Protein AF-A0A842TDQ1-F1 (afdb_monomer)

Radius of gyration: 48.92 Å; Cα contacts (8 Å, |Δi|>4): 653; chains: 1; bounding box: 103×86×146 Å

Secondary structure (DSSP, 8-state):
-----PPPHHHHHHHHHHHHHHHHHHHTS---HHHHHHHHHHHHHHHHHHHHHHHHHHHHHHHHHHHHHHSTTTTT---HHHHHHHHHHHHHHT--GGGS-HHHHHHHHHTTHHHHTSTTHHHHHHHHHHHHHHHHHHHHHHHHHHHHHTT--HHHHHHHHHHHHHHHHHHHHH----SHHHHHHHHHHIIIIIHHHH--HHHHHHHHHHHHHHHTT-S-HHHHHHHIIIIIHHHHHHHHHHHHHHTT----HHHHHHHH---HHHHHHHHHHHHHTTSEEEEEETTEEEEEE-PPPPHHHHHHHHHHHHHHHHHHHH--HHHHHHHHHHHHHHHHHHHHT----HHHHHHHHHHHHHHHHHHHHHHHHHHHHHHHHHHHHHHHHHHHHHSTHHHHHHHHHHHHS------SSHHHHHHHHHHHHHHHHHHHHHHHHHHHHH-SB-HHHHHHHH---HHHHHHHHHHHHHTTSEEEEEEETTEEEEEE-----HHHHHHHHHHHHHHHHHHHHHHHHH-----HHHHHHHHHHHHHHHHHHHHHHH-EETTEESSHHHHHHHHHHHHHHHHHHHHHHHHHHHSS----GGGPPPEEPPP--S-----S-SS-TT--EEEE-GGG-----HHHHT-TT--EEEESEE-HHHHHS--HHHHHHS-HHHHHHHHHHHHH-SS---SPEEPPTT--SS-EEEE-GGG----SHHHHT-TT--EEEESEE-HHHHHHHHHHH---

Mean predicted aligned error: 21.08 Å

Solvent-accessible surface area (backbone atoms only — not comparable to full-atom values): 42195 Å² total; per-residue (Å²): 131,88,74,84,81,79,67,47,68,73,56,50,52,51,51,51,48,51,52,49,52,54,49,52,65,52,64,77,63,73,88,59,70,69,57,57,52,52,52,52,51,47,50,54,52,48,59,59,47,48,72,46,45,63,60,52,47,52,53,52,50,53,48,50,47,50,49,58,66,74,34,74,57,71,80,68,57,81,59,67,65,59,46,50,53,49,50,54,49,42,57,75,67,62,59,70,67,86,75,42,48,71,69,60,47,43,62,59,42,61,60,55,46,48,65,79,60,55,70,57,64,62,52,50,49,51,50,50,54,51,50,51,53,52,50,57,50,52,52,55,50,50,54,54,54,55,65,64,64,77,74,68,78,57,67,68,54,51,54,52,51,50,50,53,47,28,52,52,34,53,54,61,68,66,62,67,82,81,50,76,67,43,48,52,52,49,57,49,47,43,57,68,58,46,46,65,69,51,66,40,71,64,49,47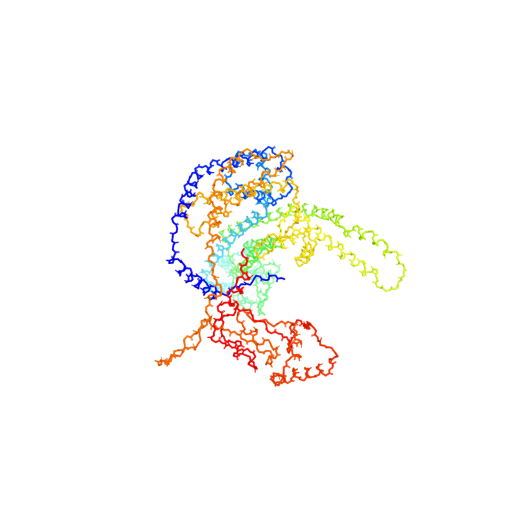,50,55,49,52,50,51,54,52,34,45,78,68,64,73,45,55,72,69,57,47,54,50,44,40,68,68,47,48,50,21,43,50,44,33,36,49,52,52,42,38,45,74,67,72,46,83,60,45,73,70,53,50,37,65,35,48,72,54,58,70,69,47,52,50,51,14,51,50,55,33,44,76,66,57,46,34,45,85,44,79,54,94,93,39,75,32,74,42,67,53,64,78,76,51,68,68,59,53,53,48,52,52,42,49,51,49,50,50,53,44,32,76,73,69,67,50,68,72,50,53,53,50,48,54,53,54,51,54,51,48,50,51,45,64,75,65,63,67,73,94,45,70,74,55,53,52,52,52,52,52,51,42,50,54,50,49,54,50,44,51,51,56,56,50,59,55,61,70,53,58,67,54,52,60,50,45,56,53,49,8,53,56,46,29,66,68,39,77,67,44,60,53,47,63,66,51,49,61,72,66,74,68,70,85,72,95,74,73,81,52,70,66,54,47,52,48,48,51,53,49,52,51,50,50,47,40,52,46,20,33,51,52,44,48,24,74,76,71,36,71,36,32,55,67,55,47,20,66,73,69,67,45,56,48,73,59,43,52,59,48,49,56,50,35,40,75,68,64,52,31,44,79,80,50,75,56,96,94,34,59,24,37,29,64,63,74,81,69,49,76,66,51,49,51,50,49,54,50,52,55,35,52,45,52,39,50,52,41,49,53,53,60,61,66,60,87,76,86,48,87,85,49,45,62,57,50,48,50,38,56,50,50,39,51,54,36,50,52,54,45,57,69,39,63,58,97,89,37,68,47,68,58,71,66,49,49,53,54,51,57,63,46,52,64,53,50,55,50,48,52,52,50,51,53,47,51,60,72,63,51,78,80,73,60,56,89,76,52,70,66,50,69,68,82,77,83,88,73,94,72,96,61,102,60,76,96,64,60,75,62,53,34,39,82,44,77,40,75,46,32,50,56,31,73,52,54,37,31,76,59,34,93,59,64,18,38,43,74,41,47,33,32,60,55,45,64,61,70,72,47,50,73,72,51,49,68,56,28,50,68,73,58,34,55,51,48,52,54,45,64,75,66,51,88,66,84,62,92,61,63,46,78,48,60,86,90,52,64,60,54,38,37,79,46,73,42,68,77,36,49,52,36,72,58,53,32,31,79,54,29,92,58,62,20,35,42,72,40,71,38,33,60,51,46,60,47,50,50,55,48,56,72,71,58,78,123

Nearest PDB structures (foldseek):
  3lmm-assembly2_B  TM=8.439E-01  e=1.935E-01  Corynebacterium diphtheriae
  5gjr-assembly1_P  TM=2.387E-01  e=2.051E+00  Homo sapiens
  4cr2-assembly1_P  TM=2.109E-01  e=1.214E+00  Saccharomyces cerevisiae
  8amz-assembly1_P  TM=1.823E-01  e=2.786E+00  Spinacia oleracea
  4or2-assembly1_A  TM=1.522E-01  e=3.784E+00  Escherichia coli

Structure (mmCIF, N/CA/C/O backbone):
data_AF-A0A842TDQ1-F1
#
_entry.id   AF-A0A842TDQ1-F1
#
loop_
_atom_site.group_PDB
_atom_site.id
_atom_site.type_symbol
_atom_site.label_atom_id
_atom_site.label_alt_id
_atom_site.label_comp_id
_atom_site.label_asym_id
_atom_site.label_entity_id
_atom_site.label_seq_id
_atom_site.pdbx_PDB_ins_code
_atom_site.Cartn_x
_atom_site.Cartn_y
_atom_site.Cartn_z
_atom_site.occupancy
_atom_site.B_iso_or_equiv
_atom_site.auth_seq_id
_atom_site.auth_comp_id
_atom_site.auth_asym_id
_atom_site.auth_atom_id
_atom_site.pdbx_PDB_model_num
ATOM 1 N N . MET A 1 1 ? 5.740 -8.376 -37.024 1.00 28.94 1 MET A N 1
ATOM 2 C CA . MET A 1 1 ? 6.036 -8.463 -35.580 1.00 28.94 1 MET A CA 1
ATOM 3 C C . MET A 1 1 ? 7.345 -9.218 -35.457 1.00 28.94 1 MET A C 1
ATOM 5 O O . MET A 1 1 ? 7.357 -10.397 -35.770 1.00 28.94 1 MET A O 1
ATOM 9 N N . ASN A 1 2 ? 8.442 -8.539 -35.120 1.00 29.31 2 ASN A N 1
ATOM 10 C CA . ASN A 1 2 ? 9.689 -9.220 -34.769 1.00 29.31 2 ASN A CA 1
ATOM 11 C C . ASN A 1 2 ? 9.550 -9.642 -33.306 1.00 29.31 2 ASN A C 1
ATOM 13 O O . ASN A 1 2 ? 9.845 -8.860 -32.407 1.00 29.31 2 ASN A O 1
ATOM 17 N N . GLU A 1 3 ? 8.985 -10.824 -33.068 1.00 38.84 3 GLU A N 1
ATOM 18 C CA . GLU A 1 3 ? 9.062 -11.442 -31.746 1.00 38.84 3 GLU A CA 1
ATOM 19 C C . GLU A 1 3 ? 10.540 -11.720 -31.456 1.00 38.84 3 GLU A C 1
ATOM 21 O O . GLU A 1 3 ? 11.218 -12.372 -32.250 1.00 38.84 3 GLU A O 1
ATOM 26 N N . ASN A 1 4 ? 11.060 -11.184 -30.350 1.00 45.97 4 ASN A N 1
ATOM 27 C CA . ASN A 1 4 ? 12.406 -11.505 -29.884 1.00 45.97 4 ASN A CA 1
ATOM 28 C C . ASN A 1 4 ? 12.451 -13.005 -29.564 1.00 45.97 4 ASN A C 1
ATOM 30 O O . ASN A 1 4 ? 11.956 -13.436 -28.525 1.00 45.97 4 ASN A O 1
ATOM 34 N N . ILE A 1 5 ? 13.014 -13.802 -30.473 1.00 54.47 5 ILE A N 1
ATOM 35 C CA . ILE A 1 5 ? 13.189 -15.242 -30.291 1.00 54.47 5 ILE A CA 1
ATOM 36 C C . ILE A 1 5 ? 14.211 -15.463 -29.168 1.00 54.47 5 ILE A C 1
ATOM 38 O O . ILE A 1 5 ? 15.407 -15.230 -29.334 1.00 54.47 5 ILE A O 1
ATOM 42 N N . THR A 1 6 ? 13.742 -15.910 -28.005 1.00 60.28 6 THR A N 1
ATOM 43 C CA . THR A 1 6 ? 14.590 -16.358 -26.898 1.00 60.28 6 THR A CA 1
ATOM 44 C C . THR A 1 6 ? 15.191 -17.726 -27.222 1.00 60.28 6 THR A C 1
ATOM 46 O O . THR A 1 6 ? 14.482 -18.691 -27.498 1.00 60.28 6 THR A O 1
ATOM 49 N N . LEU A 1 7 ? 16.523 -17.802 -27.213 1.00 66.06 7 LEU A N 1
ATOM 50 C CA . LEU A 1 7 ? 17.283 -19.039 -27.398 1.00 66.06 7 LEU A CA 1
ATOM 51 C C . LEU A 1 7 ? 17.199 -19.929 -26.142 1.00 66.06 7 LEU A C 1
ATOM 53 O O . LEU A 1 7 ? 17.452 -19.418 -25.050 1.00 66.06 7 LEU A O 1
ATOM 57 N N . PRO A 1 8 ? 16.969 -21.248 -26.278 1.00 71.38 8 PRO A N 1
ATOM 58 C CA . PRO A 1 8 ? 17.049 -22.180 -25.154 1.00 71.38 8 PRO A CA 1
ATOM 59 C C . PRO A 1 8 ? 18.458 -22.224 -24.540 1.00 71.38 8 PRO A C 1
ATOM 61 O O . PRO A 1 8 ? 19.456 -22.279 -25.270 1.00 71.38 8 PRO A O 1
ATOM 64 N N . ASP A 1 9 ? 18.563 -22.285 -23.207 1.00 67.69 9 ASP A N 1
ATOM 65 C CA . ASP A 1 9 ? 19.842 -22.229 -22.471 1.00 67.69 9 ASP A CA 1
ATOM 66 C C . ASP A 1 9 ? 20.849 -23.296 -22.921 1.00 67.69 9 ASP A C 1
ATOM 68 O O . ASP A 1 9 ? 22.037 -23.018 -23.108 1.00 67.69 9 ASP A O 1
ATOM 72 N N . LYS A 1 10 ? 20.367 -24.521 -23.171 1.00 65.62 10 LYS A N 1
ATOM 73 C CA . LYS A 1 10 ? 21.199 -25.631 -23.666 1.00 65.62 10 LYS A CA 1
ATOM 74 C C . LYS A 1 10 ? 21.846 -25.299 -25.007 1.00 65.62 10 LYS A C 1
ATOM 76 O O . LYS A 1 10 ? 23.004 -25.640 -25.245 1.00 65.62 10 LYS A O 1
ATOM 81 N N . ARG A 1 11 ? 21.111 -24.609 -25.879 1.00 64.69 11 ARG A N 1
ATOM 82 C CA . ARG A 1 11 ? 21.601 -24.236 -27.202 1.00 64.69 11 ARG A CA 1
ATOM 83 C C . ARG A 1 11 ? 22.527 -23.033 -27.147 1.00 64.69 11 ARG A C 1
ATOM 85 O O . ARG A 1 11 ? 23.527 -23.010 -27.856 1.00 64.69 11 ARG A O 1
ATOM 92 N N . LYS A 1 12 ? 22.231 -22.073 -26.272 1.00 64.00 12 LYS A N 1
ATOM 93 C CA . LYS A 1 12 ? 23.111 -20.939 -25.991 1.00 64.00 12 LYS A CA 1
ATOM 94 C C . LYS A 1 12 ? 24.488 -21.418 -25.527 1.00 64.00 12 LYS A C 1
ATOM 96 O O . LYS A 1 12 ? 25.489 -21.014 -26.106 1.00 64.00 12 LYS A O 1
ATOM 101 N N . LEU A 1 13 ? 24.535 -22.355 -24.577 1.00 57.62 13 LEU A N 1
ATOM 102 C CA . LEU A 1 13 ? 25.781 -22.967 -24.100 1.00 57.62 13 LEU A CA 1
ATOM 103 C C . LEU A 1 13 ? 26.546 -23.698 -25.209 1.00 57.62 13 LEU A C 1
ATOM 105 O O . LEU A 1 13 ? 27.765 -23.568 -25.298 1.00 57.62 13 LEU A O 1
ATOM 109 N N 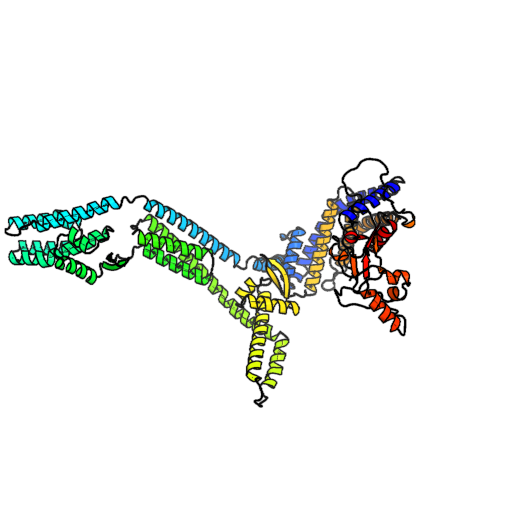. LEU A 1 14 ? 25.847 -24.445 -26.068 1.00 63.56 14 LEU A N 1
ATOM 110 C CA . LEU A 1 14 ? 26.465 -25.186 -27.168 1.00 63.56 14 LEU A CA 1
ATOM 111 C C . LEU A 1 14 ? 27.036 -24.254 -28.249 1.00 63.56 14 LEU A C 1
ATOM 113 O O . LEU A 1 14 ? 28.167 -24.446 -28.690 1.00 63.56 14 LEU A O 1
ATOM 117 N N . ILE A 1 15 ? 26.292 -23.213 -28.634 1.00 62.97 15 ILE A N 1
ATOM 118 C CA . ILE A 1 15 ? 26.758 -22.180 -29.570 1.00 62.97 15 ILE A CA 1
ATOM 119 C C . ILE A 1 15 ? 27.938 -21.417 -28.962 1.00 62.97 15 ILE A C 1
ATOM 121 O O . ILE A 1 15 ? 28.947 -21.223 -29.633 1.00 62.97 15 ILE A O 1
ATOM 125 N N . GLU A 1 16 ? 27.873 -21.046 -27.682 1.00 58.53 16 GLU A N 1
ATOM 126 C CA . GLU A 1 16 ? 29.000 -20.431 -26.974 1.00 58.53 16 GLU A CA 1
ATOM 127 C C . GLU A 1 16 ? 30.234 -21.339 -26.950 1.00 58.53 16 GLU A C 1
ATOM 129 O O . GLU A 1 16 ? 31.349 -20.850 -27.115 1.00 58.53 16 GLU A O 1
ATOM 134 N N . LEU A 1 17 ? 30.061 -22.651 -26.762 1.00 56.06 17 LEU A N 1
ATOM 135 C CA . LEU A 1 17 ? 31.154 -23.621 -26.790 1.00 56.06 17 LEU A CA 1
ATOM 136 C C . LEU A 1 17 ? 31.774 -23.720 -28.190 1.00 56.06 17 LEU A C 1
ATOM 138 O O . LEU A 1 17 ? 32.994 -23.701 -28.313 1.00 56.06 17 LEU A O 1
ATOM 142 N N . ILE A 1 18 ? 30.958 -23.760 -29.245 1.00 63.41 18 ILE A N 1
ATOM 143 C CA . ILE A 1 18 ? 31.422 -23.803 -30.640 1.00 63.41 18 ILE A CA 1
ATOM 144 C C . ILE A 1 18 ? 32.142 -22.514 -31.015 1.00 63.41 18 ILE A C 1
ATOM 146 O O . ILE A 1 18 ? 33.235 -22.570 -31.571 1.00 63.41 18 ILE A O 1
ATOM 150 N N . LEU A 1 19 ? 31.592 -21.356 -30.649 1.00 57.38 19 LEU A N 1
ATOM 151 C CA . LEU A 1 19 ? 32.245 -20.065 -30.844 1.00 57.38 19 LEU A CA 1
ATOM 152 C C . LEU A 1 19 ? 33.558 -19.982 -30.061 1.00 57.38 19 LEU A C 1
ATOM 154 O O . LEU A 1 19 ? 34.546 -19.490 -30.595 1.00 57.38 19 LEU A O 1
ATOM 158 N N . LYS A 1 20 ? 33.614 -20.514 -28.832 1.00 53.25 20 LYS A N 1
ATOM 159 C CA . LYS A 1 20 ? 34.858 -20.617 -28.052 1.00 53.25 20 LYS A CA 1
ATOM 160 C C . LYS A 1 20 ? 35.871 -21.546 -28.722 1.00 53.25 20 LYS A C 1
ATOM 162 O O . LYS A 1 20 ? 37.039 -21.189 -28.779 1.00 53.25 20 LYS A O 1
ATOM 167 N N . LEU A 1 21 ? 35.456 -22.693 -29.258 1.00 51.19 21 LEU A N 1
ATOM 168 C CA . LEU A 1 21 ? 36.341 -23.642 -29.946 1.00 51.19 21 LEU A CA 1
ATOM 169 C C . LEU A 1 21 ? 36.861 -23.091 -31.284 1.00 51.19 21 LEU A C 1
ATOM 171 O O . LEU A 1 21 ? 38.049 -23.223 -31.578 1.00 51.19 21 LEU A O 1
ATOM 175 N N . LEU A 1 22 ? 36.011 -22.412 -32.057 1.00 53.91 22 LEU A N 1
ATOM 176 C CA . LEU A 1 22 ? 36.403 -21.690 -33.272 1.00 53.91 22 LEU A CA 1
ATOM 177 C C . LEU A 1 22 ? 37.356 -20.531 -32.941 1.00 53.91 22 LEU A C 1
ATOM 179 O O . LEU A 1 22 ? 38.398 -20.392 -33.578 1.00 53.91 22 LEU A O 1
ATOM 183 N N . ALA A 1 23 ? 37.070 -19.775 -31.877 1.00 49.75 23 ALA A N 1
ATOM 184 C CA . ALA A 1 23 ? 37.943 -18.714 -31.382 1.00 49.75 23 ALA A CA 1
ATOM 185 C C . ALA A 1 23 ? 39.279 -19.241 -30.833 1.00 49.75 23 ALA A C 1
ATOM 187 O O . ALA A 1 23 ? 40.281 -18.545 -30.933 1.00 49.75 23 ALA A O 1
ATOM 188 N N . ILE A 1 24 ? 39.335 -20.454 -30.269 1.00 45.25 24 ILE A N 1
ATOM 189 C CA . ILE A 1 24 ? 40.589 -21.099 -29.836 1.00 45.25 24 ILE A CA 1
ATOM 190 C C . ILE A 1 24 ? 41.432 -21.517 -31.050 1.00 45.25 24 ILE A C 1
ATOM 192 O O . ILE A 1 24 ? 42.653 -21.368 -31.021 1.00 45.25 24 ILE A O 1
ATOM 196 N N . LYS A 1 25 ? 40.797 -21.976 -32.138 1.00 43.06 25 LYS A N 1
ATOM 197 C CA . LYS A 1 25 ? 41.489 -22.302 -33.394 1.00 43.06 25 LYS A CA 1
ATOM 198 C C . LYS A 1 25 ? 42.118 -21.053 -34.027 1.00 43.06 25 LYS A C 1
ATOM 200 O O . LYS A 1 25 ? 43.273 -21.116 -34.439 1.00 43.06 25 LYS A O 1
ATOM 205 N N . GLU A 1 26 ? 41.423 -19.913 -34.011 1.00 46.06 26 GLU A N 1
ATOM 206 C CA . GLU A 1 26 ? 41.953 -18.626 -34.500 1.00 46.06 26 GLU A CA 1
ATOM 207 C C . GLU A 1 26 ? 42.936 -17.942 -33.530 1.00 46.06 26 GLU A C 1
ATOM 209 O O . GLU A 1 26 ? 43.921 -17.358 -33.979 1.00 46.06 26 GLU A O 1
ATOM 214 N N . LYS A 1 27 ? 42.763 -18.070 -32.205 1.00 44.59 27 LYS A N 1
ATOM 215 C CA . LYS A 1 27 ? 43.714 -17.544 -31.198 1.00 44.59 27 LYS A CA 1
ATOM 216 C C . LYS A 1 27 ? 45.083 -18.225 -31.215 1.00 44.59 27 LYS A C 1
ATOM 218 O O . LYS A 1 27 ? 46.031 -17.674 -30.666 1.00 44.59 27 LYS A O 1
ATOM 223 N N . SER A 1 28 ? 45.219 -19.388 -31.856 1.00 39.75 28 SER A N 1
ATOM 224 C CA . SER A 1 28 ? 46.536 -19.992 -32.114 1.00 39.75 28 SER A CA 1
ATOM 225 C C . SER A 1 28 ? 47.363 -19.220 -33.159 1.00 39.75 28 SER A C 1
ATOM 227 O O . SER A 1 28 ? 48.550 -19.491 -33.339 1.00 39.75 28 SER A O 1
ATOM 229 N N . SER A 1 29 ? 46.767 -18.206 -33.794 1.00 45.19 29 SER A N 1
ATOM 230 C CA . SER A 1 29 ? 47.398 -17.315 -34.763 1.00 45.19 29 SER A CA 1
ATOM 231 C C . SER A 1 29 ? 47.269 -15.840 -34.346 1.00 45.19 29 SER A C 1
ATOM 233 O O . SER A 1 29 ? 46.325 -15.161 -34.723 1.00 45.19 29 SER A O 1
ATOM 235 N N . GLN A 1 30 ? 48.303 -15.348 -33.650 1.00 48.41 30 GLN A N 1
ATOM 236 C CA . GLN A 1 30 ? 48.716 -13.936 -33.495 1.00 48.41 30 GLN A CA 1
ATOM 237 C C . GLN A 1 30 ? 48.027 -13.062 -32.423 1.00 48.41 30 GLN A C 1
ATOM 239 O O . GLN A 1 30 ? 47.083 -12.329 -32.700 1.00 48.41 30 GLN A O 1
ATOM 244 N N . ASP A 1 31 ? 48.655 -12.963 -31.245 1.00 47.12 31 ASP A N 1
ATOM 245 C CA . ASP A 1 31 ? 48.583 -11.751 -30.415 1.00 47.12 31 ASP A CA 1
ATOM 246 C C . ASP A 1 31 ? 49.384 -10.624 -31.099 1.00 47.12 31 ASP A C 1
ATOM 248 O O . ASP A 1 31 ? 50.610 -10.702 -31.219 1.00 47.12 31 ASP A O 1
ATOM 252 N N . LYS A 1 32 ? 48.715 -9.563 -31.575 1.00 59.81 32 LYS A N 1
ATOM 253 C CA . LYS A 1 32 ? 49.391 -8.399 -32.179 1.00 59.81 32 LYS A CA 1
ATOM 254 C C . LYS A 1 32 ? 49.805 -7.381 -31.096 1.00 59.81 32 LYS A C 1
ATOM 256 O O . LYS A 1 32 ? 48.924 -6.806 -30.450 1.00 59.81 32 LYS A O 1
ATOM 261 N N . PRO A 1 33 ? 51.108 -7.062 -30.937 1.00 64.31 33 PRO A N 1
ATOM 262 C CA . PRO A 1 33 ? 51.604 -6.092 -29.947 1.00 64.31 33 PRO A CA 1
ATOM 263 C C . PRO A 1 33 ? 51.008 -4.675 -30.085 1.00 64.31 33 PRO A C 1
ATOM 265 O O . PRO A 1 33 ? 50.931 -3.942 -29.102 1.00 64.31 33 PRO A O 1
ATOM 268 N N . GLU A 1 34 ? 50.497 -4.312 -31.266 1.00 69.12 34 GLU A N 1
ATOM 269 C CA . GLU A 1 34 ? 49.849 -3.018 -31.535 1.00 69.12 34 GLU A CA 1
ATOM 270 C C . GLU A 1 34 ? 48.543 -2.806 -30.733 1.00 69.12 34 GLU A C 1
ATOM 272 O O . GLU A 1 34 ? 48.215 -1.679 -30.354 1.00 69.12 34 GLU A O 1
ATOM 277 N N . MET A 1 35 ? 47.781 -3.872 -30.440 1.00 70.94 35 MET A N 1
ATOM 278 C CA . MET A 1 35 ? 46.532 -3.752 -29.671 1.00 70.94 35 MET A CA 1
ATOM 279 C C . MET A 1 35 ? 46.821 -3.492 -28.187 1.00 70.94 35 MET A C 1
ATOM 281 O O . MET A 1 35 ? 46.202 -2.617 -27.577 1.00 70.94 35 MET A O 1
ATOM 285 N N . LEU A 1 36 ? 47.802 -4.206 -27.626 1.00 73.62 36 LEU A N 1
ATOM 286 C CA . LEU A 1 36 ? 48.256 -4.012 -26.248 1.00 73.62 36 LEU A CA 1
ATOM 287 C C . LEU A 1 36 ? 48.792 -2.590 -26.039 1.00 73.62 36 LEU A C 1
ATOM 289 O O . LEU A 1 36 ? 48.490 -1.962 -25.026 1.00 73.62 36 LEU A O 1
ATOM 293 N N . GLU A 1 37 ? 49.508 -2.037 -27.020 1.00 80.69 37 GLU A N 1
ATOM 294 C CA . GLU A 1 37 ? 49.977 -0.650 -26.979 1.00 80.69 37 GLU A CA 1
ATOM 295 C C . GLU A 1 37 ? 48.815 0.361 -26.954 1.00 80.69 37 GLU A C 1
ATOM 297 O O . GLU A 1 37 ? 48.809 1.280 -26.129 1.00 80.69 37 GLU A O 1
ATOM 302 N N . LYS A 1 38 ? 47.781 0.172 -27.790 1.00 81.94 38 LYS A N 1
ATOM 303 C CA . LYS A 1 38 ? 46.586 1.039 -27.805 1.00 81.94 38 LYS A CA 1
ATOM 304 C C . LYS A 1 38 ? 45.784 0.958 -26.504 1.00 81.94 38 LYS A C 1
ATOM 306 O O . LYS A 1 38 ? 45.340 1.995 -26.010 1.00 81.94 38 LYS A O 1
ATOM 311 N N . ILE A 1 39 ? 45.637 -0.236 -25.928 1.00 82.50 39 ILE A N 1
ATOM 312 C CA . ILE A 1 39 ? 44.970 -0.461 -24.634 1.00 82.50 39 ILE A CA 1
ATOM 313 C C . ILE A 1 39 ? 45.745 0.221 -23.499 1.00 82.50 39 ILE A C 1
ATOM 315 O O . ILE A 1 39 ? 45.152 0.941 -22.695 1.00 82.50 39 ILE A O 1
ATOM 319 N N . ASN A 1 40 ? 47.071 0.073 -23.471 1.00 83.62 40 ASN A N 1
ATOM 320 C CA . ASN A 1 40 ? 47.922 0.721 -22.471 1.00 83.62 40 ASN A CA 1
ATOM 321 C C . ASN A 1 40 ? 47.886 2.252 -22.593 1.00 83.62 40 ASN A C 1
ATOM 323 O O . ASN A 1 40 ? 47.814 2.958 -21.585 1.00 83.62 40 ASN A O 1
ATOM 327 N N . ASN A 1 41 ? 47.872 2.779 -23.820 1.00 88.06 41 ASN A N 1
ATOM 328 C CA . ASN A 1 41 ? 47.715 4.211 -24.075 1.00 88.06 41 ASN A CA 1
ATOM 329 C C . ASN A 1 41 ? 46.339 4.724 -23.608 1.00 88.06 41 ASN A C 1
ATOM 331 O O . ASN A 1 41 ? 46.257 5.766 -22.955 1.00 88.06 41 ASN A O 1
ATOM 335 N N . LEU A 1 42 ? 45.262 3.974 -23.875 1.00 87.19 42 LEU A N 1
ATOM 336 C CA . LEU A 1 42 ? 43.925 4.300 -23.376 1.00 87.19 42 LEU A CA 1
ATOM 337 C C . LEU A 1 42 ? 43.903 4.343 -21.843 1.00 87.19 42 LEU A C 1
ATOM 339 O O . LEU A 1 42 ? 43.433 5.325 -21.273 1.00 87.19 42 LEU A O 1
ATOM 343 N N . MET A 1 43 ? 44.469 3.332 -21.181 1.00 87.88 43 MET A N 1
ATOM 344 C CA . MET A 1 43 ? 44.548 3.276 -19.719 1.00 87.88 43 MET A CA 1
ATOM 345 C C . MET A 1 43 ? 45.327 4.445 -19.125 1.00 87.88 43 MET A C 1
ATOM 347 O O . MET A 1 43 ? 44.858 5.071 -18.177 1.00 87.88 43 MET A O 1
ATO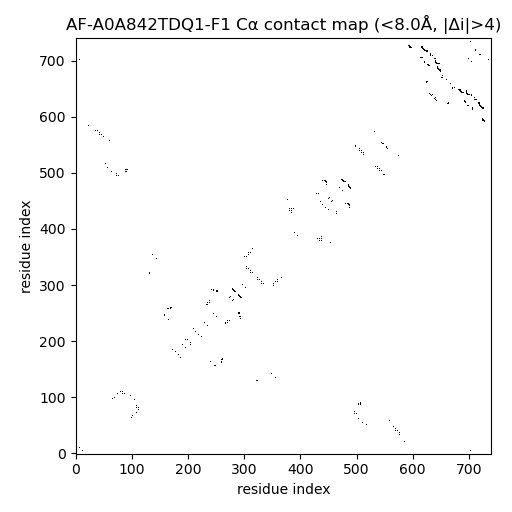M 351 N N . LYS A 1 44 ? 46.466 4.811 -19.720 1.00 89.81 44 LYS A N 1
ATOM 352 C CA . LYS A 1 44 ? 47.237 5.981 -19.286 1.00 89.81 44 LYS A CA 1
ATOM 353 C C . LYS A 1 44 ? 46.400 7.263 -19.335 1.00 89.81 44 LYS A C 1
ATOM 355 O O . LYS A 1 44 ? 46.391 8.028 -18.374 1.00 89.81 44 LYS A O 1
ATOM 360 N N . LYS A 1 45 ? 45.651 7.478 -20.420 1.00 89.19 45 LYS A N 1
ATOM 361 C CA . LYS A 1 45 ? 44.768 8.647 -20.537 1.00 89.19 45 LYS A CA 1
ATOM 362 C C . LYS A 1 45 ? 43.569 8.596 -19.598 1.00 89.19 45 LYS A C 1
ATOM 364 O O . LYS A 1 45 ? 43.115 9.646 -19.154 1.00 89.19 45 LYS A O 1
ATOM 369 N N . ILE A 1 46 ? 43.046 7.409 -19.290 1.00 89.06 46 ILE A N 1
ATOM 370 C CA . ILE A 1 46 ? 41.988 7.252 -18.285 1.00 89.06 46 ILE A CA 1
ATOM 371 C C . ILE A 1 46 ? 42.516 7.660 -16.911 1.00 89.06 46 ILE A C 1
ATOM 373 O O . ILE A 1 46 ? 41.833 8.398 -16.212 1.00 89.06 46 ILE A O 1
ATOM 377 N N . GLU A 1 47 ? 43.734 7.258 -16.540 1.00 88.69 47 GLU A N 1
ATOM 378 C CA . GLU A 1 47 ? 44.356 7.681 -15.277 1.00 88.69 47 GLU A CA 1
ATOM 379 C C . GLU A 1 47 ? 44.594 9.195 -15.211 1.00 88.69 47 GLU A C 1
ATOM 381 O O . GLU A 1 47 ? 44.372 9.823 -14.175 1.00 88.69 47 GLU A O 1
ATOM 386 N N . GLU A 1 48 ? 44.989 9.817 -16.323 1.00 90.50 48 GLU A N 1
ATOM 387 C CA . GLU A 1 48 ? 45.076 11.279 -16.422 1.00 90.50 48 GLU A CA 1
ATOM 388 C C . GLU A 1 48 ? 43.694 11.937 -16.273 1.00 90.50 48 GLU A C 1
ATOM 390 O O . GLU A 1 48 ? 43.544 12.901 -15.520 1.00 90.50 48 GLU A O 1
ATOM 395 N N . PHE A 1 49 ? 42.667 11.383 -16.921 1.00 90.81 49 PHE A N 1
ATOM 396 C CA . PHE A 1 49 ? 41.297 11.886 -16.849 1.00 90.81 49 PHE A CA 1
ATOM 397 C C . PHE A 1 49 ? 40.681 11.720 -15.457 1.00 90.81 49 PHE A C 1
ATOM 399 O O . PHE A 1 49 ? 40.010 12.633 -14.983 1.00 90.81 49 PHE A O 1
ATOM 406 N N . LYS A 1 50 ? 40.969 10.620 -14.749 1.00 91.12 50 LYS A N 1
ATOM 407 C CA . LYS A 1 50 ? 40.506 10.374 -13.373 1.00 91.12 50 LYS A CA 1
ATOM 408 C C . LYS A 1 50 ? 40.875 11.490 -12.406 1.00 91.12 50 LYS A C 1
ATOM 410 O O . LYS A 1 50 ? 40.083 11.798 -11.519 1.00 91.12 50 LYS A O 1
ATOM 415 N N . LYS A 1 51 ? 42.034 12.129 -12.595 1.00 90.44 51 LYS A N 1
ATOM 416 C CA . LYS A 1 51 ? 42.463 13.277 -11.778 1.00 90.44 51 LYS A CA 1
ATOM 417 C C . LYS A 1 51 ? 41.551 14.494 -11.957 1.00 90.44 51 LYS A C 1
ATOM 419 O O . LYS A 1 51 ? 41.401 15.270 -11.024 1.00 90.44 51 LYS A O 1
ATOM 424 N N . GLN A 1 52 ? 40.925 14.631 -13.125 1.00 90.62 52 GLN A N 1
ATOM 425 C CA . GLN A 1 52 ? 40.006 15.722 -13.461 1.00 90.62 52 GLN A CA 1
ATOM 426 C C . GLN A 1 52 ? 38.542 15.396 -13.122 1.00 90.62 52 GLN A C 1
ATOM 428 O O . GLN A 1 52 ? 37.701 16.289 -13.156 1.00 90.62 52 GLN A O 1
ATOM 433 N N . ILE A 1 53 ? 38.203 14.134 -12.816 1.00 90.56 53 ILE A N 1
ATOM 434 C CA . ILE A 1 53 ? 36.807 13.711 -12.608 1.00 90.56 53 ILE A CA 1
ATOM 435 C C . ILE A 1 53 ? 36.151 14.468 -11.450 1.00 90.56 53 ILE A C 1
ATOM 437 O O . ILE A 1 53 ? 35.050 14.977 -11.628 1.00 90.56 53 ILE A O 1
ATOM 441 N N . GLU A 1 54 ? 36.811 14.577 -10.295 1.00 89.44 54 GLU A N 1
ATOM 442 C CA . GLU A 1 54 ? 36.224 15.267 -9.135 1.00 89.44 54 GLU A CA 1
ATOM 443 C C . GLU A 1 54 ? 36.023 16.759 -9.395 1.00 89.44 54 GLU A C 1
ATOM 445 O O . GLU A 1 54 ? 34.958 17.293 -9.101 1.00 89.44 54 GLU A O 1
ATOM 450 N N . GLU A 1 55 ? 36.994 17.413 -10.034 1.00 90.31 55 GLU A N 1
ATOM 451 C CA . GLU A 1 55 ? 36.871 18.818 -10.425 1.00 90.31 55 GLU A CA 1
ATOM 452 C C . GLU A 1 55 ? 35.693 19.026 -11.391 1.00 90.31 55 GLU A C 1
ATOM 454 O O . GLU A 1 55 ? 34.897 19.947 -11.224 1.00 90.31 55 GLU A O 1
ATOM 459 N N . ASN A 1 56 ? 35.533 18.138 -12.376 1.00 88.94 56 ASN A N 1
ATOM 460 C CA . ASN A 1 56 ? 34.423 18.202 -13.323 1.00 88.94 56 ASN A CA 1
ATOM 461 C C . ASN A 1 56 ? 33.070 17.913 -12.658 1.00 88.94 56 ASN A C 1
ATOM 463 O O . ASN A 1 56 ? 32.082 18.563 -12.994 1.00 88.94 56 ASN A O 1
ATOM 467 N N . LYS A 1 57 ? 33.012 16.978 -11.701 1.00 91.12 57 LYS A N 1
ATOM 468 C CA . LYS A 1 57 ? 31.799 16.704 -10.917 1.00 91.12 57 LYS A CA 1
ATOM 469 C C . LYS A 1 57 ? 31.381 17.924 -10.105 1.00 91.12 57 LYS A C 1
ATOM 471 O O . LYS A 1 57 ? 30.215 18.302 -10.164 1.00 91.12 57 LYS A O 1
ATOM 476 N N . GLU A 1 58 ? 32.312 18.556 -9.396 1.00 89.00 58 GLU A N 1
ATOM 477 C CA . GLU A 1 58 ? 32.013 19.755 -8.608 1.00 89.00 58 GLU A CA 1
ATOM 478 C C . GLU A 1 58 ? 31.585 20.925 -9.500 1.00 89.00 58 GLU A C 1
ATOM 480 O O . GLU A 1 58 ? 30.578 21.565 -9.207 1.00 89.00 58 GLU A O 1
ATOM 485 N N . LYS A 1 59 ? 32.222 21.126 -10.663 1.00 89.00 59 LYS A N 1
ATOM 486 C CA . LYS A 1 59 ? 31.748 22.106 -11.655 1.00 89.00 59 LYS A CA 1
ATOM 487 C C . LYS A 1 59 ? 30.323 21.813 -12.123 1.00 89.00 59 LYS A C 1
ATOM 489 O O . LYS A 1 59 ? 29.517 22.734 -12.206 1.00 89.00 59 LYS A O 1
ATOM 494 N N . ILE A 1 60 ? 29.974 20.558 -12.416 1.00 87.94 60 ILE A N 1
ATOM 495 C CA . ILE A 1 60 ? 28.596 20.201 -12.801 1.00 87.94 60 ILE A CA 1
ATOM 496 C C . ILE A 1 60 ? 27.625 20.519 -11.654 1.00 87.94 60 ILE A C 1
ATOM 498 O O . ILE A 1 60 ? 26.606 21.161 -11.895 1.00 87.94 60 ILE A O 1
ATOM 502 N N . LYS A 1 61 ? 27.951 20.155 -10.406 1.00 90.00 61 LYS A N 1
ATOM 503 C CA . LYS A 1 61 ? 27.112 20.456 -9.231 1.00 90.00 61 LYS A CA 1
ATOM 504 C C . LYS A 1 61 ? 26.919 21.953 -9.010 1.00 90.00 61 LYS A C 1
ATOM 506 O O . LYS A 1 61 ? 25.791 22.399 -8.815 1.00 90.00 61 LYS A O 1
ATOM 511 N N . GLU A 1 62 ? 27.991 22.739 -9.073 1.00 87.81 62 GLU A N 1
ATOM 512 C CA . GLU A 1 62 ? 27.921 24.198 -8.955 1.00 87.81 62 GLU A CA 1
ATOM 513 C C . GLU A 1 62 ? 27.036 24.811 -10.036 1.00 87.81 62 GLU A C 1
ATOM 515 O O . GLU A 1 62 ? 26.293 25.754 -9.772 1.00 87.81 62 GLU A O 1
ATOM 520 N N . ASN A 1 63 ? 27.090 24.275 -11.252 1.00 85.50 63 ASN A N 1
ATOM 521 C CA . ASN A 1 63 ? 26.257 24.759 -12.340 1.00 85.50 63 ASN A CA 1
ATOM 522 C C . ASN A 1 63 ? 24.798 24.326 -12.214 1.00 85.50 63 ASN A C 1
ATOM 524 O O . ASN A 1 63 ? 23.927 25.111 -12.577 1.00 85.50 63 ASN A O 1
ATOM 528 N N . ILE A 1 64 ? 24.511 23.158 -11.630 1.00 86.94 64 ILE A N 1
ATOM 529 C CA . ILE A 1 64 ? 23.144 22.801 -11.231 1.00 86.94 64 ILE A CA 1
ATOM 530 C C . ILE A 1 64 ? 22.620 23.820 -10.215 1.00 86.94 64 ILE A C 1
ATOM 532 O O . ILE A 1 64 ? 21.545 24.373 -10.423 1.00 86.94 64 ILE A O 1
ATOM 536 N N . ILE A 1 65 ? 23.395 24.141 -9.173 1.00 86.25 65 ILE A N 1
ATOM 537 C CA . ILE A 1 65 ? 23.009 25.140 -8.161 1.00 86.25 65 ILE A CA 1
ATOM 538 C C . ILE A 1 65 ? 22.787 26.514 -8.808 1.00 86.25 65 ILE A C 1
ATOM 540 O O . ILE A 1 65 ? 21.755 27.142 -8.588 1.00 86.25 65 ILE A O 1
ATOM 544 N N . LYS A 1 66 ? 23.717 26.978 -9.653 1.00 85.75 66 LYS A N 1
ATOM 545 C CA . LYS A 1 66 ? 23.582 28.257 -10.372 1.00 85.75 66 LYS A CA 1
ATOM 546 C C . LYS A 1 66 ? 22.362 28.273 -11.283 1.00 85.75 66 LYS A C 1
ATOM 548 O O . LYS A 1 66 ? 21.708 29.304 -11.371 1.00 85.75 66 LYS A O 1
ATOM 553 N N . PHE A 1 67 ? 22.075 27.179 -11.981 1.00 84.75 67 PHE A N 1
ATOM 554 C CA . PHE A 1 67 ? 20.901 27.085 -12.839 1.00 84.75 67 PHE A CA 1
ATOM 555 C C . PHE A 1 67 ? 19.620 27.174 -12.007 1.00 84.75 67 PHE A C 1
ATOM 557 O O . PHE A 1 67 ? 18.774 28.011 -12.306 1.00 84.75 67 PHE A O 1
ATOM 564 N N . LEU A 1 68 ? 19.521 26.397 -10.927 1.00 84.00 68 LEU A N 1
ATOM 565 C CA . LEU A 1 68 ? 18.354 26.382 -10.044 1.00 84.00 68 LEU A CA 1
ATOM 566 C C . LEU A 1 68 ? 18.112 27.723 -9.336 1.00 84.00 68 LEU A C 1
ATOM 568 O O . LEU A 1 68 ? 16.967 28.146 -9.277 1.00 84.00 68 LEU A O 1
ATOM 572 N N . ASN A 1 69 ? 19.161 28.406 -8.863 1.00 82.25 69 ASN A N 1
ATOM 573 C CA . ASN A 1 69 ? 19.021 29.692 -8.164 1.00 82.25 69 ASN A CA 1
ATOM 574 C C . ASN A 1 69 ? 18.784 30.872 -9.132 1.00 82.25 69 ASN A C 1
ATOM 576 O O . ASN A 1 69 ? 18.072 31.816 -8.810 1.00 82.25 69 ASN A O 1
ATOM 580 N N . ASN A 1 70 ? 19.410 30.870 -10.319 1.00 78.38 70 ASN A N 1
ATOM 581 C CA . ASN A 1 70 ? 19.338 32.020 -11.239 1.00 78.38 70 ASN A CA 1
ATOM 582 C C . ASN A 1 70 ? 18.160 31.952 -12.211 1.00 78.38 70 ASN A C 1
ATOM 584 O O . ASN A 1 70 ? 17.850 32.943 -12.876 1.00 78.38 70 ASN A O 1
ATOM 588 N N . THR A 1 71 ? 17.536 30.785 -12.350 1.00 72.69 71 THR A N 1
ATOM 589 C CA . THR A 1 71 ? 16.324 30.632 -13.141 1.00 72.69 71 THR A CA 1
ATOM 590 C C . THR A 1 71 ? 15.175 30.455 -12.165 1.00 72.69 71 THR A C 1
ATOM 592 O O . THR A 1 71 ? 15.155 29.496 -11.405 1.00 72.69 71 THR A O 1
ATOM 595 N N . ASN A 1 72 ? 14.168 31.333 -12.199 1.00 75.56 72 ASN A N 1
ATOM 596 C CA . ASN A 1 72 ? 12.913 31.142 -11.451 1.00 75.56 72 ASN A CA 1
ATOM 597 C C . ASN A 1 72 ? 12.110 29.919 -11.970 1.00 75.56 72 ASN A C 1
ATOM 599 O O . ASN A 1 72 ? 10.881 29.900 -11.943 1.00 75.56 72 ASN A O 1
ATOM 603 N N . ILE A 1 73 ? 12.783 28.905 -12.519 1.00 79.44 73 ILE A N 1
ATOM 604 C CA . ILE A 1 73 ? 12.220 27.698 -13.108 1.00 79.44 73 ILE A CA 1
ATOM 605 C C . ILE A 1 73 ? 11.487 26.875 -12.051 1.00 79.44 73 ILE A C 1
ATOM 607 O O . ILE A 1 73 ? 10.443 26.304 -12.346 1.00 79.44 73 ILE A O 1
ATOM 611 N N . LEU A 1 74 ? 11.968 26.898 -10.802 1.00 76.50 74 LEU A N 1
ATOM 612 C CA . LEU A 1 74 ? 11.349 26.212 -9.669 1.00 76.50 74 LEU A CA 1
ATOM 613 C C . LEU A 1 74 ? 9.982 26.805 -9.297 1.00 76.50 74 LEU A C 1
ATOM 615 O O . LEU A 1 74 ? 9.072 26.060 -8.927 1.00 76.50 74 LEU A O 1
ATOM 619 N N . GLU A 1 75 ? 9.800 28.118 -9.470 1.00 75.25 75 GLU A N 1
ATOM 620 C CA . GLU A 1 75 ? 8.510 28.792 -9.260 1.00 75.25 75 GLU A CA 1
ATOM 621 C C . GLU A 1 75 ? 7.478 28.406 -10.329 1.00 75.25 75 GLU A C 1
ATOM 623 O O . GLU A 1 75 ? 6.276 28.413 -10.064 1.00 75.25 75 GLU A O 1
ATOM 628 N N . LYS A 1 76 ? 7.946 28.033 -11.528 1.00 75.81 76 LYS A N 1
ATOM 629 C CA . LYS A 1 76 ? 7.113 27.615 -12.666 1.00 75.81 76 LYS A CA 1
ATOM 630 C C . LYS A 1 76 ? 6.744 26.123 -12.637 1.00 75.81 76 LYS A C 1
ATOM 632 O O . LYS A 1 76 ? 6.029 25.666 -13.526 1.00 75.81 76 LYS A O 1
ATOM 637 N N . LEU A 1 77 ? 7.203 25.369 -11.632 1.00 73.75 77 LEU A N 1
ATOM 638 C CA . LEU A 1 77 ? 6.885 23.947 -11.487 1.00 73.75 77 LEU A CA 1
ATOM 639 C C . LEU A 1 77 ? 5.478 23.733 -10.922 1.00 73.75 77 LEU A C 1
ATOM 641 O O . LEU A 1 77 ? 5.220 23.935 -9.723 1.00 73.75 77 LEU A O 1
ATOM 645 N N . SER A 1 78 ? 4.604 23.248 -11.793 1.00 68.44 78 SER A N 1
ATOM 646 C CA . SER A 1 78 ? 3.255 22.775 -11.502 1.00 68.44 78 SER A CA 1
ATOM 647 C C . SER A 1 78 ? 3.220 21.298 -11.105 1.00 68.44 78 SER A C 1
ATOM 649 O O . SER A 1 78 ? 2.459 20.943 -10.204 1.00 68.44 78 SER A O 1
ATOM 651 N N . ASP A 1 79 ? 4.059 20.461 -11.718 1.00 73.00 79 ASP A N 1
ATOM 652 C CA . ASP A 1 79 ? 4.077 19.013 -11.518 1.00 73.00 79 ASP A CA 1
ATOM 653 C C . ASP A 1 79 ? 4.802 18.619 -10.213 1.00 73.00 79 ASP A C 1
ATOM 655 O O . ASP A 1 79 ? 5.941 19.016 -9.941 1.00 73.00 79 ASP A O 1
ATOM 659 N N . LEU A 1 80 ? 4.119 17.836 -9.372 1.00 65.62 80 LEU A N 1
ATOM 660 C CA . LEU A 1 80 ? 4.637 17.345 -8.092 1.00 65.62 80 LEU A CA 1
ATOM 661 C C . LEU A 1 80 ? 5.561 16.125 -8.237 1.00 65.62 80 LEU A C 1
ATOM 663 O O . LEU A 1 80 ? 6.515 16.002 -7.466 1.00 65.62 80 LEU A O 1
ATOM 667 N N . LYS A 1 81 ? 5.329 15.252 -9.225 1.00 69.44 81 LYS A N 1
ATOM 668 C CA . LYS A 1 81 ? 6.196 14.101 -9.531 1.00 69.44 81 LYS A CA 1
ATOM 669 C C . LYS A 1 81 ? 7.561 14.576 -9.981 1.00 69.44 81 LYS A C 1
ATOM 671 O O . LYS A 1 81 ? 8.573 14.058 -9.519 1.00 69.44 81 LYS A O 1
ATOM 676 N N . LEU A 1 82 ? 7.596 15.588 -10.846 1.00 76.50 82 LEU A N 1
ATOM 677 C CA . LEU A 1 82 ? 8.850 16.147 -11.318 1.00 76.50 82 LEU A CA 1
ATOM 678 C C . LEU A 1 82 ? 9.659 16.717 -10.149 1.00 76.50 82 LEU A C 1
ATOM 680 O O . LEU A 1 82 ? 10.863 16.503 -10.093 1.00 76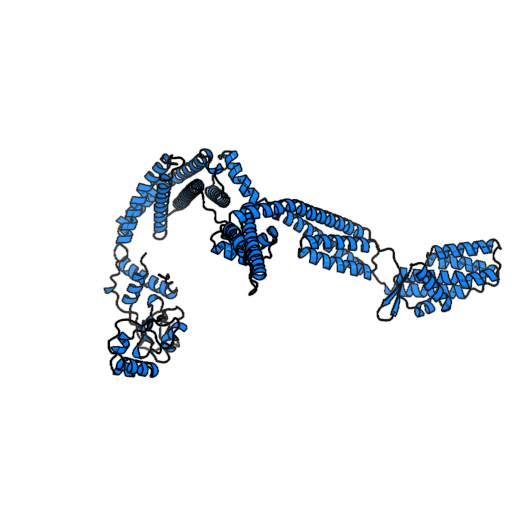.50 82 LEU A O 1
ATOM 684 N N . LYS A 1 83 ? 9.018 17.355 -9.162 1.00 76.75 83 LYS A N 1
ATOM 685 C CA . LYS A 1 83 ? 9.709 17.814 -7.943 1.00 76.75 83 LYS A CA 1
ATOM 686 C C . LYS A 1 83 ? 10.316 16.665 -7.140 1.00 76.75 83 LYS A C 1
ATOM 688 O O . LYS A 1 83 ? 11.446 16.793 -6.676 1.00 76.75 83 LYS A O 1
ATOM 693 N N . HIS A 1 84 ? 9.594 15.554 -6.986 1.00 73.50 84 HIS A N 1
ATOM 694 C CA . HIS A 1 84 ? 10.114 14.366 -6.304 1.00 73.50 84 HIS A CA 1
ATOM 695 C C . HIS A 1 84 ? 11.294 13.750 -7.058 1.00 73.50 84 HIS A C 1
ATOM 697 O O . HIS A 1 84 ? 12.353 13.532 -6.479 1.00 73.50 84 HIS A O 1
ATOM 703 N N . HIS A 1 85 ? 11.139 13.551 -8.367 1.00 79.38 85 HIS A N 1
ATOM 704 C CA . HIS A 1 85 ? 12.195 13.041 -9.239 1.00 79.38 85 HIS A CA 1
ATOM 705 C C . HIS A 1 85 ? 13.448 13.920 -9.169 1.00 79.38 85 HIS A C 1
ATOM 707 O O . HIS A 1 85 ? 14.556 13.424 -8.998 1.00 79.38 85 HIS A O 1
ATOM 713 N N . ILE A 1 86 ? 13.275 15.243 -9.216 1.00 81.25 86 ILE A N 1
ATOM 714 C CA . ILE A 1 86 ? 14.368 16.202 -9.048 1.00 81.25 86 ILE A CA 1
ATOM 715 C C . ILE A 1 86 ? 15.051 16.012 -7.692 1.00 81.25 86 ILE A C 1
ATOM 717 O O . ILE A 1 86 ? 16.274 15.945 -7.650 1.00 81.25 86 ILE A O 1
ATOM 721 N N . ASN A 1 87 ? 14.293 15.868 -6.604 1.00 79.25 87 ASN A N 1
ATOM 722 C CA . ASN A 1 87 ? 14.857 15.615 -5.277 1.00 79.25 87 ASN A CA 1
ATOM 723 C C . ASN A 1 87 ? 15.698 14.339 -5.217 1.00 79.25 87 ASN A C 1
ATOM 725 O O . ASN A 1 87 ? 16.837 14.384 -4.753 1.00 79.25 87 ASN A O 1
ATOM 729 N N . GLU A 1 88 ? 15.175 13.226 -5.726 1.00 79.25 88 GLU A N 1
ATOM 730 C CA . GLU A 1 88 ? 15.895 11.950 -5.747 1.00 79.25 88 GLU A CA 1
ATOM 731 C C . GLU A 1 88 ? 17.181 12.036 -6.574 1.00 79.25 88 GLU A C 1
ATOM 733 O O . GLU A 1 88 ? 18.231 11.532 -6.162 1.00 79.25 88 GLU A O 1
ATOM 738 N N . GLN A 1 89 ? 17.135 12.711 -7.727 1.00 83.62 89 GLN A N 1
ATOM 739 C CA . GLN A 1 89 ? 18.322 12.916 -8.555 1.00 83.62 89 GLN A CA 1
ATOM 740 C C . GLN A 1 89 ? 19.343 13.833 -7.867 1.00 83.62 89 GLN A C 1
ATOM 742 O O . GLN A 1 89 ? 20.537 13.534 -7.887 1.00 83.62 89 GLN A O 1
ATOM 747 N N . LEU A 1 90 ? 18.906 14.911 -7.209 1.00 83.50 90 LEU A N 1
ATOM 748 C CA . LEU A 1 90 ? 19.793 15.811 -6.461 1.00 83.50 90 LEU A CA 1
ATOM 749 C C . LEU A 1 90 ? 20.482 15.099 -5.285 1.00 83.50 90 LEU A C 1
ATOM 751 O O . LEU A 1 90 ? 21.673 15.327 -5.049 1.00 83.50 90 LEU A O 1
ATOM 755 N N . ASP A 1 91 ? 19.775 14.197 -4.600 1.00 80.31 91 ASP A N 1
ATOM 756 C CA . ASP A 1 91 ? 20.341 13.368 -3.529 1.00 80.31 91 ASP A CA 1
ATOM 757 C C . ASP A 1 91 ? 21.339 12.350 -4.056 1.00 80.31 91 ASP A C 1
ATOM 759 O O . ASP A 1 91 ? 22.440 12.214 -3.516 1.00 80.31 91 ASP A O 1
ATOM 763 N N . THR A 1 92 ? 20.998 11.695 -5.165 1.00 81.00 92 THR A N 1
ATOM 764 C CA . THR A 1 92 ? 21.891 10.752 -5.847 1.00 81.00 92 THR A CA 1
ATOM 765 C C . THR A 1 92 ? 23.200 11.431 -6.258 1.00 81.00 92 THR A C 1
ATOM 767 O O . THR A 1 92 ? 24.277 10.844 -6.148 1.00 81.00 92 THR A O 1
ATOM 770 N N . ILE A 1 93 ? 23.132 12.697 -6.674 1.00 81.50 93 ILE A N 1
ATOM 771 C CA . ILE A 1 93 ? 24.295 13.503 -7.061 1.00 81.50 93 ILE A CA 1
ATOM 772 C C . ILE A 1 93 ? 25.056 14.061 -5.838 1.00 81.50 93 ILE A C 1
ATOM 774 O O . ILE A 1 93 ? 26.196 14.513 -5.975 1.00 81.50 93 ILE A O 1
ATOM 778 N N . SER A 1 94 ? 24.485 13.989 -4.630 1.00 84.00 94 SER A N 1
ATOM 779 C CA . SER A 1 94 ? 25.050 14.562 -3.399 1.00 84.00 94 SER A CA 1
ATOM 780 C C . SER A 1 94 ? 25.310 16.068 -3.526 1.00 84.00 94 SER A C 1
ATOM 782 O O . SER A 1 94 ? 26.428 16.544 -3.292 1.00 84.00 94 SER A O 1
ATOM 784 N N . ILE A 1 95 ? 24.296 16.822 -3.962 1.00 80.94 95 ILE A N 1
ATOM 785 C CA . ILE A 1 95 ? 24.357 18.289 -3.966 1.00 80.94 95 ILE A CA 1
ATOM 786 C C . ILE A 1 95 ? 24.204 18.806 -2.536 1.00 80.94 95 ILE A C 1
ATOM 788 O O . ILE A 1 95 ? 23.285 18.419 -1.817 1.00 80.94 95 ILE A O 1
ATOM 792 N N . ASP A 1 96 ? 25.103 19.704 -2.136 1.00 77.31 96 ASP A N 1
ATOM 793 C CA . ASP A 1 96 ? 25.003 20.413 -0.866 1.00 77.31 96 ASP A CA 1
ATOM 794 C C . ASP A 1 96 ? 23.801 21.366 -0.895 1.00 77.31 96 ASP A C 1
ATOM 796 O O . ASP A 1 96 ? 23.829 22.435 -1.513 1.00 77.31 96 ASP A O 1
ATOM 800 N N . ARG A 1 97 ? 22.721 20.932 -0.244 1.00 68.12 97 ARG A N 1
ATOM 801 C CA . ARG A 1 97 ? 21.432 21.626 -0.218 1.00 68.12 97 ARG A CA 1
ATOM 802 C C . ARG A 1 97 ? 21.502 22.979 0.496 1.00 68.12 97 ARG A C 1
ATOM 804 O O . ARG A 1 97 ? 20.635 23.811 0.255 1.00 68.12 97 ARG A O 1
ATOM 811 N N . GLU A 1 98 ? 22.520 23.231 1.323 1.00 72.81 98 GLU A N 1
ATOM 812 C CA . GLU A 1 98 ? 22.698 24.519 2.016 1.00 72.81 98 GLU A CA 1
ATOM 813 C C . GLU A 1 98 ? 23.116 25.653 1.067 1.00 72.81 98 GLU A C 1
ATOM 815 O O . GLU A 1 98 ? 22.983 26.828 1.408 1.00 72.81 98 GLU A O 1
ATOM 820 N N . LYS A 1 99 ? 23.586 25.311 -0.140 1.00 76.31 99 LYS A N 1
ATOM 821 C CA . LYS A 1 99 ? 23.985 26.269 -1.183 1.00 76.31 99 LYS A CA 1
ATOM 822 C C . LYS A 1 99 ? 22.835 26.700 -2.103 1.00 76.31 99 LYS A C 1
ATOM 824 O O . LYS A 1 99 ? 23.031 27.582 -2.942 1.00 76.31 99 LYS A O 1
ATOM 829 N N . LEU A 1 100 ? 21.660 26.081 -1.982 1.00 74.44 100 LEU A N 1
ATOM 830 C CA . LEU A 1 100 ? 20.447 26.519 -2.677 1.00 74.44 100 LEU A CA 1
ATOM 831 C C . LEU A 1 100 ? 19.828 27.700 -1.925 1.00 74.44 100 LEU A C 1
ATOM 833 O O . LEU A 1 100 ? 19.818 27.719 -0.691 1.00 74.44 100 LEU A O 1
ATOM 837 N N . ASP A 1 101 ? 19.297 28.682 -2.654 1.00 71.94 101 ASP A N 1
ATOM 838 C CA . ASP A 1 101 ? 18.632 29.818 -2.018 1.00 71.94 101 ASP A CA 1
ATOM 839 C C . ASP A 1 101 ? 17.455 29.335 -1.153 1.00 71.94 101 ASP A C 1
ATOM 841 O O . ASP A 1 101 ? 16.701 28.437 -1.533 1.00 71.94 101 ASP A O 1
ATOM 845 N N . LYS A 1 102 ? 17.267 29.935 0.036 1.00 59.84 102 LYS A N 1
ATOM 846 C CA . LYS A 1 102 ? 16.260 29.475 1.022 1.00 59.84 102 LYS A CA 1
ATOM 847 C C . LYS A 1 102 ? 14.853 29.352 0.432 1.00 59.84 102 LYS A C 1
ATOM 849 O O . LYS A 1 102 ? 14.096 28.485 0.856 1.00 59.84 102 LYS A O 1
ATOM 854 N N . LYS A 1 103 ? 14.502 30.225 -0.515 1.00 60.53 103 LYS A N 1
ATOM 855 C CA . LYS A 1 103 ? 13.198 30.247 -1.189 1.00 60.53 103 LYS A CA 1
ATOM 856 C C . LYS A 1 103 ? 13.017 29.041 -2.117 1.00 60.53 103 LYS A C 1
ATOM 858 O O . LYS A 1 103 ? 11.964 28.414 -2.084 1.00 60.53 103 LYS A O 1
ATOM 863 N N . ASP A 1 104 ? 14.055 28.681 -2.860 1.00 59.12 104 ASP A N 1
ATOM 864 C CA . ASP A 1 104 ? 14.072 27.548 -3.788 1.00 59.12 104 ASP A CA 1
ATOM 865 C C . ASP A 1 104 ? 14.161 26.209 -3.052 1.00 59.12 104 ASP A C 1
ATOM 867 O O . ASP A 1 104 ? 13.429 25.266 -3.360 1.00 59.12 104 ASP A O 1
ATOM 871 N N . TYR A 1 105 ? 14.968 26.163 -1.989 1.00 57.41 105 TYR A N 1
ATOM 872 C CA . TYR A 1 105 ? 15.022 25.042 -1.053 1.00 57.41 105 TYR A CA 1
ATOM 873 C C . TYR A 1 105 ? 13.653 24.768 -0.407 1.00 57.41 105 TYR A C 1
ATOM 875 O O . TYR A 1 105 ? 13.196 23.625 -0.384 1.00 57.41 105 TYR A O 1
ATOM 883 N N . LEU A 1 106 ? 12.962 25.811 0.072 1.00 53.66 106 LEU A N 1
ATOM 884 C CA . LEU A 1 106 ? 11.604 25.688 0.611 1.00 53.66 106 LEU A CA 1
ATOM 885 C C . LEU A 1 106 ? 10.595 25.276 -0.467 1.00 53.66 106 LEU A C 1
ATOM 887 O O . LEU A 1 106 ? 9.728 24.468 -0.182 1.00 53.66 106 LEU A O 1
ATOM 891 N N . PHE A 1 107 ? 10.711 25.727 -1.718 1.00 59.16 107 PHE A N 1
ATOM 892 C CA . PHE A 1 107 ? 9.762 25.351 -2.780 1.00 59.16 107 PHE A CA 1
ATOM 893 C C . PHE A 1 107 ? 9.840 23.868 -3.175 1.00 59.16 107 PHE A C 1
ATOM 895 O O . PHE A 1 107 ? 8.826 23.235 -3.490 1.00 59.16 107 PHE A O 1
ATOM 902 N N . ILE A 1 108 ? 11.054 23.318 -3.144 1.00 57.66 108 ILE A N 1
ATOM 903 C CA . ILE A 1 108 ? 11.345 21.904 -3.383 1.00 57.66 108 ILE A CA 1
ATOM 904 C C . ILE A 1 108 ? 10.889 21.033 -2.192 1.00 57.66 108 ILE A C 1
ATOM 906 O O . ILE A 1 108 ? 10.435 19.899 -2.385 1.00 57.66 108 ILE A O 1
ATOM 910 N N . ARG A 1 109 ? 10.966 21.572 -0.967 1.00 48.12 109 ARG A N 1
ATOM 911 C CA . ARG A 1 109 ? 10.680 20.878 0.299 1.00 48.12 109 ARG A CA 1
ATOM 912 C C . ARG A 1 109 ? 9.220 20.989 0.770 1.00 48.12 109 ARG A C 1
ATOM 914 O O . ARG A 1 109 ? 8.637 19.985 1.157 1.00 48.12 109 ARG A O 1
ATOM 921 N N . ASP A 1 110 ? 8.587 22.158 0.684 1.00 50.12 110 ASP A N 1
ATOM 922 C CA . ASP A 1 110 ? 7.278 22.455 1.293 1.00 50.12 110 ASP A CA 1
ATOM 923 C C . ASP A 1 110 ? 6.116 21.673 0.668 1.00 50.12 110 ASP A C 1
ATOM 925 O O . ASP A 1 110 ? 5.134 21.406 1.353 1.00 50.12 110 ASP A O 1
ATOM 929 N N . LYS A 1 111 ? 6.199 21.269 -0.609 1.00 45.88 111 LYS A N 1
ATOM 930 C CA . LYS A 1 111 ? 5.140 20.468 -1.258 1.00 45.88 111 LYS A CA 1
ATOM 931 C C . LYS A 1 111 ? 5.421 18.963 -1.311 1.00 45.88 111 LYS A C 1
ATOM 933 O O . LYS A 1 111 ? 4.469 18.188 -1.306 1.00 45.88 111 LYS A O 1
ATOM 938 N N . SER A 1 112 ? 6.690 18.549 -1.322 1.00 41.72 112 SER A N 1
ATOM 939 C CA . SER A 1 112 ? 7.082 17.133 -1.222 1.00 41.72 112 SER A CA 1
ATOM 940 C C . SER A 1 112 ? 6.926 16.618 0.215 1.00 41.72 112 SER A C 1
ATOM 942 O O . SER A 1 112 ? 6.346 15.557 0.428 1.00 41.72 112 SER A O 1
ATOM 944 N N . GLU A 1 113 ? 7.283 17.426 1.221 1.00 42.75 113 GLU A N 1
ATOM 945 C CA . GLU A 1 113 ? 6.975 17.126 2.624 1.00 42.75 113 GLU A CA 1
ATOM 946 C C . GLU A 1 113 ? 5.482 17.273 2.943 1.00 42.75 113 GLU A C 1
ATOM 948 O O . GLU A 1 113 ? 5.010 16.580 3.832 1.00 42.75 113 GLU A O 1
ATOM 953 N N . GLN A 1 114 ? 4.693 18.091 2.229 1.00 45.75 114 GLN A N 1
ATOM 954 C CA . GLN A 1 114 ? 3.220 18.052 2.361 1.00 45.75 114 GLN A CA 1
ATOM 955 C C . GLN A 1 114 ? 2.621 16.710 1.910 1.00 45.75 114 GLN A C 1
ATOM 957 O O . GLN A 1 114 ? 1.501 16.392 2.302 1.00 45.75 114 GLN A O 1
ATOM 962 N N . TYR A 1 115 ? 3.354 15.915 1.129 1.00 40.38 115 TYR A N 1
ATOM 963 C CA . TYR A 1 115 ? 2.980 14.549 0.765 1.00 40.38 115 TYR A CA 1
ATOM 964 C C . TYR A 1 115 ? 3.399 13.519 1.809 1.00 40.38 115 TYR A C 1
ATOM 966 O O . TYR A 1 115 ? 2.625 12.622 2.136 1.00 40.38 115 TYR A O 1
ATOM 974 N N . GLU A 1 116 ? 4.592 13.669 2.384 1.00 41.62 116 GLU A N 1
ATOM 975 C CA . GLU A 1 116 ? 5.045 12.802 3.480 1.00 41.62 116 GLU A CA 1
ATOM 976 C C . GLU A 1 116 ? 4.381 13.147 4.829 1.00 41.62 116 GLU A C 1
ATOM 978 O O . GLU A 1 116 ? 4.274 12.290 5.708 1.00 41.62 116 GLU A O 1
ATOM 983 N N . LYS A 1 117 ? 3.891 14.385 4.986 1.00 40.25 117 LYS A N 1
ATOM 984 C CA . LYS A 1 117 ? 3.230 14.938 6.181 1.00 40.25 117 LYS A CA 1
ATOM 985 C C . LYS A 1 117 ? 1.826 15.488 5.895 1.00 40.25 117 LYS A C 1
ATOM 987 O O . LYS A 1 117 ? 1.433 16.509 6.458 1.00 40.25 117 LYS A O 1
ATOM 992 N N . ARG A 1 118 ? 1.027 14.809 5.068 1.00 44.56 118 ARG A N 1
ATOM 993 C CA . ARG A 1 118 ? -0.437 14.894 5.208 1.00 44.56 118 ARG A CA 1
ATOM 994 C C . ARG A 1 118 ? -0.895 13.763 6.129 1.00 44.56 118 ARG A C 1
ATOM 996 O O . ARG A 1 118 ? -0.833 12.581 5.805 1.00 44.56 118 ARG A O 1
ATOM 1003 N N . ASP A 1 119 ? -1.251 14.191 7.337 1.00 44.62 119 ASP A N 1
ATOM 1004 C CA . ASP A 1 119 ? -1.458 13.469 8.594 1.00 44.62 119 ASP A CA 1
ATOM 1005 C C . ASP A 1 119 ? -2.605 12.435 8.615 1.00 44.62 119 ASP A C 1
ATOM 1007 O O . ASP A 1 119 ? -3.441 12.438 9.515 1.00 44.62 119 ASP A O 1
ATOM 1011 N N . GLU A 1 120 ? -2.625 11.471 7.695 1.00 48.31 120 GLU A N 1
ATOM 1012 C CA . GLU A 1 120 ? -3.435 10.256 7.890 1.00 48.31 120 GLU A CA 1
ATOM 1013 C C . GLU A 1 120 ? -2.611 9.140 8.551 1.00 48.31 120 GLU A C 1
ATOM 1015 O O . GLU A 1 120 ? -3.087 8.459 9.457 1.00 48.31 120 GLU A O 1
ATOM 1020 N N . ILE A 1 121 ? -1.323 9.001 8.214 1.00 44.22 121 ILE A N 1
ATOM 1021 C CA . ILE A 1 121 ? -0.474 7.929 8.765 1.00 44.22 121 ILE A CA 1
ATOM 1022 C C . ILE A 1 121 ? 0.017 8.250 10.187 1.00 44.22 121 ILE A C 1
ATOM 1024 O O . ILE A 1 121 ? 0.155 7.332 10.992 1.00 44.22 121 ILE A O 1
ATOM 1028 N N . SER A 1 122 ? 0.250 9.518 10.548 1.00 48.59 122 SER A N 1
ATOM 1029 C CA . SER A 1 122 ? 0.683 9.892 11.909 1.00 48.59 122 SER A CA 1
ATOM 1030 C C . SER A 1 122 ? -0.452 9.716 12.927 1.00 48.59 122 SER A C 1
ATOM 1032 O O . SER A 1 122 ? -0.245 9.135 13.997 1.00 48.59 122 SER A O 1
ATOM 1034 N N . GLN A 1 123 ? -1.674 10.124 12.572 1.00 57.56 123 GLN A N 1
ATOM 1035 C CA . GLN A 1 123 ? -2.847 9.993 13.431 1.00 57.56 123 GLN A CA 1
ATOM 1036 C C . GLN A 1 123 ? -3.298 8.532 13.535 1.00 57.56 123 GLN A C 1
ATOM 1038 O O . GLN A 1 123 ? -3.559 8.071 14.644 1.00 57.56 123 GLN A O 1
ATOM 1043 N N . ILE A 1 124 ? -3.274 7.758 12.439 1.00 58.62 124 ILE A N 1
ATOM 1044 C CA . ILE A 1 124 ? -3.557 6.312 12.479 1.00 58.62 124 ILE A CA 1
ATOM 1045 C C . ILE A 1 124 ? -2.478 5.555 13.265 1.00 58.62 124 ILE A C 1
ATOM 1047 O O . ILE A 1 124 ? -2.819 4.718 14.096 1.00 58.62 124 ILE A O 1
ATOM 1051 N N . LYS A 1 125 ? -1.185 5.877 13.104 1.00 63.91 125 LYS A N 1
ATOM 1052 C CA . LYS A 1 125 ? -0.117 5.297 13.946 1.00 63.91 125 LYS A CA 1
ATOM 1053 C C . LYS A 1 125 ? -0.318 5.633 15.421 1.00 63.91 125 LYS A C 1
ATOM 1055 O O . LYS A 1 125 ? -0.130 4.767 16.269 1.00 63.91 125 LYS A O 1
ATOM 1060 N N . THR A 1 126 ? -0.747 6.855 15.729 1.00 74.00 126 THR A N 1
ATOM 1061 C CA . THR A 1 126 ? -1.053 7.273 17.104 1.00 74.00 126 THR A CA 1
ATOM 1062 C C . THR A 1 126 ? -2.274 6.532 17.657 1.00 74.00 126 THR A C 1
ATOM 1064 O O . THR A 1 126 ? -2.268 6.123 18.816 1.00 74.00 126 THR A O 1
ATOM 1067 N N . ILE A 1 127 ? -3.312 6.313 16.844 1.00 76.50 127 ILE A N 1
ATOM 1068 C CA . ILE A 1 127 ? -4.493 5.513 17.205 1.00 76.50 127 ILE A CA 1
ATOM 1069 C C . ILE A 1 127 ? -4.091 4.056 17.456 1.00 76.50 127 ILE A C 1
ATOM 1071 O O . ILE A 1 127 ? -4.460 3.510 18.493 1.00 76.50 127 ILE A O 1
ATOM 1075 N N . ASN A 1 128 ? -3.281 3.460 16.580 1.00 75.75 128 ASN A N 1
ATOM 1076 C CA . ASN A 1 128 ? -2.804 2.083 16.719 1.00 75.75 128 ASN A CA 1
ATOM 1077 C C . ASN A 1 128 ? -1.921 1.906 17.957 1.00 75.75 128 ASN A C 1
ATOM 1079 O O . ASN A 1 128 ? -2.152 0.992 18.739 1.00 75.75 128 ASN A O 1
ATOM 1083 N N . TYR A 1 129 ? -1.008 2.843 18.216 1.00 82.06 129 TYR A N 1
ATOM 1084 C CA . TYR A 1 129 ? -0.204 2.844 19.438 1.00 82.06 129 TYR A CA 1
ATOM 1085 C C . TYR A 1 129 ? -1.070 2.911 20.708 1.00 82.06 129 TYR A C 1
ATOM 1087 O O . TYR A 1 129 ? -0.840 2.180 21.672 1.00 82.06 129 TYR A O 1
ATOM 1095 N N . ASN A 1 130 ? -2.110 3.754 20.710 1.00 84.62 130 ASN A N 1
ATOM 1096 C CA . ASN A 1 130 ? -3.040 3.832 21.838 1.00 84.62 130 ASN A CA 1
ATOM 1097 C C . ASN A 1 130 ? -3.855 2.537 21.992 1.00 84.62 130 ASN A C 1
ATOM 1099 O O . ASN A 1 130 ? -4.083 2.101 23.119 1.00 84.62 130 ASN A O 1
ATOM 1103 N N . LEU A 1 131 ? -4.265 1.904 20.887 1.00 84.00 131 LEU A N 1
ATOM 1104 C CA . LEU A 1 131 ? -4.965 0.616 20.905 1.00 84.00 131 LEU A CA 1
ATOM 1105 C C . LEU A 1 131 ? -4.082 -0.511 21.455 1.00 84.00 131 LEU A C 1
ATOM 1107 O O . LEU A 1 131 ? -4.564 -1.315 22.254 1.00 84.00 131 LEU A O 1
ATOM 1111 N N . ASP A 1 132 ? -2.797 -0.541 21.105 1.00 83.50 132 ASP A N 1
ATOM 1112 C CA . ASP A 1 132 ? -1.841 -1.520 21.631 1.00 83.50 132 ASP A CA 1
ATOM 1113 C C . ASP A 1 132 ? -1.608 -1.333 23.136 1.00 83.50 132 ASP A C 1
ATOM 1115 O O . ASP A 1 132 ? -1.596 -2.303 23.902 1.00 83.50 132 ASP A O 1
ATOM 1119 N N . ASN A 1 133 ? -1.513 -0.082 23.596 1.00 86.56 133 ASN A N 1
ATOM 1120 C CA . ASN A 1 133 ? -1.427 0.221 25.023 1.00 86.56 133 ASN A CA 1
ATOM 1121 C C . ASN A 1 133 ? -2.694 -0.240 25.774 1.00 86.56 133 ASN A C 1
ATOM 1123 O O . ASN A 1 133 ? -2.586 -0.917 26.802 1.00 86.56 133 ASN A O 1
ATOM 1127 N N . ILE A 1 134 ? -3.885 0.028 25.222 1.00 88.88 134 ILE A N 1
ATOM 1128 C CA . ILE A 1 134 ? -5.170 -0.446 25.766 1.00 88.88 134 ILE A CA 1
ATOM 1129 C C . ILE A 1 134 ? -5.201 -1.982 25.831 1.00 88.88 134 ILE A C 1
ATOM 1131 O O . ILE A 1 134 ? -5.553 -2.536 26.875 1.00 88.88 134 ILE A O 1
ATOM 1135 N N . ASN A 1 135 ? -4.779 -2.679 24.770 1.00 85.88 135 ASN A N 1
ATOM 1136 C CA . ASN A 1 135 ? -4.680 -4.144 24.740 1.00 85.88 135 ASN A CA 1
ATOM 1137 C C . ASN A 1 135 ? -3.800 -4.678 25.879 1.00 85.88 135 ASN A C 1
ATOM 1139 O O . ASN A 1 135 ? -4.231 -5.543 26.643 1.00 85.88 135 ASN A O 1
ATOM 1143 N N . SER A 1 136 ? -2.612 -4.097 26.069 1.00 86.50 136 SER A N 1
ATOM 1144 C CA . SER A 1 136 ? -1.687 -4.525 27.127 1.00 86.50 136 SER A CA 1
ATOM 1145 C C . SER A 1 136 ? -2.288 -4.397 28.537 1.00 86.50 136 SER A C 1
ATOM 1147 O O . SER A 1 136 ? -2.022 -5.212 29.427 1.00 86.50 136 SER A O 1
ATOM 1149 N N . LYS A 1 137 ? -3.141 -3.389 28.760 1.00 88.25 137 LYS A N 1
ATOM 1150 C CA . LYS A 1 137 ? -3.850 -3.194 30.031 1.00 88.25 137 LYS A CA 1
ATOM 1151 C C . LYS A 1 137 ? -5.018 -4.157 30.197 1.00 88.25 137 LYS A C 1
ATOM 1153 O O . LYS A 1 137 ? -5.237 -4.637 31.310 1.00 88.25 137 LYS A O 1
ATOM 1158 N N . PHE A 1 138 ? -5.718 -4.500 29.116 1.00 86.12 138 PHE A N 1
ATOM 1159 C CA . PHE A 1 138 ? -6.705 -5.582 29.124 1.00 86.12 138 PHE A CA 1
ATOM 1160 C C . PHE A 1 138 ? -6.076 -6.931 29.490 1.00 86.12 138 PHE A C 1
ATOM 1162 O O . PHE A 1 138 ? -6.663 -7.677 30.275 1.00 86.12 138 PHE A O 1
ATOM 1169 N N . ASP A 1 139 ? -4.863 -7.218 29.018 1.00 85.50 139 ASP A N 1
ATOM 1170 C CA . ASP A 1 139 ? -4.142 -8.441 29.388 1.00 85.50 139 ASP A CA 1
ATOM 1171 C C . ASP A 1 139 ? -3.745 -8.456 30.872 1.00 85.50 139 ASP A C 1
ATOM 1173 O O . ASP A 1 139 ? -3.937 -9.463 31.561 1.00 85.50 139 ASP A O 1
ATOM 1177 N N . LYS A 1 140 ? -3.282 -7.319 31.413 1.00 86.62 140 LYS A N 1
ATOM 1178 C CA . LYS A 1 140 ? -3.026 -7.155 32.860 1.00 86.62 140 LYS A CA 1
ATOM 1179 C C . LYS A 1 140 ? -4.295 -7.311 33.702 1.00 86.62 140 LYS A C 1
ATOM 1181 O O . LYS A 1 140 ? -4.250 -7.860 34.803 1.00 86.62 140 LYS A O 1
ATOM 1186 N N . LEU A 1 141 ? -5.426 -6.814 33.208 1.00 86.69 141 LEU A N 1
ATOM 1187 C CA . LEU A 1 141 ? -6.723 -6.964 33.862 1.00 86.69 141 LEU A CA 1
ATOM 1188 C C . LEU A 1 141 ? -7.162 -8.433 33.864 1.00 86.69 141 LEU A C 1
ATOM 1190 O O . LEU A 1 141 ? -7.605 -8.945 34.890 1.00 86.69 141 LEU A O 1
ATOM 1194 N N . LYS A 1 142 ? -6.991 -9.125 32.733 1.00 86.75 142 LYS A N 1
ATOM 1195 C CA . LYS A 1 142 ? -7.324 -10.543 32.574 1.00 86.75 142 LYS A CA 1
ATOM 1196 C C . LYS A 1 142 ? -6.511 -11.423 33.521 1.00 86.75 142 LYS A C 1
ATOM 1198 O O . LYS A 1 142 ? -7.097 -12.271 34.186 1.00 86.75 142 LYS A O 1
ATOM 1203 N N . SER A 1 143 ? -5.199 -11.211 33.634 1.00 84.75 143 SER A N 1
ATOM 1204 C CA . SER A 1 143 ? -4.352 -11.998 34.544 1.00 84.75 143 SER A CA 1
ATOM 1205 C C . SER A 1 143 ? -4.718 -11.786 36.017 1.00 84.75 143 SER A C 1
ATOM 1207 O O . SER A 1 143 ? -4.819 -12.756 36.767 1.00 84.75 143 SER A O 1
ATOM 1209 N N . LYS A 1 144 ? -5.022 -10.544 36.423 1.00 84.56 144 LYS A N 1
ATOM 1210 C CA . LYS A 1 144 ? -5.534 -10.250 37.773 1.00 84.56 144 LYS A CA 1
ATOM 1211 C C . LYS A 1 144 ? -6.879 -10.918 38.043 1.00 84.56 144 LYS A C 1
ATOM 1213 O O . LYS A 1 144 ? -7.051 -11.514 39.103 1.00 84.56 144 LYS A O 1
ATOM 1218 N N . LEU A 1 145 ? -7.808 -10.869 37.088 1.00 81.44 145 LEU A N 1
ATOM 1219 C CA . LEU A 1 145 ? -9.104 -11.531 37.227 1.00 81.44 145 LEU A CA 1
ATOM 1220 C C . LEU A 1 145 ? -8.945 -13.045 37.400 1.00 81.44 145 LEU A C 1
ATOM 1222 O O . LEU A 1 145 ? -9.565 -13.596 38.300 1.00 81.44 145 LEU A O 1
ATOM 1226 N N . VAL A 1 146 ? -8.064 -13.694 36.630 1.00 80.81 146 VAL A N 1
ATOM 1227 C CA . VAL A 1 146 ? -7.772 -15.133 36.774 1.00 80.81 146 VAL A CA 1
ATOM 1228 C C . VAL A 1 146 ? -7.186 -15.454 38.154 1.00 80.81 146 VAL A C 1
ATOM 1230 O O . VAL A 1 146 ? -7.630 -16.402 38.791 1.00 80.81 146 VAL A O 1
ATOM 1233 N N . SER A 1 147 ? -6.274 -14.632 38.683 1.00 77.75 147 SER A N 1
ATOM 1234 C CA . SER A 1 147 ? -5.684 -14.872 40.014 1.00 77.75 147 SER A CA 1
ATOM 1235 C C . SER A 1 147 ? -6.694 -14.814 41.172 1.00 77.75 147 SER A C 1
ATOM 1237 O O . SER A 1 147 ? -6.502 -15.444 42.210 1.00 77.75 147 SER A O 1
ATOM 1239 N N . LEU A 1 148 ? -7.809 -14.099 40.998 1.00 71.00 148 LEU A N 1
ATOM 1240 C CA . LEU A 1 148 ? -8.889 -14.041 41.989 1.00 71.00 148 LEU A CA 1
ATOM 1241 C C . LEU A 1 148 ? -9.799 -15.270 41.940 1.00 71.00 148 LEU A C 1
ATOM 1243 O O . LEU A 1 148 ? -10.520 -15.543 42.902 1.00 71.00 148 LEU A O 1
ATOM 1247 N N . GLU A 1 149 ? -9.771 -16.016 40.838 1.00 64.38 149 GLU A N 1
ATOM 1248 C CA . GLU A 1 149 ? -10.592 -17.211 40.651 1.00 64.38 149 GLU A CA 1
ATOM 1249 C C . GLU A 1 149 ? -10.066 -18.405 41.459 1.00 64.38 149 GLU A C 1
ATOM 1251 O O . GLU A 1 149 ? -10.853 -19.271 41.835 1.00 64.38 149 GLU A O 1
ATOM 1256 N N . GLU A 1 150 ? -8.780 -18.416 41.820 1.00 56.25 150 GLU A N 1
ATOM 1257 C CA . GLU A 1 150 ? -8.114 -19.555 42.470 1.00 56.25 150 GLU A CA 1
ATOM 1258 C C . GLU A 1 150 ? -8.310 -19.640 43.998 1.00 56.25 150 GLU A C 1
ATOM 1260 O O . GLU A 1 150 ? -7.827 -20.572 44.632 1.00 56.25 150 GLU A O 1
ATOM 1265 N N . THR A 1 151 ? -9.053 -18.723 44.631 1.00 52.50 151 THR A N 1
ATOM 1266 C CA . THR A 1 151 ? -9.132 -18.653 46.112 1.00 52.50 151 THR A CA 1
ATOM 1267 C C . THR A 1 151 ? -10.468 -19.063 46.731 1.00 52.50 151 THR A C 1
ATOM 1269 O O . THR A 1 151 ? -10.726 -18.783 47.904 1.00 52.50 151 THR A O 1
ATOM 1272 N N . SER A 1 152 ? -11.355 -19.734 45.996 1.00 50.50 152 SER A N 1
ATOM 1273 C CA . SER A 1 152 ? -12.730 -19.905 46.469 1.00 50.50 152 SER A CA 1
ATOM 1274 C C . SER A 1 152 ? -13.113 -21.355 46.776 1.00 50.50 152 SER A C 1
ATOM 1276 O O . SER A 1 152 ? -13.789 -22.019 45.994 1.00 50.50 152 SER A O 1
ATOM 1278 N N . ASP A 1 153 ? -12.763 -21.788 47.987 1.00 52.19 153 ASP A N 1
ATOM 1279 C CA . ASP A 1 153 ? -13.331 -22.945 48.695 1.00 52.19 153 ASP A CA 1
ATOM 1280 C C . ASP A 1 153 ? -14.807 -22.643 49.072 1.00 52.19 153 ASP A C 1
ATOM 1282 O O . ASP A 1 153 ? -15.173 -22.375 50.221 1.00 52.19 153 ASP A O 1
ATOM 1286 N N . LYS A 1 154 ? -15.662 -22.486 48.048 1.00 60.97 154 LYS A N 1
ATOM 1287 C CA . LYS A 1 154 ? -17.022 -21.924 48.171 1.00 60.97 154 LYS A CA 1
ATOM 1288 C C . LYS A 1 154 ? -18.041 -22.929 48.702 1.00 60.97 154 LYS A C 1
ATOM 1290 O O . LYS A 1 154 ? -19.035 -22.497 49.277 1.00 60.97 154 LYS A O 1
ATOM 1295 N N . GLU A 1 155 ? -17.847 -24.233 48.529 1.00 63.88 155 GLU A N 1
ATOM 1296 C CA . GLU A 1 155 ? -18.874 -25.220 48.894 1.00 63.88 155 GLU A CA 1
ATOM 1297 C C . GLU A 1 155 ? -18.939 -25.497 50.402 1.00 63.88 155 GLU A C 1
ATOM 1299 O O . GLU A 1 155 ? -20.040 -25.544 50.957 1.00 63.88 155 GLU A O 1
ATOM 1304 N N . SER A 1 156 ? -17.795 -25.549 51.093 1.00 70.62 156 SER A N 1
ATOM 1305 C CA . SER A 1 156 ? -17.734 -25.769 52.548 1.00 70.62 156 SER A CA 1
ATOM 1306 C C . SER A 1 156 ? -18.383 -24.629 53.349 1.00 70.62 156 SER A C 1
ATOM 1308 O O . SER A 1 156 ? -19.125 -24.868 54.299 1.00 70.62 156 SER A O 1
ATOM 1310 N N . LYS A 1 157 ? -18.205 -23.374 52.917 1.00 78.75 157 LYS A N 1
ATOM 1311 C CA . LYS A 1 157 ? -18.836 -22.203 53.558 1.00 78.75 157 LYS A CA 1
ATOM 1312 C C . LYS A 1 157 ? -20.350 -22.136 53.336 1.00 78.75 157 LYS A C 1
ATOM 1314 O O . LYS A 1 157 ? -21.075 -21.641 54.200 1.00 78.75 157 LYS A O 1
ATOM 1319 N N . LYS A 1 158 ? -20.855 -22.615 52.192 1.00 82.81 158 LYS A N 1
ATOM 1320 C CA . LYS A 1 158 ? -22.296 -22.573 51.879 1.00 82.81 158 LYS A CA 1
ATOM 1321 C C . LYS A 1 158 ? -23.099 -23.529 52.760 1.00 82.81 158 LYS A C 1
ATOM 1323 O O . LYS A 1 158 ? -24.178 -23.151 53.221 1.00 82.81 158 LYS A O 1
ATOM 1328 N N . SER A 1 159 ? -22.583 -24.733 53.016 1.00 83.31 159 SER A N 1
ATOM 1329 C CA . SER A 1 159 ? -23.230 -25.698 53.914 1.00 83.31 159 SER A CA 1
ATOM 1330 C C . SER A 1 159 ? -23.217 -25.214 55.368 1.00 83.31 159 SER A C 1
ATOM 1332 O O . SER A 1 159 ? -24.249 -25.272 56.036 1.00 83.31 159 SER A O 1
ATOM 1334 N N . GLU A 1 160 ? -22.108 -24.626 55.829 1.00 87.81 160 GLU A N 1
ATOM 1335 C CA . GLU A 1 160 ? -22.000 -24.043 57.173 1.00 87.81 160 GLU A CA 1
ATOM 1336 C C . GLU A 1 160 ? -23.041 -22.932 57.408 1.00 87.81 160 GLU A C 1
ATOM 1338 O O . GLU A 1 160 ? -23.686 -22.886 58.458 1.00 87.81 160 GLU A O 1
ATOM 1343 N N . ILE A 1 161 ? -23.262 -22.062 56.415 1.00 89.44 161 ILE A N 1
ATOM 1344 C CA . ILE A 1 161 ? -24.266 -20.990 56.492 1.00 89.44 161 ILE A CA 1
ATOM 1345 C C . ILE A 1 161 ? -25.693 -21.551 56.564 1.00 89.44 161 ILE A C 1
ATOM 1347 O O . ILE A 1 161 ? -26.480 -21.088 57.394 1.00 89.44 161 ILE A O 1
ATOM 1351 N N . LYS A 1 162 ? -26.036 -22.541 55.722 1.00 90.12 162 LYS A N 1
ATOM 1352 C CA . LYS A 1 162 ? -27.363 -23.185 55.754 1.00 90.12 162 LYS A CA 1
ATOM 1353 C C . LYS A 1 162 ? -27.623 -23.826 57.123 1.00 90.12 162 LYS A C 1
ATOM 1355 O O . LYS A 1 162 ? -28.692 -23.616 57.693 1.00 90.12 162 LYS A O 1
ATOM 1360 N N . ASN A 1 163 ? -26.625 -24.518 57.678 1.00 89.62 163 ASN A N 1
ATOM 1361 C CA . ASN A 1 163 ? -26.725 -25.161 58.988 1.00 89.62 163 ASN A CA 1
ATOM 1362 C C . ASN A 1 163 ? -26.909 -24.138 60.117 1.00 89.62 163 ASN A C 1
ATOM 1364 O O . ASN A 1 163 ? -27.833 -24.282 60.911 1.00 89.62 163 ASN A O 1
ATOM 1368 N N . LYS A 1 164 ? -26.112 -23.058 60.146 1.00 92.25 164 LYS A N 1
ATOM 1369 C CA . LYS A 1 164 ? -26.251 -21.991 61.158 1.00 92.25 164 LYS A CA 1
ATOM 1370 C C . LYS A 1 164 ? -27.630 -21.334 61.140 1.00 92.25 164 LYS A C 1
ATOM 1372 O O . LYS A 1 164 ? -28.193 -21.076 62.202 1.00 92.25 164 LYS A O 1
ATOM 1377 N N . LEU A 1 165 ? -28.183 -21.063 59.954 1.00 91.75 165 LEU A N 1
ATOM 1378 C CA . LEU A 1 165 ? -29.544 -20.531 59.840 1.00 91.75 165 LEU A CA 1
ATOM 1379 C C . LEU A 1 165 ? -30.576 -21.528 60.368 1.00 91.75 165 LEU A C 1
ATOM 1381 O O . LEU A 1 165 ? -31.442 -21.129 61.141 1.00 91.75 165 LEU A O 1
ATOM 1385 N N . SER A 1 166 ? -30.454 -22.807 60.002 1.00 91.38 166 SER A N 1
ATOM 1386 C CA . SER A 1 166 ? -31.351 -23.856 60.492 1.00 91.38 166 SER A CA 1
ATOM 1387 C C . SER A 1 166 ? -31.350 -23.942 62.016 1.00 91.38 166 SER A C 1
ATOM 1389 O O . SER A 1 166 ? -32.422 -23.986 62.616 1.00 91.38 166 SER A O 1
ATOM 1391 N N . THR A 1 167 ? -30.176 -23.904 62.653 1.00 92.38 167 THR A N 1
ATOM 1392 C CA . THR A 1 167 ? -30.059 -23.910 64.119 1.00 92.38 167 THR A CA 1
ATOM 1393 C C . THR A 1 167 ? -30.741 -22.693 64.740 1.00 92.38 167 THR A C 1
ATOM 1395 O O . THR A 1 167 ? -31.513 -22.837 65.681 1.00 92.38 167 THR A O 1
ATOM 1398 N N . ILE A 1 168 ? -30.539 -21.501 64.168 1.00 92.69 168 ILE A N 1
ATOM 1399 C CA . ILE A 1 168 ? -31.178 -20.274 64.660 1.00 92.69 168 ILE A CA 1
ATOM 1400 C C . ILE A 1 168 ? -32.700 -20.365 64.589 1.00 92.69 168 ILE A C 1
ATOM 1402 O O . ILE A 1 168 ? -33.383 -20.021 65.550 1.00 92.69 168 ILE A O 1
ATOM 1406 N N . PHE A 1 169 ? -33.254 -20.808 63.461 1.00 92.06 169 PHE A N 1
ATOM 1407 C CA . PHE A 1 169 ? -34.704 -20.900 63.320 1.00 92.06 169 PHE A CA 1
ATOM 1408 C C . PHE A 1 169 ? -35.307 -21.975 64.233 1.00 92.06 169 PHE A C 1
ATOM 1410 O O . PHE A 1 169 ? -36.363 -21.732 64.817 1.00 92.06 169 PHE A O 1
ATOM 1417 N N . GLN A 1 170 ? -34.626 -23.108 64.428 1.00 91.75 170 GLN A N 1
ATOM 1418 C CA . GLN A 1 170 ? -35.032 -24.131 65.399 1.00 91.75 170 GLN A CA 1
ATOM 1419 C C . GLN A 1 170 ? -35.046 -23.581 66.831 1.00 91.75 170 GLN A C 1
ATOM 1421 O O . GLN A 1 170 ? -36.020 -23.773 67.559 1.00 91.75 170 GLN A O 1
ATOM 1426 N N . GLU A 1 171 ? -34.010 -22.838 67.225 1.00 92.50 171 GLU A N 1
ATOM 1427 C CA . GLU A 1 171 ? -33.940 -22.213 68.547 1.00 92.50 171 GLU A CA 1
ATOM 1428 C C . GLU A 1 171 ? -35.040 -21.156 68.722 1.00 92.50 171 GLU A C 1
ATOM 1430 O O . GLU A 1 171 ? -35.734 -21.173 69.737 1.00 92.50 171 GLU A O 1
ATOM 1435 N N . ILE A 1 172 ? -35.298 -20.310 67.716 1.00 91.44 172 ILE A N 1
ATOM 1436 C CA . ILE A 1 172 ? -36.403 -19.332 67.734 1.00 91.44 172 ILE A CA 1
ATOM 1437 C C . ILE A 1 172 ? -37.759 -20.022 67.949 1.00 91.44 172 ILE A C 1
ATOM 1439 O O . ILE A 1 172 ? -38.576 -19.523 68.721 1.00 91.44 172 ILE A O 1
ATOM 1443 N N . GLN A 1 173 ? -38.001 -21.158 67.290 1.00 88.56 173 GLN A N 1
ATOM 1444 C CA . GLN A 1 173 ? -39.250 -21.917 67.422 1.00 88.56 173 GLN A CA 1
ATOM 1445 C C . GLN A 1 173 ? -39.397 -22.629 68.771 1.00 88.56 173 GLN A C 1
ATOM 1447 O O . GLN A 1 173 ? -40.518 -22.913 69.190 1.00 88.56 173 GLN A O 1
ATOM 1452 N N . SER A 1 174 ? -38.287 -22.908 69.460 1.00 90.44 174 SER A N 1
ATOM 1453 C CA . SER A 1 174 ? -38.300 -23.571 70.768 1.00 90.44 174 SER A CA 1
ATOM 1454 C C . SER A 1 174 ? -38.737 -22.656 71.922 1.00 90.44 174 SER A C 1
ATOM 1456 O O . SER A 1 174 ? -39.153 -23.151 72.972 1.00 90.44 174 SER A O 1
ATOM 1458 N N . PHE A 1 175 ? -38.685 -21.329 71.742 1.00 89.56 175 PHE A N 1
ATOM 1459 C CA . PHE A 1 175 ? -39.104 -20.379 72.771 1.00 89.56 175 PHE A CA 1
ATOM 1460 C C . PHE A 1 175 ? -40.622 -20.428 72.993 1.00 89.56 175 PHE A C 1
ATOM 1462 O O . PHE A 1 175 ? -41.411 -20.034 72.133 1.00 89.56 175 PHE A O 1
ATOM 1469 N N . LYS A 1 176 ? -41.035 -20.837 74.197 1.00 88.50 176 LYS A N 1
ATOM 1470 C CA . LYS A 1 176 ? -42.398 -20.633 74.700 1.00 88.50 176 LYS A CA 1
ATOM 1471 C C . LYS A 1 176 ? -42.457 -19.267 75.374 1.00 88.50 176 LYS A C 1
ATOM 1473 O O . LYS A 1 176 ? -41.780 -19.048 76.368 1.00 88.50 176 LYS A O 1
ATOM 1478 N N . LEU A 1 177 ? -43.207 -18.338 74.788 1.00 87.75 177 LEU A N 1
ATOM 1479 C CA . LEU A 1 177 ? -43.353 -16.965 75.277 1.00 87.75 177 LEU A CA 1
ATOM 1480 C C . LEU A 1 177 ? -44.542 -16.876 76.245 1.00 87.75 177 LEU A C 1
ATOM 1482 O O . LEU A 1 177 ? -45.590 -16.350 75.879 1.00 87.75 177 LEU A O 1
ATOM 1486 N N . ASP A 1 178 ? -44.400 -17.461 77.434 1.00 87.50 178 ASP A N 1
ATOM 1487 C CA . ASP A 1 178 ? -45.474 -17.629 78.427 1.00 87.50 178 ASP A CA 1
ATOM 1488 C C . ASP A 1 178 ? -45.264 -16.827 79.722 1.00 87.50 178 ASP A C 1
ATOM 1490 O O . ASP A 1 178 ? -46.211 -16.603 80.472 1.00 87.50 178 ASP A O 1
ATOM 1494 N N . ASN A 1 179 ? -44.040 -16.372 79.992 1.00 88.38 179 ASN A N 1
ATOM 1495 C CA . ASN A 1 179 ? -43.714 -15.594 81.186 1.00 88.38 179 ASN A CA 1
ATOM 1496 C C . ASN A 1 179 ? -42.636 -14.527 80.930 1.00 88.38 179 ASN A C 1
ATOM 1498 O O . ASN A 1 179 ? -41.907 -14.556 79.937 1.00 88.38 179 ASN A O 1
ATOM 1502 N N . LYS A 1 180 ? -42.487 -13.576 81.858 1.00 84.88 180 LYS A N 1
ATOM 1503 C CA . LYS A 1 180 ? -41.555 -12.440 81.732 1.00 84.88 180 LYS A CA 1
ATOM 1504 C C . LYS A 1 180 ? -40.091 -12.848 81.502 1.00 84.88 180 LYS A C 1
ATOM 1506 O O . LYS A 1 180 ? -39.388 -12.179 80.742 1.00 84.88 180 LYS A O 1
ATOM 1511 N N . GLU A 1 181 ? -39.629 -13.929 82.127 1.00 87.31 181 GLU A N 1
ATOM 1512 C CA . GLU A 1 181 ? -38.255 -14.432 81.969 1.00 87.31 181 GLU A CA 1
ATOM 1513 C C . GLU A 1 181 ? -38.017 -15.016 80.569 1.00 87.31 181 GLU A C 1
ATOM 1515 O O . GLU A 1 181 ? -36.973 -14.766 79.955 1.00 87.31 181 GLU A O 1
ATOM 1520 N N . SER A 1 182 ? -39.013 -15.713 80.015 1.00 88.56 182 SER A N 1
ATOM 1521 C CA . SER A 1 182 ? -38.981 -16.253 78.654 1.00 88.56 182 SER A CA 1
ATOM 1522 C C . SER A 1 182 ? -38.857 -15.138 77.607 1.00 88.56 182 SER A C 1
ATOM 1524 O O . SER A 1 182 ? -38.014 -15.226 76.712 1.00 88.56 182 SER A O 1
ATOM 1526 N N . TYR A 1 183 ? -39.585 -14.024 77.773 1.00 88.31 183 TYR A N 1
ATOM 1527 C CA . TYR A 1 183 ? -39.478 -12.859 76.890 1.00 88.31 183 TYR A CA 1
ATOM 1528 C C . TYR A 1 183 ? -38.091 -12.217 76.951 1.00 88.31 183 TYR A C 1
ATOM 1530 O O . TYR A 1 183 ? -37.519 -11.876 75.915 1.00 88.31 183 TYR A O 1
ATOM 1538 N N . GLN A 1 184 ? -37.523 -12.050 78.148 1.00 89.50 184 GLN A N 1
ATOM 1539 C CA . GLN A 1 184 ? -36.178 -11.486 78.297 1.00 89.50 184 GLN A CA 1
ATOM 1540 C C . GLN A 1 184 ? -35.115 -12.373 77.646 1.00 89.50 184 GLN A C 1
ATOM 1542 O O . GLN A 1 184 ? -34.239 -11.859 76.943 1.00 89.50 184 GLN A O 1
ATOM 1547 N N . SER A 1 185 ? -35.230 -13.689 77.824 1.00 91.75 185 SER A N 1
ATOM 1548 C CA . SER A 1 185 ? -34.336 -14.681 77.221 1.00 91.75 185 SER A CA 1
ATOM 1549 C C . SER A 1 185 ? -34.434 -14.665 75.696 1.00 91.75 185 SER A C 1
ATOM 1551 O O . SER A 1 185 ? -33.413 -14.593 75.013 1.00 91.75 185 SER A O 1
ATOM 1553 N N . PHE A 1 186 ? -35.655 -14.598 75.159 1.00 92.88 186 PHE A N 1
ATOM 1554 C CA . PHE A 1 186 ? -35.912 -14.434 73.731 1.00 92.88 186 PHE A CA 1
ATOM 1555 C C . PHE A 1 186 ? -35.297 -13.136 73.180 1.00 92.88 186 PHE A C 1
ATOM 1557 O O . PHE A 1 186 ? -34.559 -13.156 72.192 1.00 92.88 186 PHE A O 1
ATOM 1564 N N . PHE A 1 187 ? -35.527 -11.991 73.835 1.00 92.62 187 PHE A N 1
ATOM 1565 C CA . PHE A 1 187 ? -34.956 -10.718 73.387 1.00 92.62 187 PHE A CA 1
ATOM 1566 C C . PHE A 1 187 ? -33.422 -10.713 73.452 1.00 92.62 187 PHE A C 1
ATOM 1568 O O . PHE A 1 187 ? -32.764 -10.095 72.611 1.00 92.62 187 PHE A O 1
ATOM 1575 N N . LYS A 1 188 ? -32.830 -11.370 74.451 1.00 93.62 188 LYS A N 1
ATOM 1576 C CA . LYS A 1 188 ? -31.376 -11.516 74.537 1.00 93.62 188 LYS A CA 1
ATOM 1577 C C . LYS A 1 188 ? -30.856 -12.361 73.374 1.00 93.62 188 LYS A C 1
ATOM 1579 O O . LYS A 1 188 ? -29.975 -11.904 72.648 1.00 93.62 188 LYS A O 1
ATOM 1584 N N . TYR A 1 189 ? -31.477 -13.514 73.138 1.00 94.44 189 TYR A N 1
ATOM 1585 C CA . TYR A 1 189 ? -31.109 -14.441 72.076 1.00 94.44 189 TYR A CA 1
ATOM 1586 C C . TYR A 1 189 ? -31.168 -13.803 70.679 1.00 94.44 189 TYR A C 1
ATOM 1588 O O . TYR A 1 189 ? -30.187 -13.846 69.935 1.00 94.44 189 TYR A O 1
ATOM 1596 N N . ILE A 1 190 ? -32.278 -13.140 70.329 1.00 92.31 190 ILE A N 1
ATOM 1597 C CA . ILE A 1 190 ? -32.415 -12.477 69.022 1.00 92.31 190 ILE A CA 1
ATOM 1598 C C . ILE A 1 190 ? -31.330 -11.407 68.839 1.00 92.31 190 ILE A C 1
ATOM 1600 O O . ILE A 1 190 ? -30.734 -11.297 67.767 1.00 92.31 190 ILE A O 1
ATOM 1604 N N . ASN A 1 191 ? -31.035 -10.632 69.883 1.00 91.56 191 ASN A N 1
ATOM 1605 C CA . ASN A 1 191 ? -30.035 -9.575 69.801 1.00 91.56 191 ASN A CA 1
ATOM 1606 C C . ASN A 1 191 ? -28.604 -10.121 69.671 1.00 91.56 191 ASN A C 1
ATOM 1608 O O . ASN A 1 191 ? -27.800 -9.569 68.921 1.00 91.56 191 ASN A O 1
ATOM 1612 N N . GLU A 1 192 ? -28.278 -11.192 70.395 1.00 91.69 192 GLU A N 1
ATOM 1613 C CA . GLU A 1 192 ? -26.931 -11.763 70.434 1.00 91.69 192 GLU A CA 1
ATOM 1614 C C . GLU A 1 192 ? -26.622 -12.652 69.230 1.00 91.69 192 GLU A C 1
ATOM 1616 O O . GLU A 1 192 ? -25.522 -12.544 68.689 1.00 91.69 192 GLU A O 1
ATOM 1621 N N . ASN A 1 193 ? -27.581 -13.459 68.774 1.00 91.81 193 ASN A N 1
ATOM 1622 C CA . ASN A 1 193 ? -27.341 -14.490 67.762 1.00 91.81 193 ASN A CA 1
ATOM 1623 C C . ASN A 1 193 ? -27.918 -14.120 66.393 1.00 91.81 193 ASN A C 1
ATOM 1625 O O . ASN A 1 193 ? -27.273 -14.321 65.366 1.00 91.81 193 ASN A O 1
ATOM 1629 N N . VAL A 1 194 ? -29.104 -13.511 66.354 1.00 90.81 194 VAL A N 1
ATOM 1630 C CA . VAL A 1 194 ? -29.845 -13.329 65.096 1.00 90.81 194 VAL A CA 1
ATOM 1631 C C . VAL A 1 194 ? -29.509 -12.004 64.425 1.00 90.81 194 VAL A C 1
ATOM 1633 O O . VAL A 1 194 ? -29.123 -11.971 63.256 1.00 90.81 194 VAL A O 1
ATOM 1636 N N . LEU A 1 195 ? -29.590 -10.897 65.165 1.00 90.00 195 LEU A N 1
ATOM 1637 C CA . LEU A 1 195 ? -29.300 -9.570 64.622 1.00 90.00 195 LEU A CA 1
ATOM 1638 C C . LEU A 1 195 ? -27.823 -9.411 64.245 1.00 90.00 195 LEU A C 1
ATOM 1640 O O . LEU A 1 195 ? -27.524 -8.814 63.205 1.00 90.00 195 LEU A O 1
ATOM 1644 N N . LYS A 1 196 ? -26.908 -9.987 65.040 1.00 88.56 196 LYS A N 1
ATOM 1645 C CA . LYS A 1 196 ? -25.469 -9.989 64.729 1.00 88.56 196 LYS A CA 1
ATOM 1646 C C . LYS A 1 196 ? -25.150 -10.782 63.463 1.00 88.56 196 LYS A C 1
ATOM 1648 O O . LYS A 1 196 ? -24.296 -10.342 62.691 1.00 88.56 196 LYS A O 1
ATOM 1653 N N . LEU A 1 197 ? -25.836 -11.907 63.236 1.00 89.19 197 LEU A N 1
ATOM 1654 C CA . LEU A 1 197 ? -25.621 -12.740 62.055 1.00 89.19 197 LEU A CA 1
ATOM 1655 C C . LEU A 1 197 ? -26.222 -12.103 60.797 1.00 89.19 197 LEU A C 1
ATOM 1657 O O . LEU A 1 197 ? -25.512 -11.886 59.816 1.00 89.19 197 LEU A O 1
ATOM 1661 N N . LEU A 1 198 ? -27.518 -11.777 60.827 1.00 87.75 198 LEU A N 1
ATOM 1662 C CA . LEU A 1 198 ? -28.259 -11.350 59.635 1.00 87.75 198 LEU A CA 1
ATOM 1663 C C . LEU A 1 198 ? -27.918 -9.918 59.195 1.00 87.75 198 LEU A C 1
ATOM 1665 O O . LEU A 1 198 ? -28.093 -9.581 58.022 1.00 87.75 198 LEU A O 1
ATOM 1669 N N . LYS A 1 199 ? -27.450 -9.058 60.117 1.00 86.94 199 LYS A N 1
ATOM 1670 C CA . LYS A 1 199 ? -27.074 -7.648 59.868 1.00 86.94 199 LYS A CA 1
ATOM 1671 C C . LYS A 1 199 ? -28.112 -6.870 59.038 1.00 86.94 199 LYS A C 1
ATOM 1673 O O . LYS A 1 199 ? -27.771 -6.022 58.209 1.00 86.94 199 LYS A O 1
ATOM 1678 N N . ASN A 1 200 ? -29.400 -7.159 59.233 1.00 89.06 200 ASN A N 1
ATOM 1679 C CA . ASN A 1 200 ? -30.489 -6.509 58.508 1.00 89.06 200 ASN A CA 1
ATOM 1680 C C . ASN A 1 200 ? -31.005 -5.293 59.297 1.00 89.06 200 ASN A C 1
ATOM 1682 O O . ASN A 1 200 ? -31.541 -5.438 60.395 1.00 89.06 200 ASN A O 1
ATOM 1686 N N . LYS A 1 201 ? -30.853 -4.087 58.727 1.00 86.06 201 LYS A N 1
ATOM 1687 C CA . LYS A 1 201 ? -31.240 -2.818 59.374 1.00 86.06 201 LYS A CA 1
ATOM 1688 C C . LYS A 1 201 ? -32.726 -2.771 59.747 1.00 86.06 201 LYS A C 1
ATOM 1690 O O . LYS A 1 201 ? -33.063 -2.268 60.814 1.00 86.06 201 LYS A O 1
ATOM 1695 N N . LYS A 1 202 ? -33.605 -3.297 58.889 1.00 86.75 202 LYS A N 1
ATOM 1696 C CA . LYS A 1 202 ? -35.057 -3.230 59.085 1.00 86.75 202 LYS A CA 1
ATOM 1697 C C . LYS A 1 202 ? -35.531 -4.221 60.142 1.00 86.75 202 LYS A C 1
ATOM 1699 O O . LYS A 1 202 ? -36.273 -3.825 61.031 1.00 86.75 202 LYS A O 1
ATOM 1704 N N . LEU A 1 203 ? -35.010 -5.448 60.118 1.00 89.94 203 LEU A N 1
ATOM 1705 C CA . LEU A 1 203 ? -35.237 -6.422 61.188 1.00 89.94 203 LEU A CA 1
ATOM 1706 C C . LEU A 1 203 ? -34.776 -5.872 62.546 1.00 89.94 203 LEU A C 1
ATOM 1708 O O . LEU A 1 203 ? -35.517 -5.950 63.521 1.00 89.94 203 LEU A O 1
ATOM 1712 N N . ASN A 1 204 ? -33.578 -5.279 62.597 1.00 89.12 204 ASN A N 1
ATOM 1713 C CA . ASN A 1 204 ? -33.047 -4.665 63.814 1.00 89.12 204 ASN A CA 1
ATOM 1714 C C . ASN A 1 204 ? -33.982 -3.557 64.331 1.00 89.12 204 ASN A C 1
ATOM 1716 O O . ASN A 1 204 ? -34.336 -3.532 65.505 1.00 89.12 204 ASN A O 1
ATOM 1720 N N . PHE A 1 205 ? -34.461 -2.689 63.438 1.00 88.69 205 PHE A N 1
ATOM 1721 C CA . PHE A 1 205 ? -35.412 -1.639 63.788 1.00 88.69 205 PHE A CA 1
ATOM 1722 C C . PHE A 1 205 ? -36.741 -2.191 64.335 1.00 88.69 205 PHE A C 1
ATOM 1724 O O . PHE A 1 205 ? -37.149 -1.792 65.427 1.00 88.69 205 PHE A O 1
ATOM 1731 N N . SER A 1 206 ? -37.381 -3.137 63.636 1.00 89.00 206 SER A N 1
ATOM 1732 C CA . SER A 1 206 ? -38.637 -3.768 64.079 1.00 89.00 206 SER A CA 1
ATOM 1733 C C . SER A 1 206 ? -38.479 -4.454 65.438 1.00 89.00 206 SER A C 1
ATOM 1735 O O . SER A 1 206 ? -39.334 -4.335 66.315 1.00 89.00 206 SER A O 1
ATOM 1737 N N . PHE A 1 207 ? -37.344 -5.120 65.650 1.00 92.12 207 PHE A N 1
ATOM 1738 C CA . PHE A 1 207 ? -37.025 -5.776 66.909 1.00 92.12 207 PHE A CA 1
ATOM 1739 C C . PHE A 1 207 ? -36.817 -4.786 68.066 1.00 92.12 207 PHE A C 1
ATOM 1741 O O . PHE A 1 207 ? -37.369 -4.976 69.151 1.00 92.12 207 PHE A O 1
ATOM 1748 N N . ILE A 1 208 ? -36.062 -3.702 67.843 1.00 90.31 208 ILE A N 1
ATOM 1749 C CA . ILE A 1 208 ? -35.857 -2.643 68.843 1.00 90.31 208 ILE A CA 1
ATOM 1750 C C . ILE A 1 208 ? -37.196 -2.009 69.231 1.00 90.31 208 ILE A C 1
ATOM 1752 O O . ILE A 1 208 ? -37.437 -1.766 70.416 1.00 90.31 208 ILE A O 1
ATOM 1756 N N . GLN A 1 209 ? -38.080 -1.761 68.258 1.00 91.44 209 GLN A N 1
ATOM 1757 C CA . GLN A 1 209 ? -39.416 -1.229 68.528 1.00 91.44 209 GLN A CA 1
ATOM 1758 C C . GLN A 1 209 ? -40.251 -2.181 69.385 1.00 91.44 209 GLN A C 1
ATOM 1760 O O . GLN A 1 209 ? -40.814 -1.741 70.388 1.00 91.44 209 GLN A O 1
ATOM 1765 N N . LEU A 1 210 ? -40.271 -3.475 69.049 1.00 91.75 210 LEU A N 1
ATOM 1766 C CA . LEU A 1 210 ? -40.985 -4.497 69.817 1.00 91.75 210 LEU A CA 1
ATOM 1767 C C . LEU A 1 210 ? -40.479 -4.574 71.264 1.00 91.75 210 LEU A C 1
ATOM 1769 O O . LEU A 1 210 ? -41.266 -4.484 72.206 1.00 91.75 210 LEU A O 1
ATOM 1773 N N . LYS A 1 211 ? -39.155 -4.652 71.449 1.00 92.69 211 LYS A N 1
ATOM 1774 C CA . LYS A 1 211 ? -38.519 -4.690 72.774 1.00 92.69 211 LYS A CA 1
ATOM 1775 C C . LYS A 1 211 ? -38.840 -3.438 73.594 1.00 92.69 211 LYS A C 1
ATOM 1777 O O . LYS A 1 211 ? -39.129 -3.527 74.785 1.00 92.69 211 LYS A O 1
ATOM 1782 N N . ARG A 1 212 ? -38.818 -2.258 72.964 1.00 91.62 212 ARG A N 1
ATOM 1783 C CA . ARG A 1 212 ? -39.149 -0.987 73.626 1.00 91.62 212 ARG A CA 1
ATOM 1784 C C . ARG A 1 212 ? -40.624 -0.918 74.021 1.00 91.62 212 ARG A C 1
ATOM 1786 O O . ARG A 1 212 ? -40.918 -0.426 75.106 1.00 91.62 212 ARG A O 1
ATOM 1793 N N . ALA A 1 213 ? -41.530 -1.384 73.165 1.00 90.94 213 ALA A N 1
ATOM 1794 C CA . ALA A 1 213 ? -42.962 -1.404 73.442 1.00 90.94 213 ALA A CA 1
ATOM 1795 C C . ALA A 1 213 ? -43.309 -2.368 74.589 1.00 90.94 213 ALA A C 1
ATOM 1797 O O . ALA A 1 213 ? -44.098 -2.002 75.460 1.00 90.94 213 ALA A O 1
ATOM 1798 N N . TYR A 1 214 ? -42.654 -3.534 74.645 1.00 91.25 214 TYR A N 1
ATOM 1799 C CA . TYR A 1 214 ? -42.782 -4.471 75.764 1.00 91.25 214 TYR A CA 1
ATOM 1800 C C . TYR A 1 214 ? -42.271 -3.880 77.080 1.00 91.25 214 TYR A C 1
ATOM 1802 O O . TYR A 1 214 ? -42.998 -3.848 78.067 1.00 91.25 214 TYR A O 1
ATOM 1810 N N . ASN A 1 215 ? -41.053 -3.327 77.089 1.00 89.81 215 ASN A N 1
ATOM 1811 C CA . ASN A 1 215 ? -40.461 -2.754 78.303 1.00 89.81 215 ASN A CA 1
ATOM 1812 C C . ASN A 1 215 ? -41.264 -1.569 78.866 1.00 89.81 215 ASN A C 1
ATOM 1814 O O . ASN A 1 215 ? -41.177 -1.281 80.055 1.00 89.81 215 ASN A O 1
ATOM 1818 N N . LYS A 1 216 ? -42.029 -0.875 78.015 1.00 91.88 216 LYS A N 1
ATOM 1819 C CA . LYS A 1 216 ? -42.926 0.218 78.410 1.00 91.88 216 LYS A CA 1
ATOM 1820 C C . LYS A 1 216 ? -44.330 -0.248 78.822 1.00 91.88 216 LYS A C 1
ATOM 1822 O O . LYS A 1 216 ? -45.146 0.599 79.161 1.00 91.88 216 LYS A O 1
ATOM 1827 N N . GLY A 1 217 ? -44.633 -1.547 78.741 1.00 89.88 217 GLY A N 1
ATOM 1828 C CA . GLY A 1 217 ? -45.964 -2.093 79.026 1.00 89.88 217 GLY A CA 1
ATOM 1829 C C . GLY A 1 217 ? -47.044 -1.694 78.013 1.00 89.88 217 GLY A C 1
ATOM 1830 O O . GLY A 1 217 ? -48.226 -1.805 78.312 1.00 89.88 217 GLY A O 1
ATOM 1831 N N . ILE A 1 218 ? -46.662 -1.212 76.823 1.00 90.81 218 ILE A N 1
ATOM 1832 C CA . ILE A 1 218 ? -47.610 -0.756 75.788 1.00 90.81 218 ILE A CA 1
ATOM 1833 C C . ILE A 1 218 ? -48.273 -1.953 75.093 1.00 90.81 218 ILE A C 1
ATOM 1835 O O . ILE A 1 218 ? -49.435 -1.887 74.701 1.00 90.81 218 ILE A O 1
ATOM 1839 N N . LEU A 1 219 ? -47.532 -3.050 74.925 1.00 89.12 219 LEU A N 1
ATOM 1840 C CA . LEU A 1 219 ? -48.045 -4.294 74.358 1.00 89.12 219 LEU A CA 1
ATOM 1841 C C . LEU A 1 219 ? -48.251 -5.314 75.476 1.00 89.12 219 LEU A C 1
ATOM 1843 O O . LEU A 1 219 ? -47.315 -5.606 76.221 1.00 89.12 219 LEU A O 1
ATOM 1847 N N . ASN A 1 220 ? -49.459 -5.873 75.560 1.00 87.75 220 ASN A N 1
ATOM 1848 C CA . ASN A 1 220 ? -49.724 -7.040 76.396 1.00 87.75 220 ASN A CA 1
ATOM 1849 C C . ASN A 1 220 ? -49.110 -8.310 75.768 1.00 87.75 220 ASN A C 1
ATOM 1851 O O . ASN A 1 220 ? -48.752 -8.335 74.588 1.00 87.75 220 ASN A O 1
ATOM 1855 N N . GLU A 1 221 ? -48.990 -9.369 76.564 1.00 85.50 221 GLU A N 1
ATOM 1856 C CA . GLU A 1 221 ? -48.334 -10.629 76.182 1.00 85.50 221 GLU A CA 1
ATOM 1857 C C . GLU A 1 221 ? -48.963 -11.261 74.928 1.00 85.50 221 GLU A C 1
ATOM 1859 O O . GLU A 1 221 ? -48.254 -11.612 73.981 1.00 85.50 221 GLU A O 1
ATOM 1864 N N . ASN A 1 222 ? -50.298 -11.273 74.844 1.00 87.19 222 ASN A N 1
ATOM 1865 C CA . ASN A 1 222 ? -51.035 -11.773 73.678 1.00 87.19 222 ASN A CA 1
ATOM 1866 C C . ASN A 1 222 ? -50.718 -10.987 72.395 1.00 87.19 222 ASN A C 1
ATOM 1868 O O . ASN A 1 222 ? -50.512 -11.577 71.332 1.00 87.19 222 ASN A O 1
ATOM 1872 N N . ASN A 1 223 ? -50.623 -9.657 72.483 1.00 89.56 223 ASN A N 1
ATOM 1873 C CA . ASN A 1 223 ? -50.283 -8.809 71.343 1.00 89.56 223 ASN A CA 1
ATOM 1874 C C . ASN A 1 223 ? -48.832 -9.017 70.897 1.00 89.56 223 ASN A C 1
ATOM 1876 O O . ASN A 1 223 ? -48.543 -8.893 69.707 1.00 89.56 223 ASN A O 1
ATOM 1880 N N . ILE A 1 224 ? -47.925 -9.364 71.813 1.00 88.81 224 ILE A N 1
ATOM 1881 C CA . ILE A 1 224 ? -46.528 -9.665 71.477 1.00 88.81 224 ILE A CA 1
ATOM 1882 C C . ILE A 1 224 ? -46.427 -10.984 70.740 1.00 88.81 224 ILE A C 1
ATOM 1884 O O . ILE A 1 224 ? -45.764 -11.033 69.709 1.00 88.81 224 ILE A O 1
ATOM 1888 N N . VAL A 1 225 ? -47.101 -12.027 71.224 1.00 88.44 225 VAL A N 1
ATOM 1889 C CA . VAL A 1 225 ? -47.143 -13.323 70.533 1.00 88.44 225 VAL A CA 1
ATOM 1890 C C . VAL A 1 225 ? -47.739 -13.152 69.136 1.00 88.44 225 VAL A C 1
ATOM 1892 O O . VAL A 1 225 ? -47.185 -13.651 68.158 1.00 88.44 225 VAL A O 1
ATOM 1895 N N . ASN A 1 226 ? -48.817 -12.372 69.017 1.00 90.62 226 ASN A N 1
ATOM 1896 C CA . ASN A 1 226 ? -49.434 -12.066 67.731 1.00 90.62 226 ASN A CA 1
ATOM 1897 C C . ASN A 1 226 ? -48.474 -11.311 66.790 1.00 90.62 226 ASN A C 1
ATOM 1899 O O . ASN A 1 226 ? -48.284 -11.707 65.640 1.00 90.62 226 ASN A O 1
ATOM 1903 N N . TYR A 1 227 ? -47.816 -10.255 67.281 1.00 90.69 227 TYR A N 1
ATOM 1904 C CA . TYR A 1 227 ? -46.844 -9.483 66.501 1.00 90.69 227 TYR A CA 1
ATOM 1905 C C . TYR A 1 227 ? -45.626 -10.324 66.101 1.00 90.69 227 TYR A C 1
ATOM 1907 O O . TYR A 1 227 ? -45.126 -10.217 64.980 1.00 90.69 227 TYR A O 1
ATOM 1915 N N . PHE A 1 228 ? -45.149 -11.176 67.005 1.00 89.56 228 PHE A N 1
ATOM 1916 C CA . PHE A 1 228 ? -44.049 -12.091 66.752 1.00 89.56 228 PHE A CA 1
ATOM 1917 C C . PHE A 1 228 ? -44.397 -13.050 65.609 1.00 89.56 228 PHE A C 1
ATOM 1919 O O . PHE A 1 228 ? -43.688 -13.078 64.601 1.00 89.56 228 PHE A O 1
ATOM 1926 N N . ASN A 1 229 ? -45.529 -13.747 65.728 1.00 88.38 229 ASN A N 1
ATOM 1927 C CA . ASN A 1 229 ? -45.953 -14.763 64.770 1.00 88.38 229 ASN A CA 1
ATOM 1928 C C . ASN A 1 229 ? -46.283 -14.186 63.388 1.00 88.38 229 ASN A C 1
ATOM 1930 O O . ASN A 1 229 ? -45.960 -14.809 62.379 1.00 88.38 229 ASN A O 1
ATOM 1934 N N . ASN A 1 230 ? -46.899 -13.002 63.329 1.00 87.25 230 ASN A N 1
ATOM 1935 C CA . ASN A 1 230 ? -47.386 -12.438 62.068 1.00 87.25 230 ASN A CA 1
ATOM 1936 C C . ASN A 1 230 ? -46.432 -11.439 61.406 1.00 87.25 230 ASN A C 1
ATOM 1938 O O . ASN A 1 230 ? -46.424 -11.339 60.181 1.00 87.25 230 ASN A O 1
ATOM 1942 N N . THR A 1 231 ? -45.622 -10.713 62.180 1.00 91.44 231 THR A N 1
ATOM 1943 C CA . THR A 1 231 ? -44.774 -9.630 61.654 1.00 91.44 231 THR A CA 1
ATOM 1944 C C . THR A 1 231 ? -43.295 -9.959 61.790 1.00 91.44 231 THR A C 1
ATOM 1946 O O . THR A 1 231 ? -42.553 -9.890 60.808 1.00 91.44 231 THR A O 1
ATOM 1949 N N . LEU A 1 232 ? -42.841 -10.334 62.992 1.00 91.62 232 LEU A N 1
ATOM 1950 C CA . LEU A 1 232 ? -41.410 -10.534 63.227 1.00 91.62 232 LEU A CA 1
ATOM 1951 C C . LEU A 1 232 ? -40.880 -11.766 62.485 1.00 91.62 232 LEU A C 1
ATOM 1953 O O . LEU A 1 232 ? -39.815 -11.674 61.885 1.00 91.62 232 LEU A O 1
ATOM 1957 N N . LEU A 1 233 ? -41.620 -12.881 62.463 1.00 92.75 233 LEU A N 1
ATOM 1958 C CA . LEU A 1 233 ? -41.230 -14.081 61.710 1.00 92.75 233 LEU A CA 1
ATOM 1959 C C . LEU A 1 233 ? -41.153 -13.835 60.196 1.00 92.75 233 LEU A C 1
ATOM 1961 O O . LEU A 1 233 ? -40.268 -14.381 59.533 1.00 92.75 233 LEU A O 1
ATOM 1965 N N . VAL A 1 234 ? -42.021 -12.978 59.649 1.00 94.06 234 VAL A N 1
ATOM 1966 C CA . VAL A 1 234 ? -41.978 -12.585 58.231 1.00 94.06 234 VAL A CA 1
ATOM 1967 C C . VAL A 1 234 ? -40.728 -11.751 57.942 1.00 94.06 234 VAL A C 1
ATOM 1969 O O . VAL A 1 234 ? -39.997 -12.054 57.002 1.00 94.06 234 VAL A O 1
ATOM 1972 N N . GLU A 1 235 ? -40.418 -10.743 58.766 1.00 93.12 235 GLU A N 1
ATOM 1973 C CA . GLU A 1 235 ? -39.195 -9.936 58.599 1.00 93.12 235 GLU A CA 1
ATOM 1974 C C . GLU A 1 235 ? -37.914 -10.749 58.873 1.00 93.12 235 GLU A C 1
ATOM 1976 O O . GLU A 1 235 ? -36.897 -10.527 58.215 1.00 93.12 235 GLU A O 1
ATOM 1981 N N . LEU A 1 236 ? -37.950 -11.719 59.795 1.00 93.31 236 LEU A N 1
ATOM 1982 C CA . LEU A 1 236 ? -36.860 -12.673 60.038 1.00 93.31 236 LEU A CA 1
ATOM 1983 C C . LEU A 1 236 ? -36.612 -13.553 58.813 1.00 93.31 236 LEU A C 1
ATOM 1985 O O . LEU A 1 236 ? -35.473 -13.676 58.366 1.00 93.31 236 LEU A O 1
ATOM 1989 N N . SER A 1 237 ? -37.676 -14.111 58.237 1.00 93.38 237 SER A N 1
ATOM 1990 C CA . SER A 1 237 ? -37.610 -14.904 57.005 1.00 93.38 237 SER A CA 1
ATOM 1991 C C . SER A 1 237 ? -37.089 -14.070 55.838 1.00 93.38 237 SER A C 1
ATOM 1993 O O . SER A 1 237 ? -36.204 -14.508 55.107 1.00 93.38 237 SER A O 1
ATOM 1995 N N . ALA A 1 238 ? -37.562 -12.828 55.701 1.00 93.31 238 ALA A N 1
ATOM 1996 C CA . ALA A 1 238 ? -37.088 -11.902 54.678 1.00 93.31 238 ALA A CA 1
ATOM 1997 C C . ALA A 1 238 ? -35.596 -11.570 54.870 1.00 93.31 238 ALA A C 1
ATOM 1999 O O . ALA A 1 238 ? -34.823 -11.531 53.912 1.00 93.31 238 ALA A O 1
ATOM 2000 N N . ALA A 1 239 ? -35.152 -11.377 56.113 1.00 93.38 239 ALA A N 1
ATOM 2001 C CA . ALA A 1 239 ? -33.744 -11.167 56.426 1.00 93.38 239 ALA A CA 1
ATOM 2002 C C . ALA A 1 239 ? -32.887 -12.411 56.135 1.00 93.38 239 ALA A C 1
ATOM 2004 O O . ALA A 1 239 ? -31.777 -12.256 55.627 1.00 93.38 239 ALA A O 1
ATOM 2005 N N . ALA A 1 240 ? -33.397 -13.618 56.393 1.00 92.69 240 ALA A N 1
ATOM 2006 C CA . ALA A 1 240 ? -32.726 -14.875 56.068 1.00 92.69 240 ALA A CA 1
ATOM 2007 C C . ALA A 1 240 ? -32.589 -15.080 54.552 1.00 92.69 240 ALA A C 1
ATOM 2009 O O . ALA A 1 240 ? -31.500 -15.406 54.085 1.00 92.69 240 ALA A O 1
ATOM 2010 N N . VAL A 1 241 ? -33.641 -14.792 53.776 1.00 92.69 241 VAL A N 1
ATOM 2011 C CA . VAL A 1 241 ? -33.591 -14.784 52.304 1.00 92.69 241 VAL A CA 1
ATOM 2012 C C . VAL A 1 241 ? -32.503 -13.839 51.805 1.00 92.69 241 VAL A C 1
ATOM 2014 O O . VAL A 1 241 ? -31.632 -14.245 51.038 1.00 92.69 241 VAL A O 1
ATOM 2017 N N . LEU A 1 242 ? -32.500 -12.590 52.277 1.00 91.56 242 LEU A N 1
ATOM 2018 C CA . LEU A 1 242 ? -31.474 -11.619 51.892 1.00 91.56 242 LEU A CA 1
ATOM 2019 C C . LEU A 1 242 ? -30.072 -12.072 52.309 1.00 91.56 242 LEU A C 1
ATOM 2021 O O . LEU A 1 242 ? -29.117 -11.835 51.578 1.00 91.56 242 LEU A O 1
ATOM 2025 N N . TYR A 1 243 ? -29.931 -12.717 53.467 1.00 92.25 243 TYR A N 1
ATOM 2026 C CA . TYR A 1 243 ? -28.652 -13.231 53.946 1.00 92.25 243 TYR A CA 1
ATOM 2027 C C . TYR A 1 243 ? -28.140 -14.399 53.090 1.00 92.25 243 TYR A C 1
ATOM 2029 O O . TYR A 1 243 ? -26.967 -14.397 52.719 1.00 92.25 243 TYR A O 1
ATOM 2037 N N . LEU A 1 244 ? -29.004 -15.344 52.707 1.00 90.75 244 LEU A N 1
ATOM 2038 C CA . LEU A 1 244 ? -28.665 -16.429 51.779 1.00 90.75 244 LEU A CA 1
ATOM 2039 C C . LEU A 1 244 ? -28.237 -15.876 50.413 1.00 90.75 244 LEU A C 1
ATOM 2041 O O . LEU A 1 244 ? -27.163 -16.218 49.919 1.00 90.75 244 LEU A O 1
ATOM 2045 N N . LEU A 1 245 ? -29.025 -14.957 49.846 1.00 88.94 245 LEU A N 1
ATOM 2046 C CA . LEU A 1 245 ? -28.734 -14.351 48.544 1.00 88.94 245 LEU A CA 1
ATOM 2047 C C . LEU A 1 245 ? -27.456 -13.497 48.564 1.00 88.94 245 LEU A C 1
ATOM 2049 O O . LEU A 1 245 ? -26.669 -13.558 47.624 1.00 88.94 245 LEU A O 1
ATOM 2053 N N . ARG A 1 246 ? -27.186 -12.750 49.645 1.00 85.06 246 ARG A N 1
ATOM 2054 C CA . ARG A 1 246 ? -25.933 -11.981 49.814 1.00 85.06 246 ARG A CA 1
ATOM 2055 C C . ARG A 1 246 ? -24.686 -12.857 49.911 1.00 85.06 246 ARG A C 1
ATOM 2057 O O . ARG A 1 246 ? -23.597 -12.382 49.604 1.00 85.06 246 ARG A O 1
ATOM 2064 N N . ASN A 1 247 ? -24.836 -14.105 50.349 1.00 84.44 247 ASN A N 1
ATOM 2065 C CA . ASN A 1 247 ? -23.756 -15.090 50.397 1.00 84.44 247 ASN A CA 1
ATOM 2066 C C . ASN A 1 247 ? -23.748 -16.016 49.168 1.00 84.44 247 ASN A C 1
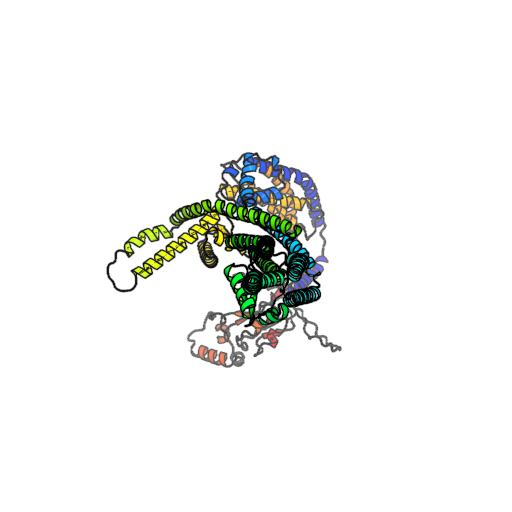ATOM 2068 O O . ASN A 1 247 ? -23.082 -17.051 49.182 1.00 84.44 247 ASN A O 1
ATOM 2072 N N . ASP A 1 248 ? -24.468 -15.645 48.103 1.00 83.19 248 ASP A N 1
ATOM 2073 C CA . ASP A 1 248 ? -24.488 -16.357 46.821 1.00 83.19 248 ASP A CA 1
ATOM 2074 C C . ASP A 1 248 ? -24.952 -17.826 46.951 1.00 83.19 248 ASP A C 1
ATOM 2076 O O . ASP A 1 248 ? -24.509 -18.747 46.247 1.00 83.19 248 ASP A O 1
ATOM 2080 N N . ILE A 1 249 ? -25.848 -18.063 47.916 1.00 86.31 249 ILE A N 1
ATOM 2081 C CA . ILE A 1 249 ? -26.500 -19.349 48.146 1.00 86.31 249 ILE A CA 1
ATOM 2082 C C . ILE A 1 249 ? -27.819 -19.334 47.389 1.00 86.31 249 ILE A C 1
ATOM 2084 O O . ILE A 1 249 ? -28.793 -18.711 47.807 1.00 86.31 249 ILE A O 1
ATOM 2088 N N . LYS A 1 250 ? -27.841 -20.049 46.264 1.00 86.69 250 LYS A N 1
ATOM 2089 C CA . LYS A 1 250 ? -29.069 -20.331 45.521 1.00 86.69 250 LYS A CA 1
ATOM 2090 C C . LYS A 1 250 ? -29.898 -21.340 46.321 1.00 86.69 250 LYS A C 1
ATOM 2092 O O . LYS A 1 250 ? -29.341 -22.292 46.870 1.00 86.69 250 LYS A O 1
ATOM 2097 N N . PHE A 1 251 ? -31.204 -21.122 46.388 1.00 88.25 251 PHE A N 1
ATOM 2098 C CA . PHE A 1 251 ? -32.155 -22.014 47.047 1.00 88.25 251 PHE A CA 1
ATOM 2099 C C . PHE A 1 251 ? -33.475 -22.027 46.272 1.00 88.25 251 PHE A C 1
ATOM 2101 O O . PHE A 1 251 ? -33.818 -21.058 45.590 1.00 88.25 251 PHE A O 1
ATOM 2108 N N . GLN A 1 252 ? -34.206 -23.131 46.384 1.00 89.81 252 GLN A N 1
ATOM 2109 C CA . GLN A 1 252 ? -35.605 -23.233 45.968 1.00 89.81 252 GLN A CA 1
ATOM 2110 C C . GLN A 1 252 ? -36.529 -22.928 47.151 1.00 89.81 252 GLN A C 1
ATOM 2112 O O . GLN A 1 252 ? -36.092 -22.947 48.304 1.00 89.81 252 GLN A O 1
ATOM 2117 N N . PHE A 1 253 ? -37.809 -22.667 46.877 1.00 90.06 253 PHE A N 1
ATOM 2118 C CA . PHE A 1 253 ? -38.804 -22.406 47.922 1.00 90.06 253 PHE A CA 1
ATOM 2119 C C . PHE A 1 253 ? -38.826 -23.520 48.986 1.00 90.06 253 PHE A C 1
ATOM 2121 O O . PHE A 1 253 ? -38.747 -23.231 50.178 1.00 90.06 253 PHE A O 1
ATOM 2128 N N . ASP A 1 254 ? -38.779 -24.787 48.564 1.00 90.00 254 ASP A N 1
ATOM 2129 C CA . ASP A 1 254 ? -38.774 -25.946 49.468 1.00 90.00 254 ASP A CA 1
ATOM 2130 C C . ASP A 1 254 ? -37.503 -26.055 50.319 1.00 90.00 254 ASP A C 1
ATOM 2132 O O . ASP A 1 254 ? -37.547 -26.487 51.472 1.00 90.00 254 ASP A O 1
ATOM 2136 N N . GLU A 1 255 ? -36.351 -25.636 49.788 1.00 89.69 255 GLU A N 1
ATOM 2137 C CA . GLU A 1 255 ? -35.120 -25.569 50.580 1.00 89.69 255 GLU A CA 1
ATOM 2138 C C . GLU A 1 255 ? -35.209 -24.486 51.653 1.00 89.69 255 GLU A C 1
ATOM 2140 O O . GLU A 1 255 ? -34.758 -24.696 52.776 1.00 89.69 255 GLU A O 1
ATOM 2145 N N . LEU A 1 256 ? -35.806 -23.337 51.332 1.00 90.81 256 LEU A N 1
ATOM 2146 C CA . LEU A 1 256 ? -36.000 -22.259 52.296 1.00 90.81 256 LEU A CA 1
ATOM 2147 C C . LEU A 1 256 ? -36.963 -22.677 53.413 1.00 90.81 256 LEU A C 1
ATOM 2149 O O . LEU A 1 256 ? -36.724 -22.345 54.575 1.00 90.81 256 LEU A O 1
ATOM 2153 N N . LEU A 1 257 ? -38.004 -23.447 53.087 1.00 91.94 257 LEU A N 1
ATOM 2154 C CA . LEU A 1 257 ? -38.888 -24.057 54.082 1.00 91.94 257 LEU A CA 1
ATOM 2155 C C . LEU A 1 257 ? -38.120 -24.993 55.015 1.00 91.94 257 LEU A C 1
ATOM 2157 O O . LEU A 1 257 ? -38.276 -24.898 56.228 1.00 91.94 257 LEU A O 1
ATOM 2161 N N . LYS A 1 258 ? -37.230 -25.835 54.477 1.00 92.44 258 LYS A N 1
ATOM 2162 C CA . LYS A 1 258 ? -36.374 -26.713 55.291 1.00 92.44 258 LYS A CA 1
ATOM 2163 C C . LYS A 1 258 ? -35.408 -25.929 56.182 1.00 92.44 258 LYS A C 1
ATOM 2165 O O . LYS A 1 258 ? -35.250 -26.279 57.344 1.00 92.44 258 LYS A O 1
ATOM 2170 N N . ILE A 1 259 ? -34.783 -24.872 55.656 1.00 90.81 259 ILE A N 1
ATOM 2171 C CA . ILE A 1 259 ? -33.821 -24.043 56.403 1.00 90.81 259 ILE A CA 1
ATOM 2172 C C . ILE A 1 259 ? -34.518 -23.248 57.512 1.00 90.81 259 ILE A C 1
ATOM 2174 O O . ILE A 1 259 ? -33.968 -23.097 58.595 1.00 90.81 259 ILE A O 1
ATOM 2178 N N . THR A 1 260 ? -35.703 -22.698 57.250 1.00 90.44 260 THR A N 1
ATOM 2179 C CA . THR A 1 260 ? -36.407 -21.848 58.224 1.00 90.44 260 THR A CA 1
ATOM 2180 C C . THR A 1 260 ? -37.330 -22.632 59.154 1.00 90.44 260 THR A C 1
ATOM 2182 O O . THR A 1 260 ? -37.699 -22.124 60.207 1.00 90.44 260 THR A O 1
ATOM 2185 N N . GLY A 1 261 ? -37.755 -23.839 58.771 1.00 90.50 261 GLY A N 1
ATOM 2186 C CA . GLY A 1 261 ? -38.742 -24.634 59.504 1.00 90.50 261 GLY A CA 1
ATOM 2187 C C . GLY A 1 261 ? -40.117 -23.966 59.641 1.00 90.50 261 GLY A C 1
ATOM 2188 O O . GLY A 1 261 ? -40.924 -24.405 60.457 1.00 90.50 261 GLY A O 1
ATOM 2189 N N . LEU A 1 262 ? -40.384 -22.865 58.931 1.00 91.75 262 LEU A N 1
ATOM 2190 C CA . LEU A 1 262 ? -41.605 -22.070 59.076 1.00 91.75 262 LEU A CA 1
ATOM 2191 C C . LEU A 1 262 ? -42.729 -22.566 58.161 1.00 91.75 262 LEU A C 1
ATOM 2193 O O . LEU A 1 262 ? -42.508 -23.294 57.197 1.00 91.75 262 LEU A O 1
ATOM 2197 N N . LYS A 1 263 ? -43.959 -22.131 58.457 1.00 92.94 263 LYS A N 1
ATOM 2198 C CA . LYS A 1 263 ? -45.133 -22.410 57.621 1.00 92.94 263 LYS A CA 1
ATOM 2199 C C . LYS A 1 263 ? -45.007 -21.748 56.244 1.00 92.94 263 LYS A C 1
ATOM 2201 O O . LYS A 1 263 ? -44.477 -20.639 56.125 1.00 92.94 263 LYS A O 1
ATOM 2206 N N . ASN A 1 264 ? -45.578 -22.399 55.227 1.00 93.88 264 ASN A N 1
ATOM 2207 C CA . ASN A 1 264 ? -45.558 -21.932 53.836 1.00 93.88 264 ASN A CA 1
ATOM 2208 C C . ASN A 1 264 ? -46.052 -20.488 53.676 1.00 93.88 264 ASN A C 1
ATOM 2210 O O . ASN A 1 264 ? -45.469 -19.727 52.908 1.00 93.88 264 ASN A O 1
ATOM 2214 N N . ASP A 1 265 ? -47.095 -20.092 54.409 1.00 95.00 265 ASP A N 1
ATOM 2215 C CA . ASP A 1 265 ? -47.692 -18.761 54.299 1.00 95.00 265 ASP A CA 1
ATOM 2216 C C . ASP A 1 265 ? -46.741 -17.646 54.765 1.00 95.00 265 ASP A C 1
ATOM 2218 O O . ASP A 1 265 ? -46.677 -16.588 54.139 1.00 95.00 265 ASP A O 1
ATOM 2222 N N . LEU A 1 266 ? -45.962 -17.882 55.826 1.00 92.56 266 LEU A N 1
ATOM 2223 C CA . LEU A 1 266 ? -44.995 -16.917 56.355 1.00 92.56 266 LEU A CA 1
ATOM 2224 C C . LEU A 1 266 ? -43.808 -16.729 55.411 1.00 92.56 266 LEU A C 1
ATOM 2226 O O . LEU A 1 266 ? -43.394 -15.596 55.155 1.00 92.56 266 LEU A O 1
ATOM 2230 N N . VAL A 1 267 ? -43.285 -17.829 54.865 1.00 93.44 267 VAL A N 1
ATOM 2231 C CA . VAL A 1 267 ? -42.176 -17.783 53.905 1.00 93.44 267 VAL A CA 1
ATOM 2232 C C . VAL A 1 267 ? -42.619 -17.114 52.604 1.00 93.44 267 VAL A C 1
ATOM 2234 O O . VAL A 1 267 ? -41.906 -16.256 52.083 1.00 93.44 267 VAL A O 1
ATOM 2237 N N . LEU A 1 268 ? -43.829 -17.414 52.120 1.00 93.88 268 LEU A N 1
ATOM 2238 C CA . LEU A 1 268 ? -44.401 -16.757 50.945 1.00 93.88 268 LEU A CA 1
ATOM 2239 C C . LEU A 1 268 ? -44.578 -15.248 51.173 1.00 93.88 268 LEU A C 1
ATOM 2241 O O . LEU A 1 268 ? -44.133 -14.454 50.346 1.00 93.88 268 LEU A O 1
ATOM 2245 N N . LYS A 1 269 ? -45.150 -14.837 52.317 1.00 95.38 269 LYS A N 1
ATOM 2246 C CA . LYS A 1 269 ? -45.274 -13.417 52.698 1.00 95.38 269 LYS A CA 1
ATOM 2247 C C . LYS A 1 269 ? -43.917 -12.720 52.726 1.00 95.38 269 LYS A C 1
ATOM 2249 O O . LYS A 1 269 ? -43.813 -11.587 52.270 1.00 95.38 269 LYS A O 1
ATOM 2254 N N . ALA A 1 270 ? -42.878 -13.387 53.225 1.00 94.25 270 ALA A N 1
ATOM 2255 C CA . ALA A 1 270 ? -41.531 -12.831 53.263 1.00 94.25 270 ALA A CA 1
ATOM 2256 C C . ALA A 1 270 ? -40.943 -12.619 51.861 1.00 94.25 270 ALA A C 1
ATOM 2258 O O . ALA A 1 270 ? -40.326 -11.587 51.607 1.00 94.25 270 ALA A O 1
ATOM 2259 N N . ILE A 1 271 ? -41.161 -13.558 50.938 1.00 93.88 271 ILE A N 1
ATOM 2260 C CA . ILE A 1 271 ? -40.715 -13.438 49.544 1.00 93.88 271 ILE A CA 1
ATOM 2261 C C . ILE A 1 271 ? -41.481 -12.326 48.821 1.00 93.88 271 ILE A C 1
ATOM 2263 O O . ILE A 1 271 ? -40.848 -11.472 48.205 1.00 93.88 271 ILE A O 1
ATOM 2267 N N . ILE A 1 272 ? -42.813 -12.290 48.945 1.00 94.12 272 ILE A N 1
ATOM 2268 C CA . ILE A 1 272 ? -43.656 -11.224 48.375 1.00 94.12 272 ILE A CA 1
ATOM 2269 C C . ILE A 1 272 ? -43.202 -9.862 48.902 1.00 94.12 272 ILE A C 1
ATOM 2271 O O . ILE A 1 272 ? -42.953 -8.952 48.122 1.00 94.12 272 ILE A O 1
ATOM 2275 N N . LEU A 1 273 ? -42.965 -9.748 50.211 1.00 93.62 273 LEU A N 1
ATOM 2276 C CA . LEU A 1 273 ? -42.475 -8.519 50.830 1.00 93.62 273 LEU A CA 1
ATOM 2277 C C . LEU A 1 273 ? -41.140 -8.041 50.236 1.00 93.62 273 LEU A C 1
ATOM 2279 O O . LEU A 1 273 ? -40.901 -6.837 50.141 1.00 93.62 273 LEU A O 1
ATOM 2283 N N . LEU A 1 274 ? -40.242 -8.959 49.870 1.00 93.62 274 LEU A N 1
ATOM 2284 C CA . LEU A 1 274 ? -38.965 -8.619 49.241 1.00 93.62 274 LEU A CA 1
ATOM 2285 C C . LEU A 1 274 ? -39.111 -8.250 47.760 1.00 93.62 274 LEU A C 1
ATOM 2287 O O . LEU A 1 274 ? -38.393 -7.357 47.302 1.00 93.62 274 LEU A O 1
ATOM 2291 N N . LEU A 1 275 ? -40.031 -8.899 47.040 1.00 90.88 275 LEU A N 1
ATOM 2292 C CA . LEU A 1 275 ? -40.393 -8.558 45.660 1.00 90.88 275 LEU A CA 1
ATOM 2293 C C . LEU A 1 275 ? -41.031 -7.162 45.596 1.00 90.88 275 LEU A C 1
ATOM 2295 O O . LEU A 1 275 ? -40.575 -6.321 44.825 1.00 90.88 275 LEU A O 1
ATOM 2299 N N . ASP A 1 276 ? -41.991 -6.869 46.478 1.00 90.00 276 ASP A N 1
ATOM 2300 C CA . ASP A 1 276 ? -42.658 -5.563 46.581 1.00 90.00 276 ASP A CA 1
ATOM 2301 C C . ASP A 1 276 ? -41.664 -4.438 46.886 1.00 90.00 276 ASP A C 1
ATOM 2303 O O . ASP A 1 276 ? -41.753 -3.331 46.355 1.00 90.00 276 ASP A O 1
ATOM 2307 N N . ARG A 1 277 ? -40.659 -4.729 47.723 1.00 89.50 277 ARG A N 1
ATOM 2308 C CA . ARG A 1 277 ? -39.567 -3.795 48.039 1.00 89.50 277 ARG A CA 1
ATOM 2309 C C . ARG A 1 277 ? -38.522 -3.680 46.926 1.00 89.50 277 ARG A C 1
ATOM 2311 O O . ARG A 1 277 ? -37.579 -2.910 47.097 1.00 89.50 277 ARG A O 1
ATOM 2318 N N . LYS A 1 278 ? -38.653 -4.434 45.829 1.00 87.56 278 LYS A N 1
ATOM 2319 C CA . LYS A 1 278 ? -37.672 -4.522 44.734 1.00 87.56 278 LYS A CA 1
ATOM 2320 C C . LYS A 1 278 ? -36.262 -4.862 45.228 1.00 87.56 278 LYS A C 1
ATOM 2322 O O . LYS A 1 278 ? -35.275 -4.350 44.713 1.00 87.56 278 LYS A O 1
ATOM 2327 N N . LEU A 1 279 ? -36.166 -5.711 46.252 1.00 84.81 279 LEU A N 1
ATOM 2328 C CA . LEU A 1 279 ? -34.882 -6.186 46.782 1.00 84.81 279 LEU A CA 1
ATOM 2329 C C . LEU A 1 279 ? -34.450 -7.507 46.141 1.00 84.81 279 LEU A C 1
ATOM 2331 O O . LEU A 1 279 ? -33.266 -7.846 46.163 1.00 84.81 279 LEU A O 1
ATOM 2335 N N . ILE A 1 280 ? -35.401 -8.258 45.586 1.00 91.00 280 ILE A N 1
ATOM 2336 C CA . ILE A 1 280 ? -35.160 -9.503 44.857 1.00 91.00 280 ILE A CA 1
ATOM 2337 C C . ILE A 1 280 ? -35.991 -9.525 43.570 1.00 91.00 280 ILE A C 1
ATOM 2339 O O . ILE A 1 280 ? -37.024 -8.865 43.493 1.00 91.00 280 ILE A O 1
ATOM 2343 N N . GLU A 1 281 ? -35.546 -10.296 42.584 1.00 90.88 281 GLU A N 1
ATOM 2344 C CA . GLU A 1 281 ? -36.254 -10.597 41.337 1.00 90.88 281 GLU A CA 1
ATOM 2345 C C . GLU A 1 281 ? -36.423 -12.116 41.170 1.00 90.88 281 GLU A C 1
ATOM 2347 O O . GLU A 1 281 ? -35.631 -12.908 41.695 1.00 90.88 281 GLU A O 1
ATOM 2352 N N . LEU A 1 282 ? -37.469 -12.520 40.445 1.00 89.62 282 LEU A N 1
ATOM 2353 C CA . LEU A 1 282 ? -37.695 -13.901 40.018 1.00 89.62 282 LEU A CA 1
ATOM 2354 C C . LEU A 1 282 ? -36.986 -14.129 38.681 1.00 89.62 282 LEU A C 1
ATOM 2356 O O . LEU A 1 282 ? -37.237 -13.414 37.715 1.00 89.62 282 LEU A O 1
ATOM 2360 N N . VAL A 1 283 ? -36.114 -15.133 38.628 1.00 84.44 283 VAL A N 1
ATOM 2361 C CA . VAL A 1 283 ? -35.395 -15.537 37.417 1.00 84.44 283 VAL A CA 1
ATOM 2362 C C . VAL A 1 283 ? -35.688 -17.003 37.148 1.00 84.44 283 VAL A C 1
ATOM 2364 O O . VAL A 1 283 ? -35.455 -17.860 38.002 1.00 84.44 283 VAL A O 1
ATOM 2367 N N . GLU A 1 284 ? -36.176 -17.304 35.952 1.00 82.62 284 GLU A N 1
ATOM 2368 C CA . GLU A 1 284 ? -36.336 -18.680 35.501 1.00 82.62 284 GLU A CA 1
ATOM 2369 C C . GLU A 1 284 ? -34.991 -19.207 34.987 1.00 82.62 284 GLU A C 1
ATOM 2371 O O . GLU A 1 284 ? -34.343 -18.598 34.138 1.00 82.62 284 GLU A O 1
ATOM 2376 N N . THR A 1 285 ? -34.515 -20.323 35.539 1.00 74.00 285 THR A N 1
ATOM 2377 C CA . THR A 1 285 ? -33.309 -21.005 35.046 1.00 74.00 285 THR A CA 1
ATOM 2378 C C . THR A 1 285 ? -33.612 -22.490 34.908 1.00 74.00 285 THR A C 1
ATOM 2380 O O . THR A 1 285 ? -33.905 -23.155 35.904 1.00 74.00 285 THR A O 1
ATOM 2383 N N . ASN A 1 286 ? -33.540 -23.016 33.683 1.00 76.69 286 ASN A N 1
ATOM 2384 C CA . ASN A 1 286 ? -33.800 -24.425 33.357 1.00 76.69 286 ASN A CA 1
ATOM 2385 C C . ASN A 1 286 ? -35.175 -24.927 33.854 1.00 76.69 286 ASN A C 1
ATOM 2387 O O . ASN A 1 286 ? -35.258 -25.992 34.459 1.00 76.69 286 ASN A O 1
ATOM 2391 N N . GLY A 1 287 ? -36.238 -24.130 33.679 1.00 79.44 287 GLY A N 1
ATOM 2392 C CA . GLY A 1 287 ? -37.602 -24.476 34.110 1.00 79.44 287 GLY A CA 1
ATOM 2393 C C . GLY A 1 287 ? -37.838 -24.431 35.626 1.00 79.44 287 GLY A C 1
ATOM 2394 O O . GLY A 1 287 ? -38.902 -24.819 36.099 1.00 79.44 287 GLY A O 1
ATOM 2395 N N . THR A 1 288 ? -36.860 -23.961 36.411 1.00 77.06 288 THR A N 1
ATOM 2396 C CA . THR A 1 288 ? -37.015 -23.748 37.857 1.00 77.06 288 THR A CA 1
ATOM 2397 C C . THR A 1 288 ? -36.991 -22.259 38.184 1.00 77.06 288 THR A C 1
ATOM 2399 O O . THR A 1 288 ? -36.079 -21.538 37.768 1.00 77.06 288 THR A O 1
ATOM 2402 N N . LEU A 1 289 ? -37.982 -21.796 38.951 1.00 80.62 289 LEU A N 1
ATOM 2403 C CA . LEU A 1 289 ? -38.016 -20.431 39.474 1.00 80.62 289 LEU A CA 1
ATOM 2404 C C . LEU A 1 289 ? -36.965 -20.278 40.576 1.00 80.62 289 LEU A C 1
ATOM 2406 O O . LEU A 1 289 ? -36.942 -21.039 41.547 1.00 80.62 289 LEU A O 1
ATOM 2410 N N . ARG A 1 290 ? -36.089 -19.286 40.426 1.00 83.62 290 ARG A N 1
ATOM 2411 C CA . ARG A 1 290 ? -35.055 -18.934 41.402 1.00 83.62 290 ARG A CA 1
ATOM 2412 C C . ARG A 1 290 ? -35.166 -17.464 41.778 1.00 83.62 290 ARG A C 1
ATOM 2414 O O . ARG A 1 290 ? -35.626 -16.639 40.995 1.00 83.62 290 ARG A O 1
ATOM 2421 N N . TYR A 1 291 ? -34.709 -17.141 42.981 1.00 87.56 291 TYR A N 1
ATOM 2422 C CA . TYR A 1 291 ? -34.651 -15.767 43.471 1.00 87.56 291 TYR A CA 1
ATOM 2423 C C . TYR A 1 291 ? -33.244 -15.213 43.286 1.00 87.56 291 TYR A C 1
ATOM 2425 O O . TYR A 1 291 ? -32.256 -15.896 43.571 1.00 87.56 291 TYR A O 1
ATOM 2433 N N . LYS A 1 292 ? -33.147 -13.967 42.834 1.00 84.81 292 LYS A N 1
ATOM 2434 C CA . LYS A 1 292 ? -31.881 -13.251 42.675 1.00 84.81 292 LYS A CA 1
ATOM 2435 C C . LYS A 1 292 ? -31.972 -11.906 43.378 1.00 84.81 292 LYS A C 1
ATOM 2437 O O . LYS A 1 292 ? -33.012 -11.260 43.338 1.00 84.81 292 LYS A O 1
ATOM 2442 N N . LEU A 1 293 ? -30.901 -11.492 44.054 1.00 83.88 293 LEU A N 1
ATOM 2443 C CA . LEU A 1 293 ? -30.855 -10.166 44.666 1.00 83.88 293 LEU A CA 1
ATOM 2444 C C . LEU A 1 293 ? -30.849 -9.109 43.553 1.00 83.88 293 LEU A C 1
ATOM 2446 O O . LEU A 1 293 ? -30.029 -9.196 42.637 1.00 83.88 293 LEU A O 1
ATOM 2450 N N . ILE A 1 294 ? -31.707 -8.097 43.660 1.00 79.88 294 ILE A N 1
ATOM 2451 C CA . ILE A 1 294 ? -31.564 -6.873 42.869 1.00 79.88 294 ILE A CA 1
ATOM 2452 C C . ILE A 1 294 ? -30.449 -6.085 43.561 1.00 79.88 294 ILE A C 1
ATOM 2454 O O . ILE A 1 294 ? -30.684 -5.328 44.501 1.00 79.88 294 ILE A O 1
ATOM 2458 N N . ILE A 1 295 ? -29.201 -6.385 43.199 1.00 63.56 295 ILE A N 1
ATOM 2459 C CA . ILE A 1 295 ? -28.037 -5.653 43.704 1.00 63.56 295 ILE A CA 1
ATOM 2460 C C . ILE A 1 295 ? -27.992 -4.313 42.965 1.00 63.56 295 ILE A C 1
ATOM 2462 O O . ILE A 1 295 ? -28.218 -4.273 41.753 1.00 63.56 295 ILE A O 1
ATOM 2466 N N . GLU A 1 296 ? -27.665 -3.234 43.681 1.00 61.09 296 GLU A N 1
ATOM 2467 C CA . GLU A 1 296 ? -27.085 -2.048 43.050 1.00 61.09 296 GLU A CA 1
ATOM 2468 C C . GLU A 1 296 ? -25.980 -2.512 42.099 1.00 61.09 296 GLU A C 1
ATOM 2470 O O . GLU A 1 296 ? -25.158 -3.364 42.444 1.00 61.09 296 GLU A O 1
ATOM 2475 N N . GLU A 1 297 ? -26.043 -2.045 40.858 1.00 64.94 297 GLU A N 1
ATOM 2476 C CA . GLU A 1 297 ? -25.181 -2.533 39.794 1.00 64.94 297 GLU A CA 1
ATOM 2477 C C . GLU A 1 297 ? -23.718 -2.433 40.241 1.00 64.94 297 GLU A C 1
ATOM 2479 O O . GLU A 1 297 ? -23.241 -1.340 40.545 1.00 64.94 297 GLU A O 1
ATOM 2484 N N . ASN A 1 298 ? -23.038 -3.585 40.340 1.00 76.00 298 ASN A N 1
ATOM 2485 C CA . ASN A 1 298 ? -21.652 -3.660 40.800 1.00 76.00 298 ASN A CA 1
ATOM 2486 C C . ASN A 1 298 ? -20.831 -2.608 40.048 1.00 76.00 298 ASN A C 1
ATOM 2488 O O . ASN A 1 298 ? -20.899 -2.537 38.817 1.00 76.00 298 ASN A O 1
ATOM 2492 N N . ILE A 1 299 ? -20.070 -1.795 40.780 1.00 79.88 299 ILE A N 1
ATOM 2493 C CA . ILE A 1 299 ? -19.296 -0.692 40.210 1.00 79.88 299 ILE A CA 1
ATOM 2494 C C . ILE A 1 299 ? -18.439 -1.181 39.027 1.00 79.88 299 ILE A C 1
ATOM 2496 O O . ILE A 1 299 ? -18.397 -0.526 37.986 1.00 79.88 299 ILE A O 1
ATOM 2500 N N . LEU A 1 300 ? -17.865 -2.386 39.111 1.00 83.25 300 LEU A N 1
ATOM 2501 C CA . LEU A 1 300 ? -17.105 -3.019 38.025 1.00 83.25 300 LEU A CA 1
ATOM 2502 C C . LEU A 1 300 ? -17.954 -3.252 36.763 1.00 83.25 300 LEU A C 1
ATOM 2504 O O . LEU A 1 300 ? -17.505 -2.977 35.651 1.00 83.25 300 LEU A O 1
ATOM 2508 N N . VAL A 1 301 ? -19.196 -3.723 36.923 1.00 84.25 301 VAL A N 1
ATOM 2509 C CA . VAL A 1 301 ? -20.149 -3.935 35.816 1.00 84.25 301 VAL A CA 1
ATOM 2510 C C . VAL A 1 301 ? -20.473 -2.608 35.133 1.00 84.25 301 VAL A C 1
ATOM 2512 O O . VAL A 1 301 ? -20.535 -2.561 33.902 1.00 84.25 301 VAL A O 1
ATOM 2515 N N . LYS A 1 302 ? -20.629 -1.530 35.912 1.00 85.50 302 LYS A N 1
ATOM 2516 C CA . LYS A 1 302 ? -20.864 -0.181 35.387 1.00 85.50 302 LYS A CA 1
ATOM 2517 C C . LYS A 1 302 ? -19.680 0.307 34.541 1.00 85.50 302 LYS A C 1
ATOM 2519 O O . LYS A 1 302 ? -19.890 0.665 33.383 1.00 85.50 302 LYS A O 1
ATOM 2524 N N . TYR A 1 303 ? -18.451 0.227 35.060 1.00 87.94 303 TYR A N 1
ATOM 2525 C CA . TYR A 1 303 ? -17.237 0.607 34.319 1.00 87.94 303 TYR A CA 1
ATOM 2526 C C . TYR A 1 303 ? -17.086 -0.171 33.005 1.00 87.94 303 TYR A C 1
ATOM 2528 O O . TYR A 1 303 ? -16.835 0.417 31.955 1.00 87.94 303 TYR A O 1
ATOM 2536 N N . PHE A 1 304 ? -17.298 -1.490 33.023 1.00 87.44 304 PHE A N 1
ATOM 2537 C CA . PHE A 1 304 ? -17.191 -2.309 31.813 1.00 87.44 304 PHE A CA 1
ATOM 2538 C C . PHE A 1 304 ? -18.255 -1.983 30.765 1.00 87.44 304 PHE A C 1
ATOM 2540 O O . PHE A 1 304 ? -17.950 -1.966 29.573 1.00 87.44 304 PHE A O 1
ATOM 2547 N N . LYS A 1 305 ? -19.502 -1.718 31.178 1.00 88.75 305 LYS A N 1
ATOM 2548 C CA . LYS A 1 305 ? -20.550 -1.273 30.248 1.00 88.75 305 LYS A CA 1
ATOM 2549 C C . LYS A 1 305 ? -20.158 0.031 29.557 1.00 88.75 305 LYS A C 1
ATOM 2551 O O . LYS A 1 305 ? -20.370 0.162 28.353 1.00 88.75 305 LYS A O 1
ATOM 2556 N N . GLU A 1 306 ? -19.569 0.963 30.297 1.00 91.12 306 GLU A N 1
ATOM 2557 C CA . GLU A 1 306 ? -19.128 2.251 29.767 1.00 91.12 306 GLU A CA 1
ATOM 2558 C C . GLU A 1 306 ? -17.934 2.105 28.811 1.00 91.12 306 GLU A C 1
ATOM 2560 O O . GLU A 1 306 ? -17.965 2.648 27.706 1.00 91.12 306 GLU A O 1
ATOM 2565 N N . ILE A 1 307 ? -16.950 1.268 29.162 1.00 91.62 307 ILE A N 1
ATOM 2566 C CA . ILE A 1 307 ? -15.839 0.886 28.276 1.00 91.62 307 ILE A CA 1
ATOM 2567 C C . ILE A 1 307 ? -16.361 0.262 26.974 1.00 91.62 307 ILE A C 1
ATOM 2569 O O . ILE A 1 307 ? -15.986 0.699 25.886 1.00 91.62 307 ILE A O 1
ATOM 2573 N N . ILE A 1 308 ? -17.267 -0.719 27.062 1.00 91.12 308 ILE A N 1
ATOM 2574 C CA . ILE A 1 308 ? -17.863 -1.374 25.889 1.00 91.12 308 ILE A CA 1
ATOM 2575 C C . ILE A 1 308 ? -18.612 -0.357 25.025 1.00 91.12 308 ILE A C 1
ATOM 2577 O O . ILE A 1 308 ? -18.500 -0.407 23.802 1.00 91.12 308 ILE A O 1
ATOM 2581 N N . ASN A 1 309 ? -19.358 0.568 25.629 1.00 90.69 309 ASN A N 1
ATOM 2582 C CA . ASN A 1 309 ? -20.080 1.602 24.894 1.00 90.69 309 ASN A CA 1
ATOM 2583 C C . ASN A 1 309 ? -19.118 2.550 24.157 1.00 90.69 309 ASN A C 1
ATOM 2585 O O . ASN A 1 309 ? -19.316 2.839 22.977 1.00 90.69 309 ASN A O 1
ATOM 2589 N N . ASN A 1 310 ? -18.039 2.990 24.813 1.00 90.19 310 ASN A N 1
ATOM 2590 C CA . ASN A 1 310 ? -17.034 3.834 24.170 1.00 90.19 310 ASN A CA 1
ATOM 2591 C C . ASN A 1 310 ? -16.317 3.094 23.031 1.00 90.19 310 ASN A C 1
ATOM 2593 O O . ASN A 1 310 ? -16.241 3.635 21.931 1.00 90.19 310 ASN A O 1
ATOM 2597 N N . LEU A 1 311 ? -15.899 1.840 23.232 1.00 88.69 311 LEU A N 1
ATOM 2598 C CA . LEU A 1 311 ? -15.298 1.017 22.174 1.00 88.69 311 LEU A CA 1
ATOM 2599 C C . LEU A 1 311 ? -16.259 0.774 21.000 1.00 88.69 311 LEU A C 1
ATOM 2601 O O . LEU A 1 311 ? -15.837 0.827 19.849 1.00 88.69 311 LEU A O 1
ATOM 2605 N N . GLN A 1 312 ? -17.556 0.558 21.253 1.00 89.38 312 GLN A N 1
ATOM 2606 C CA . GLN A 1 312 ? -18.562 0.418 20.190 1.00 89.38 312 GLN A CA 1
ATOM 2607 C C . GLN A 1 312 ? -18.713 1.700 19.375 1.00 89.38 312 GLN A C 1
ATOM 2609 O O . GLN A 1 312 ? -18.868 1.632 18.156 1.00 89.38 312 GLN A O 1
ATOM 2614 N N . ASN A 1 313 ? -18.663 2.860 20.029 1.00 86.69 313 ASN A N 1
ATOM 2615 C CA . ASN A 1 313 ? -18.707 4.141 19.337 1.00 86.69 313 ASN A CA 1
ATOM 2616 C C . ASN A 1 313 ? -17.459 4.336 18.472 1.00 86.69 313 ASN A C 1
ATOM 2618 O O . ASN A 1 313 ? -17.603 4.678 17.306 1.00 86.69 313 ASN A O 1
ATOM 2622 N N . ILE A 1 314 ? -16.261 4.025 18.978 1.00 87.12 314 ILE A N 1
ATOM 2623 C CA . ILE A 1 314 ? -15.033 4.090 18.168 1.00 87.12 314 ILE A CA 1
ATOM 2624 C C . ILE A 1 314 ? -15.109 3.098 16.992 1.00 87.12 314 ILE A C 1
ATOM 2626 O O . ILE A 1 314 ? -14.793 3.454 15.859 1.00 87.12 314 ILE A O 1
ATOM 2630 N N . TYR A 1 315 ? -15.603 1.875 17.217 1.00 85.12 315 TYR A N 1
ATOM 2631 C CA . TYR A 1 315 ? -15.759 0.872 16.158 1.00 85.12 315 TYR A CA 1
ATOM 2632 C C . TYR A 1 315 ? -16.703 1.330 15.041 1.00 85.12 315 TYR A C 1
ATOM 2634 O O . TYR A 1 315 ? -16.398 1.133 13.866 1.00 85.12 315 TYR A O 1
ATOM 2642 N N . LYS A 1 316 ? -17.832 1.967 15.385 1.00 81.19 316 LYS A N 1
ATOM 2643 C CA . LYS A 1 316 ? -18.766 2.528 14.394 1.00 81.19 316 LYS A CA 1
ATOM 2644 C C . LYS A 1 316 ? -18.102 3.573 13.498 1.00 81.19 316 LYS A C 1
ATOM 2646 O O . LYS A 1 316 ? -18.483 3.687 12.335 1.00 81.19 316 LYS A O 1
ATOM 2651 N N . GLU A 1 317 ? -17.132 4.306 14.036 1.00 79.25 317 GLU A N 1
ATOM 2652 C CA . GLU A 1 317 ? -16.436 5.373 13.323 1.00 79.25 317 GLU A CA 1
ATOM 2653 C C . GLU A 1 317 ? -15.297 4.852 12.431 1.00 79.25 317 GLU A C 1
ATOM 2655 O O . GLU A 1 317 ? -15.216 5.270 11.279 1.00 79.25 317 GLU A O 1
ATOM 2660 N N . ILE A 1 318 ? -14.457 3.924 12.914 1.00 78.81 318 ILE A N 1
ATOM 2661 C CA . ILE A 1 318 ? -13.220 3.513 12.207 1.00 78.81 318 ILE A CA 1
ATOM 2662 C C . ILE A 1 318 ? -13.323 2.125 11.541 1.00 78.81 318 ILE A C 1
ATOM 2664 O O . ILE A 1 318 ? -12.656 1.868 10.545 1.00 78.81 318 ILE A O 1
ATOM 2668 N N . LYS A 1 319 ? -14.179 1.222 12.045 1.00 77.12 319 LYS A N 1
ATOM 2669 C CA . LYS A 1 319 ? -14.334 -0.177 11.573 1.00 77.12 319 LYS A CA 1
ATOM 2670 C C . LYS A 1 319 ? -13.045 -1.029 11.587 1.00 77.12 319 LYS A C 1
ATOM 2672 O O . LYS A 1 319 ? -12.899 -1.954 10.794 1.00 77.12 319 LYS A O 1
ATOM 2677 N N . GLU A 1 320 ? -12.140 -0.757 12.521 1.00 78.75 320 GLU A N 1
ATOM 2678 C CA . GLU A 1 320 ? -10.876 -1.484 12.730 1.00 78.75 320 GLU A CA 1
ATOM 2679 C C . GLU A 1 320 ? -11.068 -2.879 13.365 1.00 78.75 320 GLU A C 1
ATOM 2681 O O . GLU A 1 320 ? -11.855 -3.047 14.306 1.00 78.75 320 GLU A O 1
ATOM 2686 N N . GLN A 1 321 ? -10.308 -3.885 12.903 1.00 77.19 321 GLN A N 1
ATOM 2687 C CA . GLN A 1 321 ? -10.366 -5.262 13.433 1.00 77.19 321 GLN A CA 1
ATOM 2688 C C . GLN A 1 321 ? -9.904 -5.351 14.897 1.00 77.19 321 GLN A C 1
ATOM 2690 O O . GLN A 1 321 ? -10.519 -6.071 15.688 1.00 77.19 321 GLN A O 1
ATOM 2695 N N . ASN A 1 322 ? -8.895 -4.567 15.288 1.00 79.25 322 ASN A N 1
ATOM 2696 C CA . ASN A 1 322 ? -8.364 -4.544 16.657 1.00 79.25 322 ASN A CA 1
ATOM 2697 C C . ASN A 1 322 ? -9.398 -4.067 17.691 1.00 79.25 322 ASN A C 1
ATOM 2699 O O . ASN A 1 322 ? -9.404 -4.499 18.841 1.00 79.25 322 ASN A O 1
ATOM 2703 N N . ILE A 1 323 ? -10.336 -3.210 17.286 1.00 83.69 323 ILE A N 1
ATOM 2704 C CA . ILE A 1 323 ? -11.420 -2.765 18.170 1.00 83.69 323 ILE A CA 1
ATOM 2705 C C . ILE A 1 323 ? -12.477 -3.867 18.313 1.00 83.69 323 ILE A C 1
ATOM 2707 O O . ILE A 1 323 ? -13.041 -4.060 19.390 1.00 83.69 323 ILE A O 1
ATOM 2711 N N . SER A 1 324 ? -12.725 -4.632 17.246 1.00 83.31 324 SER A N 1
ATOM 2712 C CA . SER A 1 324 ? -13.626 -5.788 17.294 1.00 83.31 324 SER A CA 1
ATOM 2713 C C . SER A 1 324 ? -13.111 -6.870 18.251 1.00 83.31 324 SER A C 1
ATOM 2715 O O . SER A 1 324 ? -13.891 -7.415 19.041 1.00 83.31 324 SER A O 1
ATOM 2717 N N . SER A 1 325 ? -11.803 -7.154 18.243 1.00 84.81 325 SER A N 1
ATOM 2718 C CA . SER A 1 325 ? -11.200 -8.100 19.189 1.00 84.81 325 SER A CA 1
ATOM 2719 C C . SER A 1 325 ? -11.310 -7.587 20.630 1.00 84.81 325 SER A C 1
ATOM 2721 O O . SER A 1 325 ? -11.831 -8.311 21.483 1.00 84.81 325 SER A O 1
ATOM 2723 N N . LEU A 1 326 ? -10.980 -6.317 20.891 1.00 87.69 326 LEU A N 1
ATOM 2724 C CA . LEU A 1 326 ? -11.164 -5.674 22.200 1.00 87.69 326 LEU A CA 1
ATOM 2725 C C . LEU A 1 326 ? -12.611 -5.736 22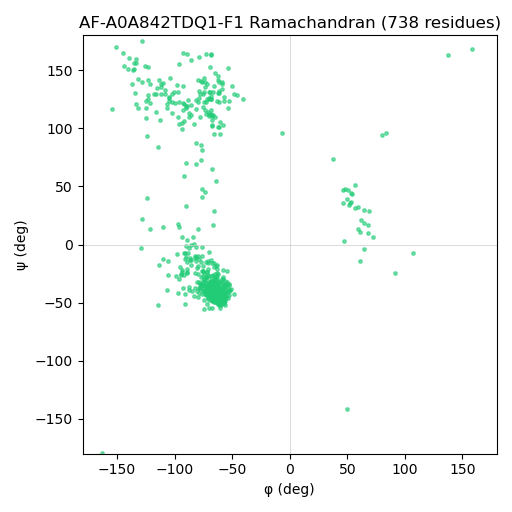.706 1.00 87.69 326 LEU A C 1
ATOM 2727 O O . LEU A 1 326 ? -12.850 -6.017 23.883 1.00 87.69 326 LEU A O 1
ATOM 2731 N N . LEU A 1 327 ? -13.594 -5.522 21.828 1.00 87.31 327 LEU A N 1
ATOM 2732 C CA . LEU A 1 327 ? -15.014 -5.633 22.169 1.00 87.31 327 LEU A CA 1
ATOM 2733 C C . LEU A 1 327 ? -15.396 -7.056 22.577 1.00 87.31 327 LEU A C 1
ATOM 2735 O O . LEU A 1 327 ? -16.134 -7.233 23.550 1.00 87.31 327 LEU A O 1
ATOM 2739 N N . SER A 1 328 ? -14.895 -8.066 21.863 1.00 85.50 328 SER A N 1
ATOM 2740 C CA . SER A 1 328 ? -15.148 -9.471 22.196 1.00 85.50 328 SER A CA 1
ATOM 2741 C C . SER A 1 328 ? -14.551 -9.852 23.558 1.00 85.50 328 SER A C 1
ATOM 2743 O O . SER A 1 328 ? -15.239 -10.454 24.386 1.00 85.50 328 SER A O 1
ATOM 2745 N N . VAL A 1 329 ? -13.320 -9.408 23.839 1.00 89.12 329 VAL A N 1
ATOM 2746 C CA . VAL A 1 329 ? -12.637 -9.627 25.121 1.00 89.12 329 VAL A CA 1
ATOM 2747 C C . VAL A 1 329 ? -13.382 -8.915 26.249 1.00 89.12 329 VAL A C 1
ATOM 2749 O O . VAL A 1 329 ? -13.697 -9.535 27.263 1.00 89.12 329 VAL A O 1
ATOM 2752 N N . SER A 1 330 ? -13.745 -7.645 26.055 1.00 86.69 330 SER A N 1
ATOM 2753 C CA . SER A 1 330 ? -14.476 -6.843 27.045 1.00 86.69 330 SER A CA 1
ATOM 2754 C C . SER A 1 330 ? -15.827 -7.456 27.413 1.00 86.69 330 SER A C 1
ATOM 2756 O O . SER A 1 330 ? -16.187 -7.497 28.589 1.00 86.69 330 SER A O 1
ATOM 2758 N N . ARG A 1 331 ? -16.578 -7.964 26.423 1.00 89.75 331 ARG A N 1
ATOM 2759 C CA . ARG A 1 331 ? -17.866 -8.641 26.655 1.00 89.75 331 ARG A CA 1
ATOM 2760 C C . ARG A 1 331 ? -17.693 -9.925 27.461 1.00 89.75 331 ARG A C 1
ATOM 2762 O O . ARG A 1 331 ? -18.419 -10.118 28.430 1.00 89.75 331 ARG A O 1
ATOM 2769 N N . ARG A 1 332 ? -16.691 -10.741 27.123 1.00 87.75 332 ARG A N 1
ATOM 2770 C CA . ARG A 1 332 ? -16.382 -11.975 27.857 1.00 87.75 332 ARG A CA 1
ATOM 2771 C C . ARG A 1 332 ? -15.963 -11.696 29.303 1.00 87.75 332 ARG A C 1
ATOM 2773 O O . ARG A 1 332 ? -16.389 -12.393 30.216 1.00 87.75 332 ARG A O 1
ATOM 2780 N N . LEU A 1 333 ? -15.166 -10.651 29.534 1.00 86.44 333 LEU A N 1
ATOM 2781 C CA . LEU A 1 333 ? -14.792 -10.232 30.889 1.00 86.44 333 LEU A CA 1
ATOM 2782 C C . LEU A 1 333 ? -16.002 -9.725 31.687 1.00 86.44 333 LEU A C 1
ATOM 2784 O O . LEU A 1 333 ? -16.140 -10.064 32.860 1.00 86.44 333 LEU A O 1
ATOM 2788 N N . LEU A 1 334 ? -16.908 -8.970 31.057 1.00 86.75 334 LEU A N 1
ATOM 2789 C CA . LEU A 1 334 ? -18.157 -8.535 31.686 1.00 86.75 334 LEU A CA 1
ATOM 2790 C C . LEU A 1 334 ? -19.044 -9.724 32.088 1.00 86.75 334 LEU A C 1
ATOM 2792 O O . LEU A 1 334 ? -19.627 -9.705 33.172 1.00 86.75 334 LEU A O 1
ATOM 2796 N N . GLU A 1 335 ? -19.154 -10.744 31.235 1.00 84.50 335 GLU A N 1
ATOM 2797 C CA . GLU A 1 335 ? -19.872 -11.985 31.553 1.00 84.50 335 GLU A CA 1
ATOM 2798 C C . GLU A 1 335 ? -19.226 -12.704 32.740 1.00 84.50 335 GLU A C 1
ATOM 2800 O O . GLU A 1 335 ? -19.913 -12.964 33.727 1.00 84.50 335 GLU A O 1
ATOM 2805 N N . ASN A 1 336 ? -17.902 -12.883 32.728 1.00 81.62 336 ASN A N 1
ATOM 2806 C CA . ASN A 1 336 ? -17.172 -13.490 33.844 1.00 81.62 336 ASN A CA 1
ATOM 2807 C C . ASN A 1 336 ? -17.393 -12.738 35.170 1.00 81.62 336 ASN A C 1
ATOM 2809 O O . ASN A 1 336 ? -17.612 -13.361 36.209 1.00 81.62 336 ASN A O 1
ATOM 2813 N N . ILE A 1 337 ? -17.371 -11.399 35.155 1.00 81.31 337 ILE A N 1
ATOM 2814 C CA . ILE A 1 337 ? -17.601 -10.576 36.355 1.00 81.31 337 ILE A CA 1
ATOM 2815 C C . ILE A 1 337 ? -19.030 -10.751 36.876 1.00 81.31 337 ILE A C 1
ATOM 2817 O O . ILE A 1 337 ? -19.228 -10.881 38.088 1.00 81.31 337 ILE A O 1
ATOM 2821 N N . LYS A 1 338 ? -20.024 -10.782 35.977 1.00 78.81 338 LYS A N 1
ATOM 2822 C CA . LYS A 1 338 ? -21.432 -11.004 36.338 1.00 78.81 338 LYS A CA 1
ATOM 2823 C C . LYS A 1 338 ? -21.661 -12.396 36.919 1.00 78.81 338 LYS A C 1
ATOM 2825 O O . LYS A 1 338 ? -22.379 -12.518 37.907 1.00 78.81 338 LYS A O 1
ATOM 2830 N N . GLU A 1 339 ? -21.063 -13.427 36.329 1.00 74.19 339 GLU A N 1
ATOM 2831 C CA . GLU A 1 339 ? -21.217 -14.813 36.782 1.00 74.19 339 GLU A CA 1
ATOM 2832 C C . GLU A 1 339 ? -20.546 -15.064 38.132 1.00 74.19 339 GLU A C 1
ATOM 2834 O O . GLU A 1 339 ? -21.094 -15.775 38.975 1.00 74.19 339 GLU A O 1
ATOM 2839 N N . LYS A 1 340 ? -19.364 -14.477 38.350 1.00 71.75 340 LYS A N 1
ATOM 2840 C CA . LYS A 1 340 ? -18.541 -14.749 39.538 1.00 71.75 340 LYS A CA 1
ATOM 2841 C C . LYS A 1 340 ? -18.819 -13.813 40.711 1.00 71.75 340 LYS A C 1
ATOM 2843 O O . LYS A 1 340 ? -18.298 -14.061 41.800 1.00 71.75 340 LYS A O 1
ATOM 2848 N N . ASN A 1 341 ? -19.647 -12.787 40.496 1.00 68.81 341 ASN A N 1
ATOM 2849 C CA . ASN A 1 341 ? -20.054 -11.786 41.482 1.00 68.81 341 ASN A CA 1
ATOM 2850 C C . ASN A 1 341 ? -18.847 -11.218 42.255 1.00 68.81 341 ASN A C 1
ATOM 2852 O O . ASN A 1 341 ? -18.811 -11.202 43.489 1.00 68.81 341 ASN A O 1
ATOM 2856 N N . LEU A 1 342 ? -17.806 -10.840 41.503 1.00 72.75 342 LEU A N 1
ATOM 2857 C CA . LEU A 1 342 ? -16.528 -10.395 42.056 1.00 72.75 342 LEU A CA 1
ATOM 2858 C C . LEU A 1 342 ? -16.727 -9.141 42.911 1.00 72.75 342 LEU A C 1
ATOM 2860 O O . LEU A 1 342 ? -17.367 -8.177 42.487 1.00 72.75 342 LEU A O 1
ATOM 2864 N N . LYS A 1 343 ? -16.181 -9.166 44.129 1.00 69.94 343 LYS A N 1
ATOM 2865 C CA . LYS A 1 343 ? -16.223 -8.015 45.032 1.00 69.94 343 LYS A CA 1
ATOM 2866 C C . LYS A 1 343 ? -15.334 -6.897 44.497 1.00 69.94 343 LYS A C 1
ATOM 2868 O O . LYS A 1 343 ? -14.352 -7.150 43.807 1.00 69.94 343 LYS A O 1
ATOM 2873 N N . GLU A 1 344 ? -15.696 -5.672 44.851 1.00 71.00 344 GLU A N 1
ATOM 2874 C CA . GLU A 1 344 ? -14.943 -4.463 44.533 1.00 71.00 344 GLU A CA 1
ATOM 2875 C C . GLU A 1 344 ? -13.524 -4.558 45.104 1.00 71.00 344 GLU A C 1
ATOM 2877 O O . GLU A 1 344 ? -13.306 -4.404 46.305 1.00 71.00 344 GLU A O 1
ATOM 2882 N N . GLU A 1 345 ? -12.553 -4.841 44.238 1.00 77.31 345 GLU A N 1
ATOM 2883 C CA . GLU A 1 345 ? -11.142 -4.733 44.576 1.00 77.31 345 GLU A CA 1
ATOM 2884 C C . GLU A 1 345 ? -10.614 -3.407 44.031 1.00 77.31 345 GLU A C 1
ATOM 2886 O O . GLU A 1 345 ? -10.667 -3.138 42.829 1.00 77.31 345 GLU A O 1
ATOM 2891 N N . GLN A 1 346 ? -10.089 -2.575 44.930 1.00 79.44 346 GLN A N 1
ATOM 2892 C CA . GLN A 1 346 ? -9.631 -1.216 44.628 1.00 79.44 346 GLN A CA 1
ATOM 2893 C C . GLN A 1 346 ? -8.619 -1.196 43.467 1.00 79.44 346 GLN A C 1
ATOM 2895 O O . GLN A 1 346 ? -8.719 -0.368 42.567 1.00 79.44 346 GLN A O 1
ATOM 2900 N N . LYS A 1 347 ? -7.745 -2.209 43.402 1.00 82.25 347 LYS A N 1
ATOM 2901 C CA . LYS A 1 347 ? -6.757 -2.397 42.327 1.00 82.25 347 LYS A CA 1
ATOM 2902 C C . LYS A 1 347 ? -7.369 -2.665 40.947 1.00 82.25 347 LYS A C 1
ATOM 2904 O O . LYS A 1 347 ? -6.734 -2.360 39.942 1.00 82.25 347 LYS A O 1
ATOM 2909 N N . ILE A 1 348 ? -8.549 -3.288 40.873 1.00 85.00 348 ILE A N 1
ATOM 2910 C CA . ILE A 1 348 ? -9.263 -3.518 39.604 1.00 85.00 348 ILE A CA 1
ATOM 2911 C C . ILE A 1 348 ? -9.957 -2.227 39.178 1.00 85.00 348 ILE A C 1
ATOM 2913 O O . ILE A 1 348 ? -9.904 -1.863 38.007 1.00 85.00 348 ILE A O 1
ATOM 2917 N N . ILE A 1 349 ? -10.571 -1.523 40.133 1.00 85.00 349 ILE A N 1
ATOM 2918 C CA . ILE A 1 349 ? -11.235 -0.238 39.887 1.00 85.00 349 ILE A CA 1
ATOM 2919 C C . ILE A 1 349 ? -10.230 0.788 39.349 1.00 85.00 349 ILE A C 1
ATOM 2921 O O . ILE A 1 349 ? -10.541 1.481 38.384 1.00 85.00 349 ILE A O 1
ATOM 2925 N N . GLU A 1 350 ? -9.016 0.842 39.901 1.00 86.06 350 GLU A N 1
ATOM 2926 C CA . GLU A 1 350 ? -7.933 1.700 39.400 1.00 86.06 350 GLU A CA 1
ATOM 2927 C C . GLU A 1 350 ? -7.603 1.411 37.928 1.00 86.06 350 GLU A C 1
ATOM 2929 O O . GLU A 1 350 ? -7.634 2.329 37.109 1.00 86.06 350 GLU A O 1
ATOM 2934 N N . ILE A 1 351 ? -7.392 0.138 37.562 1.00 86.94 351 ILE A N 1
ATOM 2935 C CA . ILE A 1 351 ? -7.108 -0.255 36.168 1.00 86.94 351 ILE A CA 1
ATOM 2936 C C . ILE A 1 351 ? -8.277 0.097 35.244 1.00 86.94 351 ILE A C 1
ATOM 2938 O O . ILE A 1 351 ? -8.067 0.594 34.141 1.00 86.94 351 ILE A O 1
ATOM 2942 N N . LEU A 1 352 ? -9.515 -0.158 35.675 1.00 87.06 352 LEU A N 1
ATOM 2943 C CA . LEU A 1 352 ? -10.703 0.147 34.876 1.00 87.06 352 LEU A CA 1
ATOM 2944 C C . LEU A 1 352 ? -10.904 1.646 34.679 1.00 87.06 352 LEU A C 1
ATOM 2946 O O . LEU A 1 352 ? -11.317 2.063 33.601 1.00 87.06 352 LEU A O 1
ATOM 2950 N N . THR A 1 353 ? -10.596 2.453 35.691 1.00 87.81 353 THR A N 1
ATOM 2951 C CA . THR A 1 353 ? -10.686 3.915 35.602 1.00 87.81 353 THR A CA 1
ATOM 2952 C C . THR A 1 353 ? -9.642 4.456 34.627 1.00 87.81 353 THR A C 1
ATOM 2954 O O . THR A 1 353 ? -9.947 5.321 33.809 1.00 87.81 353 THR A O 1
ATOM 2957 N N . GLU A 1 354 ? -8.427 3.906 34.665 1.00 89.75 354 GLU A N 1
ATOM 2958 C CA . GLU A 1 354 ? -7.354 4.253 33.733 1.00 89.75 354 GLU A CA 1
ATOM 2959 C C . GLU A 1 354 ? -7.696 3.850 32.289 1.00 89.75 354 GLU A C 1
ATOM 2961 O O . GLU A 1 354 ? -7.578 4.667 31.377 1.00 89.75 354 GLU A O 1
ATOM 2966 N N . LEU A 1 355 ? -8.204 2.628 32.088 1.00 89.25 355 LEU A N 1
ATOM 2967 C CA . LEU A 1 355 ? -8.691 2.148 30.790 1.00 89.25 355 LEU A CA 1
ATOM 2968 C C . LEU A 1 355 ? -9.824 3.019 30.244 1.00 89.25 355 LEU A C 1
ATOM 2970 O O . LEU A 1 355 ? -9.834 3.357 29.063 1.00 89.25 355 LEU A O 1
ATOM 2974 N N . LEU A 1 356 ? -10.787 3.383 31.093 1.00 91.12 356 LEU A N 1
ATOM 2975 C CA . LEU A 1 356 ? -11.918 4.208 30.686 1.00 91.12 356 LEU A CA 1
ATOM 2976 C C . LEU A 1 356 ? -11.455 5.588 30.215 1.00 91.12 356 LEU A C 1
ATOM 2978 O O . LEU A 1 356 ? -11.944 6.053 29.187 1.00 91.12 356 LEU A O 1
ATOM 2982 N N . LYS A 1 357 ? -10.484 6.187 30.916 1.00 91.44 357 LYS A N 1
ATOM 2983 C CA . LYS A 1 357 ? -9.873 7.463 30.534 1.00 91.44 357 LYS A CA 1
ATOM 2984 C C . LYS A 1 357 ? -9.138 7.369 29.193 1.00 91.44 357 LYS A C 1
ATOM 2986 O O . LYS A 1 357 ? -9.367 8.182 28.307 1.00 91.44 357 LYS A O 1
ATOM 2991 N N . GLU A 1 358 ? -8.302 6.354 28.996 1.00 91.00 358 GLU A N 1
ATOM 2992 C CA . GLU A 1 358 ? -7.577 6.199 27.725 1.00 91.00 358 GLU A CA 1
ATOM 2993 C C . GLU A 1 358 ? -8.517 5.956 26.541 1.00 91.00 358 GLU A C 1
ATOM 2995 O O . GLU A 1 358 ? -8.311 6.492 25.451 1.00 91.00 358 GLU A O 1
ATOM 3000 N N . ILE A 1 359 ? -9.583 5.182 26.753 1.00 90.69 359 ILE A N 1
ATOM 3001 C CA . ILE A 1 359 ? -10.587 4.922 25.722 1.00 90.69 359 ILE A CA 1
ATOM 3002 C C . ILE A 1 359 ? -11.423 6.180 25.441 1.00 90.69 359 ILE A C 1
ATOM 3004 O O . ILE A 1 359 ? -11.772 6.419 24.282 1.00 90.69 359 ILE A O 1
ATOM 3008 N N . SER A 1 360 ? -11.746 7.000 26.449 1.00 88.19 360 SER A N 1
ATOM 3009 C CA . SER A 1 360 ? -12.425 8.282 26.217 1.00 88.19 360 SER A CA 1
ATOM 3010 C C . SER A 1 360 ? -11.542 9.259 25.446 1.00 88.19 360 SER A C 1
ATOM 3012 O O . SER A 1 360 ? -12.012 9.839 24.469 1.00 88.19 360 SER A O 1
ATOM 3014 N N . ASP A 1 361 ? -10.260 9.364 25.802 1.00 89.50 361 ASP A N 1
ATOM 3015 C CA . ASP A 1 361 ? -9.295 10.227 25.111 1.00 89.50 361 ASP A CA 1
ATOM 3016 C C . ASP A 1 361 ? -9.118 9.780 23.648 1.00 89.50 361 ASP A C 1
ATOM 3018 O O . ASP A 1 361 ? -9.080 10.599 22.726 1.00 89.50 361 ASP A O 1
ATOM 3022 N N . LEU A 1 362 ? -9.070 8.463 23.406 1.00 89.25 362 LEU A N 1
ATOM 3023 C CA . LEU A 1 362 ? -9.036 7.902 22.057 1.00 89.25 362 LEU A CA 1
ATOM 3024 C C . LEU A 1 362 ? -10.305 8.250 21.269 1.00 89.25 362 LEU A C 1
ATOM 3026 O O . LEU A 1 362 ? -10.223 8.635 20.104 1.00 89.25 362 LEU A O 1
ATOM 3030 N N . ARG A 1 363 ? -11.480 8.148 21.899 1.00 88.75 363 ARG A N 1
ATOM 3031 C CA . ARG A 1 363 ? -12.759 8.505 21.275 1.00 88.75 363 ARG A CA 1
ATOM 3032 C C . ARG A 1 363 ? -12.800 9.979 20.871 1.00 88.75 363 ARG A C 1
ATOM 3034 O O . ARG A 1 363 ? -13.267 10.278 19.774 1.00 88.75 363 ARG A O 1
ATOM 3041 N N . GLU A 1 364 ? -12.331 10.885 21.723 1.00 87.12 364 GLU A N 1
ATOM 3042 C CA . GLU A 1 364 ? -12.289 12.317 21.409 1.00 87.12 364 GLU A CA 1
ATOM 3043 C C . GLU A 1 364 ? -11.360 12.616 20.233 1.00 87.12 364 GLU A C 1
ATOM 3045 O O . GLU A 1 364 ? -11.780 13.301 19.298 1.00 87.12 364 GLU A O 1
ATOM 3050 N N . LYS A 1 365 ? -10.160 12.017 20.208 1.00 84.56 365 LYS A N 1
ATOM 3051 C CA . LYS A 1 365 ? -9.227 12.140 19.075 1.00 84.56 365 LYS A CA 1
ATOM 3052 C C . LYS A 1 365 ? -9.874 11.713 17.759 1.00 84.56 365 LYS A C 1
ATOM 3054 O O . LYS A 1 365 ? -9.820 12.448 16.782 1.00 84.56 365 LYS A O 1
ATOM 3059 N N . VAL A 1 366 ? -10.567 10.575 17.753 1.00 81.94 366 VAL A N 1
ATOM 3060 C CA . VAL A 1 366 ? -11.250 10.045 16.560 1.00 81.94 366 VAL A CA 1
ATOM 3061 C C . VAL A 1 366 ? -12.365 10.980 16.076 1.00 81.94 366 VAL A C 1
ATOM 3063 O O . VAL A 1 366 ? -12.530 11.190 14.874 1.00 81.94 366 VAL A O 1
ATOM 3066 N N . ILE A 1 367 ? -13.119 11.585 16.999 1.00 79.81 367 ILE A N 1
ATOM 3067 C CA . ILE A 1 367 ? -14.151 12.576 16.660 1.00 79.81 367 ILE A CA 1
ATOM 3068 C C . ILE A 1 367 ? -13.519 13.852 16.087 1.00 79.81 367 ILE A C 1
ATOM 3070 O O . ILE A 1 367 ? -14.075 14.439 15.155 1.00 79.81 367 ILE A O 1
ATOM 3074 N N . GLN A 1 368 ? -12.384 14.288 16.635 1.00 77.69 368 GLN A N 1
ATOM 3075 C CA . GLN A 1 368 ? -11.684 15.496 16.206 1.00 77.69 368 GLN A CA 1
ATOM 3076 C C . GLN A 1 368 ? -11.098 15.341 14.799 1.00 77.69 368 GLN A C 1
ATOM 3078 O O . GLN A 1 368 ? -11.412 16.164 13.938 1.00 77.69 368 GLN A O 1
ATOM 3083 N N . THR A 1 369 ? -10.411 14.228 14.520 1.00 68.75 369 THR A N 1
ATOM 3084 C CA . THR A 1 369 ? -9.917 13.887 13.175 1.00 68.75 369 THR A CA 1
ATOM 3085 C C . THR A 1 369 ? -11.041 13.936 12.133 1.00 68.75 369 THR A C 1
ATOM 3087 O O . THR A 1 369 ? -10.880 14.477 11.044 1.00 68.75 369 THR A O 1
ATOM 3090 N N . LYS A 1 370 ? -12.247 13.458 12.468 1.00 62.00 370 LYS A N 1
ATOM 3091 C CA . LYS A 1 370 ? -13.385 13.458 11.532 1.00 62.00 370 LYS A CA 1
ATOM 3092 C C . LYS A 1 370 ? -13.975 14.849 11.261 1.00 62.00 370 LYS A C 1
ATOM 3094 O O . LYS A 1 370 ? -14.567 15.066 10.201 1.00 62.00 370 LYS A O 1
ATOM 3099 N N . LYS A 1 371 ? -13.872 15.785 12.210 1.00 55.50 371 LYS A N 1
ATOM 3100 C CA . LYS A 1 371 ? -14.359 17.165 12.028 1.00 55.50 371 LYS A CA 1
ATOM 3101 C C . LYS A 1 371 ? -13.460 17.964 11.088 1.00 55.50 371 LYS A C 1
ATOM 3103 O O . LYS A 1 371 ? -13.991 18.768 10.329 1.00 55.50 371 LYS A O 1
ATOM 3108 N N . GLU A 1 372 ? -12.160 17.697 11.093 1.00 52.56 372 GLU A N 1
ATOM 3109 C CA . GLU A 1 372 ? -11.185 18.344 10.205 1.00 52.56 372 GLU A CA 1
ATOM 3110 C C . GLU A 1 372 ? -11.311 17.875 8.744 1.00 52.56 372 GLU A C 1
ATOM 3112 O O . GLU A 1 372 ? -11.015 18.641 7.839 1.00 52.56 372 GLU A O 1
ATOM 3117 N N . ILE A 1 373 ? -11.864 16.680 8.496 1.00 47.72 373 ILE A N 1
ATOM 3118 C CA . ILE A 1 373 ? -12.034 16.103 7.144 1.00 47.72 373 ILE A CA 1
ATOM 3119 C C . ILE A 1 373 ? -13.294 16.621 6.410 1.00 47.72 373 ILE A C 1
ATOM 3121 O O . ILE A 1 373 ? -13.377 16.603 5.183 1.00 47.72 373 ILE A O 1
ATOM 3125 N N . LYS A 1 374 ? -14.325 17.089 7.128 1.00 45.16 374 LYS A N 1
ATOM 3126 C CA . LYS A 1 374 ? -15.606 17.509 6.513 1.00 45.16 374 LYS A CA 1
ATOM 3127 C C . LYS A 1 374 ? -15.559 18.752 5.597 1.00 45.16 374 LYS A C 1
ATOM 3129 O O . LYS A 1 374 ? -16.333 18.748 4.639 1.00 45.16 374 LYS A O 1
ATOM 3134 N N . PRO A 1 375 ? -14.743 19.795 5.850 1.00 45.84 375 PRO A N 1
ATOM 3135 C CA . PRO A 1 375 ? -14.636 20.957 4.962 1.00 45.84 375 PRO A CA 1
ATOM 3136 C C . PRO A 1 375 ? -14.095 20.596 3.571 1.00 45.84 375 PRO A C 1
ATOM 3138 O O . PRO A 1 375 ? -14.534 21.171 2.577 1.00 45.84 375 PRO A O 1
ATOM 3141 N N . ASP A 1 376 ? -13.211 19.599 3.494 1.00 56.12 376 ASP A N 1
ATOM 3142 C CA . ASP A 1 376 ? -12.545 19.207 2.250 1.00 56.12 376 ASP A CA 1
ATOM 3143 C C . ASP A 1 376 ? -13.485 18.509 1.263 1.00 56.12 376 ASP A C 1
ATOM 3145 O O . ASP A 1 376 ? -13.408 18.757 0.064 1.00 56.12 376 ASP A O 1
ATOM 3149 N N . ILE A 1 377 ? -14.439 17.702 1.739 1.00 56.19 377 ILE A N 1
ATOM 3150 C CA . ILE A 1 377 ? -15.357 16.972 0.846 1.00 56.19 377 ILE A CA 1
ATOM 3151 C C . ILE A 1 377 ? -16.315 17.923 0.118 1.00 56.19 377 ILE A C 1
ATOM 3153 O O . ILE A 1 377 ? -16.559 17.744 -1.071 1.00 56.19 377 ILE A O 1
ATOM 3157 N N . LEU A 1 378 ? -16.822 18.957 0.798 1.00 56.25 378 LEU A N 1
ATOM 3158 C CA . LEU A 1 378 ? -17.680 19.958 0.153 1.00 56.25 378 LEU A CA 1
ATOM 3159 C C . LEU A 1 378 ? -16.900 20.729 -0.926 1.00 56.25 378 LEU A C 1
ATOM 3161 O O . LEU A 1 378 ? -17.435 21.047 -1.984 1.00 56.25 378 LEU A O 1
ATOM 3165 N N . ASN A 1 379 ? -15.614 20.988 -0.674 1.00 72.56 379 ASN A N 1
ATOM 3166 C CA . ASN A 1 379 ? -14.721 21.620 -1.637 1.00 72.56 379 ASN A CA 1
ATOM 3167 C C . ASN A 1 379 ? -14.455 20.702 -2.845 1.00 72.56 379 ASN A C 1
ATOM 3169 O O . ASN A 1 379 ? -14.511 21.155 -3.986 1.00 72.56 379 ASN A O 1
ATOM 3173 N N . LEU A 1 380 ? -14.254 19.398 -2.618 1.00 73.12 380 LEU A N 1
ATOM 3174 C CA . LEU A 1 380 ? -14.121 18.407 -3.691 1.00 73.12 380 LEU A CA 1
ATOM 3175 C C . LEU A 1 380 ? -15.378 18.309 -4.552 1.00 73.12 380 LEU A C 1
ATOM 3177 O O . LEU A 1 380 ? -15.254 18.242 -5.768 1.00 73.12 380 LEU A O 1
ATOM 3181 N N . GLU A 1 381 ? -16.571 18.324 -3.957 1.00 74.81 381 GLU A N 1
ATOM 3182 C CA . GLU A 1 381 ? -17.836 18.254 -4.699 1.00 74.81 381 GLU A CA 1
ATOM 3183 C C . GLU A 1 381 ? -18.033 19.480 -5.609 1.00 74.81 381 GLU A C 1
ATOM 3185 O O . GLU A 1 381 ? -18.463 19.334 -6.757 1.00 74.81 381 GLU A O 1
ATOM 3190 N N . VAL A 1 382 ? -17.662 20.676 -5.131 1.00 75.44 382 VAL A N 1
ATOM 3191 C CA . VAL A 1 382 ? -17.689 21.922 -5.919 1.00 75.44 382 VAL A CA 1
ATOM 3192 C C . VAL A 1 382 ? -16.654 21.885 -7.045 1.00 75.44 382 VAL A C 1
ATOM 3194 O O . VAL A 1 382 ? -16.985 22.166 -8.199 1.00 75.44 382 VAL A O 1
ATOM 3197 N N . LEU A 1 383 ? -15.415 21.495 -6.740 1.00 73.75 383 LEU A N 1
ATOM 3198 C CA . LEU A 1 383 ? -14.344 21.363 -7.730 1.00 73.75 383 LEU A CA 1
ATOM 3199 C C . LEU A 1 383 ? -14.666 20.287 -8.775 1.00 73.75 383 LEU A C 1
ATOM 3201 O O . LEU A 1 383 ? -14.391 20.487 -9.956 1.00 73.75 383 LEU A O 1
ATOM 3205 N N . ALA A 1 384 ? -15.293 19.182 -8.370 1.00 80.50 384 ALA A N 1
ATOM 3206 C CA . ALA A 1 384 ? -15.776 18.142 -9.272 1.00 80.50 384 ALA A CA 1
ATOM 3207 C C . ALA A 1 384 ? -16.873 18.672 -10.191 1.00 80.50 384 ALA A C 1
ATOM 3209 O O . ALA A 1 384 ? -16.848 18.380 -11.381 1.00 80.50 384 ALA A O 1
ATOM 3210 N N . GLY A 1 385 ? -17.779 19.515 -9.685 1.00 77.50 385 GLY A N 1
ATOM 3211 C CA . GLY A 1 385 ? -18.737 20.236 -10.524 1.00 77.50 385 GLY A CA 1
ATOM 3212 C C . GLY A 1 385 ? -18.044 21.098 -11.585 1.00 77.50 385 GLY A C 1
ATOM 3213 O O . GLY A 1 385 ? -18.404 21.041 -12.757 1.00 77.50 385 GLY A O 1
ATOM 3214 N N . MET A 1 386 ? -17.002 21.848 -11.212 1.00 77.75 386 MET A N 1
ATOM 3215 C CA . MET A 1 386 ? -16.229 22.659 -12.165 1.00 77.75 386 MET A CA 1
ATOM 3216 C C . MET A 1 386 ? -15.477 21.811 -13.198 1.00 77.75 386 MET A C 1
ATOM 3218 O O . MET A 1 386 ? -15.423 22.169 -14.374 1.00 77.75 386 MET A O 1
ATOM 3222 N N . GLU A 1 387 ? -14.888 20.695 -12.774 1.00 78.94 387 GLU A N 1
ATOM 3223 C CA . GLU A 1 387 ? -14.170 19.784 -13.662 1.00 78.94 387 GLU A CA 1
ATOM 3224 C C . GLU A 1 387 ? -15.129 19.045 -14.605 1.00 78.94 387 GLU A C 1
ATOM 3226 O O . GLU A 1 387 ? -14.825 18.894 -15.786 1.00 78.94 387 GLU A O 1
ATOM 3231 N N . LEU A 1 388 ? -16.326 18.692 -14.128 1.00 80.94 388 LEU A N 1
ATOM 3232 C CA . LEU A 1 388 ? -17.405 18.130 -14.938 1.00 80.94 388 LEU A CA 1
ATOM 3233 C C . LEU A 1 388 ? -17.786 19.071 -16.092 1.00 80.94 388 LEU A C 1
ATOM 3235 O O . LEU A 1 388 ? -17.907 18.626 -17.228 1.00 80.94 388 LEU A O 1
ATOM 3239 N N . TYR A 1 389 ? -17.888 20.381 -15.839 1.00 74.31 389 TYR A N 1
ATOM 3240 C CA . TYR A 1 389 ? -18.125 21.379 -16.894 1.00 74.31 389 TYR A CA 1
ATOM 3241 C C . TYR A 1 389 ? -16.988 21.471 -17.925 1.00 74.31 389 TYR A C 1
ATOM 3243 O O . TYR A 1 389 ? -17.230 21.849 -19.070 1.00 74.31 389 TYR A O 1
ATOM 3251 N N . ARG A 1 390 ? -15.749 21.135 -17.543 1.00 73.38 390 ARG A N 1
ATOM 3252 C CA . ARG A 1 390 ? -14.589 21.112 -18.453 1.00 73.38 390 ARG A CA 1
ATOM 3253 C C . ARG A 1 390 ? -14.525 19.842 -19.300 1.00 73.38 390 ARG A C 1
ATOM 3255 O O . ARG A 1 390 ? -13.860 19.836 -20.337 1.00 73.38 390 ARG A O 1
ATOM 3262 N N . MET A 1 391 ? -15.193 18.767 -18.882 1.00 75.94 391 MET A N 1
ATOM 3263 C CA . MET A 1 391 ? -15.285 17.540 -19.666 1.00 75.94 391 MET A CA 1
ATOM 3264 C C . MET A 1 391 ? -16.177 17.770 -20.890 1.00 75.94 391 MET A C 1
ATOM 3266 O O . MET A 1 391 ? -17.334 18.163 -20.771 1.00 75.94 391 MET A O 1
ATOM 3270 N N . LYS A 1 392 ? -15.647 17.488 -22.090 1.00 62.66 392 LYS A N 1
ATOM 3271 C CA . LYS A 1 392 ? -16.323 17.723 -23.385 1.00 62.66 392 LYS A CA 1
ATOM 3272 C C . LYS A 1 392 ? -17.712 17.074 -23.509 1.00 62.66 392 LYS A C 1
ATOM 3274 O O . LYS A 1 392 ? -18.517 17.534 -24.312 1.00 62.66 392 LYS A O 1
ATOM 3279 N N . ASN A 1 393 ? -17.994 16.034 -22.727 1.00 63.50 393 ASN A N 1
ATOM 3280 C CA . ASN A 1 393 ? -19.239 15.271 -22.802 1.00 63.50 393 ASN A CA 1
ATOM 3281 C C . ASN A 1 393 ? -20.448 16.034 -22.232 1.00 63.50 393 ASN A C 1
ATOM 3283 O O . ASN A 1 393 ? -21.569 15.826 -22.684 1.00 63.50 393 ASN A O 1
ATOM 3287 N N . ILE A 1 394 ? -20.236 16.946 -21.279 1.00 65.62 394 ILE A N 1
ATOM 3288 C CA . ILE A 1 394 ? -21.314 17.631 -20.549 1.00 65.62 394 ILE A CA 1
ATOM 3289 C C . ILE A 1 394 ? -21.937 18.790 -21.337 1.00 65.62 394 ILE A C 1
ATOM 3291 O O . ILE A 1 394 ? -23.166 18.827 -21.418 1.00 65.62 394 ILE A O 1
ATOM 3295 N N . PRO A 1 395 ? -21.166 19.687 -21.986 1.00 61.62 395 PRO A N 1
ATOM 3296 C CA . PRO A 1 395 ? -21.736 20.664 -22.913 1.00 61.62 395 PRO A CA 1
ATOM 3297 C C . PRO A 1 395 ? -22.601 19.997 -23.988 1.00 61.62 395 PRO A C 1
ATOM 3299 O O . PRO A 1 395 ? -23.701 20.459 -24.259 1.00 61.62 395 PRO A O 1
ATOM 3302 N N . LEU A 1 396 ? -22.173 18.837 -24.501 1.00 58.91 396 LEU A N 1
ATOM 3303 C CA . LEU A 1 396 ? -22.926 18.063 -25.490 1.00 58.91 396 LEU A CA 1
ATOM 3304 C C . LEU A 1 396 ? -24.255 17.510 -24.933 1.00 58.91 396 LEU A C 1
ATOM 3306 O O . LEU A 1 396 ? -25.256 17.479 -25.646 1.00 58.91 396 LEU A O 1
ATOM 3310 N N . ILE A 1 397 ? -24.266 17.075 -23.666 1.00 62.62 397 ILE A N 1
ATOM 3311 C CA . ILE A 1 397 ? -25.461 16.595 -22.951 1.00 62.62 397 ILE A CA 1
ATOM 3312 C C . ILE A 1 397 ? -26.446 17.744 -22.697 1.00 62.62 397 ILE A C 1
ATOM 3314 O O . ILE A 1 397 ? -27.641 17.577 -22.932 1.00 62.62 397 ILE A O 1
ATOM 3318 N N . PHE A 1 398 ? -25.965 18.915 -22.271 1.00 64.25 398 PHE A N 1
ATOM 3319 C CA . PHE A 1 398 ? -26.815 20.089 -22.045 1.00 64.25 398 PHE A CA 1
ATOM 3320 C C . PHE A 1 398 ? -27.341 20.706 -23.349 1.00 64.25 398 PHE A C 1
ATOM 3322 O O . PHE A 1 398 ? -28.495 21.126 -23.387 1.00 64.25 398 PHE A O 1
ATOM 3329 N N . GLU A 1 399 ? -26.539 20.719 -24.418 1.00 64.19 399 GLU A N 1
ATOM 3330 C CA . GLU A 1 399 ? -26.956 21.197 -25.743 1.00 64.19 399 GLU A CA 1
ATOM 3331 C C . GLU A 1 399 ? -27.994 20.273 -26.390 1.00 64.19 399 GLU A C 1
ATOM 3333 O O . GLU A 1 399 ? -28.954 20.755 -26.982 1.00 64.19 399 GLU A O 1
ATOM 3338 N N . LYS A 1 400 ? -27.837 18.946 -26.276 1.00 57.41 400 LYS A N 1
ATOM 3339 C CA . LYS A 1 400 ? -28.747 17.977 -26.914 1.00 57.41 400 LYS A CA 1
ATOM 3340 C C . LYS A 1 400 ? -29.947 17.580 -26.054 1.00 57.41 400 LYS A C 1
ATOM 3342 O O . LYS A 1 400 ? -30.960 17.164 -26.605 1.00 57.41 400 LYS A O 1
ATOM 3347 N N . GLY A 1 401 ? -29.861 17.711 -24.730 1.00 57.34 401 GLY A N 1
ATOM 3348 C CA . GLY A 1 401 ? -30.919 17.294 -23.804 1.00 57.34 401 GLY A CA 1
ATOM 3349 C C . GLY A 1 401 ? -32.221 18.089 -23.944 1.00 57.34 401 GLY A C 1
ATOM 3350 O O . GLY A 1 401 ? -33.296 17.538 -23.724 1.00 57.34 401 GLY A O 1
ATOM 3351 N N . GLN A 1 402 ? -32.142 19.355 -24.369 1.00 56.31 402 GLN A N 1
ATOM 3352 C CA . GLN A 1 402 ? -33.319 20.214 -24.568 1.00 56.31 402 GLN A CA 1
ATOM 3353 C C . GLN A 1 402 ? -34.195 19.730 -25.734 1.00 56.31 402 GLN A C 1
ATOM 3355 O O . GLN A 1 402 ? -35.414 19.702 -25.613 1.00 56.31 402 GLN A O 1
ATOM 3360 N N . TYR A 1 403 ? -33.576 19.251 -26.817 1.00 53.69 403 TYR A N 1
ATOM 3361 C CA . TYR A 1 403 ? -34.278 18.772 -28.015 1.00 53.69 403 TYR A CA 1
ATOM 3362 C C . TYR A 1 403 ? -34.982 17.420 -27.823 1.00 53.69 403 TYR A C 1
ATOM 3364 O O . TYR A 1 403 ? -35.822 17.048 -28.631 1.00 53.69 403 TYR A O 1
ATOM 3372 N N . ILE A 1 404 ? -34.655 16.683 -26.759 1.00 51.44 404 ILE A N 1
ATOM 3373 C CA . ILE A 1 404 ? -35.207 15.348 -26.474 1.00 51.44 404 ILE A CA 1
ATOM 3374 C C . ILE A 1 404 ? -36.430 15.435 -25.542 1.00 51.44 404 ILE A C 1
ATOM 3376 O O . ILE A 1 404 ? -37.291 14.559 -25.551 1.00 51.44 404 ILE A O 1
ATOM 3380 N N . ALA A 1 405 ? -36.546 16.507 -24.753 1.00 51.19 405 ALA A N 1
ATOM 3381 C CA . ALA A 1 405 ? -37.672 16.720 -23.842 1.00 51.19 405 ALA A CA 1
ATOM 3382 C C . ALA A 1 405 ? -38.926 17.309 -24.526 1.00 51.19 405 ALA A C 1
ATOM 3384 O O . ALA A 1 405 ? -39.991 17.342 -23.908 1.00 51.19 405 ALA A O 1
ATOM 3385 N N . GLU A 1 406 ? -38.819 17.779 -25.775 1.00 48.41 406 GLU A N 1
ATOM 3386 C CA . GLU A 1 406 ? -39.894 18.516 -26.459 1.00 48.41 406 GLU A CA 1
ATOM 3387 C C . GLU A 1 406 ? -40.772 17.677 -27.411 1.00 48.41 406 GLU A C 1
ATOM 3389 O O . GLU A 1 406 ? -41.829 18.158 -27.827 1.00 48.41 406 GLU A O 1
ATOM 3394 N N . GLU A 1 407 ? -40.438 16.415 -27.708 1.00 43.78 407 GLU A N 1
ATOM 3395 C CA . GLU A 1 407 ? -41.294 15.569 -28.557 1.00 43.78 407 GLU A CA 1
ATOM 3396 C C . GLU A 1 407 ? -42.451 14.940 -27.754 1.00 43.78 407 GLU A C 1
ATOM 3398 O O . GLU A 1 407 ? -42.265 14.181 -26.802 1.00 43.78 407 GLU A O 1
ATOM 3403 N N . LYS A 1 408 ? -43.682 15.320 -28.126 1.00 49.00 408 LYS A N 1
ATOM 3404 C CA . LYS A 1 408 ? -44.944 15.060 -27.407 1.00 49.00 408 LYS A CA 1
ATOM 3405 C C . LYS A 1 408 ? -45.751 13.854 -27.911 1.00 49.00 408 LYS A C 1
ATOM 3407 O O . LYS A 1 408 ? -46.937 13.774 -27.589 1.00 49.00 408 LYS A O 1
ATOM 3412 N N . GLU A 1 409 ? -45.179 12.923 -28.673 1.00 49.75 409 GLU A N 1
ATOM 3413 C CA . GLU A 1 409 ? -45.932 11.726 -29.085 1.00 49.75 409 GLU A CA 1
ATOM 3414 C C . GLU A 1 409 ? -45.671 10.513 -28.168 1.00 49.75 409 GLU A C 1
ATOM 3416 O O . GLU A 1 409 ? -44.525 10.103 -27.992 1.00 49.75 409 GLU A O 1
ATOM 3421 N N . PRO A 1 410 ? -46.724 9.931 -27.551 1.00 47.28 410 PRO A N 1
ATOM 3422 C CA . PRO A 1 410 ? -46.615 8.895 -26.529 1.00 47.28 410 PRO A CA 1
ATOM 3423 C C . PRO A 1 410 ? -46.651 7.490 -27.146 1.00 47.28 410 PRO A C 1
ATOM 3425 O O . PRO A 1 410 ? -47.518 6.680 -26.813 1.00 47.28 410 PRO A O 1
ATOM 3428 N N . ALA A 1 411 ? -45.713 7.198 -28.044 1.00 47.38 411 ALA A N 1
ATOM 3429 C CA . ALA A 1 411 ? -45.443 5.835 -28.479 1.00 47.38 411 ALA A CA 1
ATOM 3430 C C . ALA A 1 411 ? -44.013 5.459 -28.066 1.00 47.38 411 ALA A C 1
ATOM 3432 O O . ALA A 1 411 ? -43.045 6.030 -28.550 1.00 47.38 411 ALA A O 1
ATOM 3433 N N . ASP A 1 412 ? -43.942 4.491 -27.152 1.00 47.44 412 ASP A N 1
ATOM 3434 C CA . ASP A 1 412 ? -42.773 3.688 -26.779 1.00 47.44 412 ASP A CA 1
ATOM 3435 C C . ASP A 1 412 ? -41.741 4.315 -25.820 1.00 47.44 412 ASP A C 1
ATOM 3437 O O . ASP A 1 412 ? -40.801 4.976 -26.232 1.00 47.44 412 ASP A O 1
ATOM 3441 N N . LEU A 1 413 ? -41.903 4.026 -24.515 1.00 47.22 413 LEU A N 1
ATOM 3442 C CA . LEU A 1 413 ? -40.869 3.843 -23.461 1.00 47.22 413 LEU A CA 1
ATOM 3443 C C . LEU A 1 413 ? -39.702 4.859 -23.292 1.00 47.22 413 LEU A C 1
ATOM 3445 O O . LEU A 1 413 ? -38.884 4.693 -22.390 1.00 47.22 413 LEU A O 1
ATOM 3449 N N . GLY A 1 414 ? -39.635 5.953 -24.050 1.00 52.56 414 GLY A N 1
ATOM 3450 C CA . GLY A 1 414 ? -38.414 6.746 -24.213 1.00 52.56 414 GLY A CA 1
ATOM 3451 C C . GLY A 1 414 ? -38.104 7.754 -23.107 1.00 52.56 414 GLY A C 1
ATOM 3452 O O . GLY A 1 414 ? -36.946 7.896 -22.737 1.00 52.56 414 GLY A O 1
ATOM 3453 N N . GLN A 1 415 ? -39.088 8.445 -22.521 1.00 53.47 415 GLN A N 1
ATOM 3454 C CA . GLN A 1 415 ? -38.780 9.571 -21.619 1.00 53.47 415 GLN A CA 1
ATOM 3455 C C . GLN A 1 415 ? -38.229 9.143 -20.251 1.00 53.47 415 GLN A C 1
ATOM 3457 O O . GLN A 1 415 ? -37.290 9.765 -19.757 1.00 53.47 415 GLN A O 1
ATOM 3462 N N . SER A 1 416 ? -38.760 8.083 -19.629 1.00 57.94 416 SER A N 1
ATOM 3463 C CA . SER A 1 416 ? -38.253 7.606 -18.332 1.00 57.94 416 SER A CA 1
ATOM 3464 C C . SER A 1 416 ? -36.942 6.838 -18.465 1.00 57.94 416 SER A C 1
ATOM 3466 O O . SER A 1 416 ? -36.068 6.974 -17.612 1.00 57.94 416 SER A O 1
ATOM 3468 N N . GLU A 1 417 ? -36.780 6.049 -19.531 1.00 57.09 417 GLU A N 1
ATOM 3469 C CA . GLU A 1 417 ? -35.529 5.337 -19.803 1.00 57.09 417 GLU A CA 1
ATOM 3470 C C . GLU A 1 417 ? -34.422 6.300 -20.240 1.00 57.09 417 GLU A C 1
ATOM 3472 O O . GLU A 1 417 ? -33.305 6.181 -19.744 1.00 57.09 417 GLU A O 1
ATOM 3477 N N . MET A 1 418 ? -34.727 7.328 -21.045 1.00 56.38 418 MET A N 1
ATOM 3478 C CA . MET A 1 418 ? -33.765 8.392 -21.353 1.00 56.38 418 MET A CA 1
ATOM 3479 C C . MET A 1 418 ? -33.451 9.261 -20.144 1.00 56.38 418 MET A C 1
ATOM 3481 O O . MET A 1 418 ? -32.286 9.573 -19.933 1.00 56.38 418 MET A O 1
ATOM 3485 N N . ALA A 1 419 ? -34.432 9.637 -19.318 1.00 59.28 419 ALA A N 1
ATOM 3486 C CA . ALA A 1 419 ? -34.151 10.376 -18.086 1.00 59.28 419 ALA A CA 1
ATOM 3487 C C . ALA A 1 419 ? -33.249 9.562 -17.145 1.00 59.28 419 ALA A C 1
ATOM 3489 O O . ALA A 1 419 ? -32.321 10.106 -16.549 1.00 59.28 419 ALA A O 1
ATOM 3490 N N . ASN A 1 420 ? -33.470 8.247 -17.053 1.00 63.97 420 ASN A N 1
ATOM 3491 C CA . ASN A 1 420 ? -32.600 7.347 -16.302 1.00 63.97 420 ASN A CA 1
ATOM 3492 C C . ASN A 1 420 ? -31.210 7.227 -16.934 1.00 63.97 420 ASN A C 1
ATOM 3494 O O . ASN A 1 420 ? -30.227 7.275 -16.199 1.00 63.97 420 ASN A O 1
ATOM 3498 N N . TYR A 1 421 ? -31.115 7.140 -18.263 1.00 65.44 421 TYR A N 1
ATOM 3499 C CA . TYR A 1 421 ? -29.849 7.145 -18.993 1.00 65.44 421 TYR A CA 1
ATOM 3500 C C . TYR A 1 421 ? -29.071 8.440 -18.739 1.00 65.44 421 TYR A C 1
ATOM 3502 O O . TYR A 1 421 ? -27.930 8.382 -18.303 1.00 65.44 421 TYR A O 1
ATOM 3510 N N . PHE A 1 422 ? -29.699 9.611 -18.883 1.00 66.19 422 PHE A N 1
ATOM 3511 C CA . PHE A 1 422 ? -29.073 10.903 -18.590 1.00 66.19 422 PHE A CA 1
ATOM 3512 C C . PHE A 1 422 ? -28.640 11.015 -17.129 1.00 66.19 422 PHE A C 1
ATOM 3514 O O . PHE A 1 422 ? -27.520 11.442 -16.863 1.00 66.19 422 PHE A O 1
ATOM 3521 N N . ASN A 1 423 ? -29.477 10.594 -16.179 1.00 66.06 423 ASN A N 1
ATOM 3522 C CA . ASN A 1 423 ? -29.119 10.607 -14.761 1.00 66.06 423 ASN A CA 1
ATOM 3523 C C . ASN A 1 423 ? -27.941 9.671 -14.458 1.00 66.06 423 ASN A C 1
ATOM 3525 O O . ASN A 1 423 ? -27.052 10.041 -13.691 1.00 66.06 423 ASN A O 1
ATOM 3529 N N . GLN A 1 424 ? -27.906 8.483 -15.066 1.00 75.25 424 GLN A N 1
ATOM 3530 C CA . GLN A 1 424 ? -26.793 7.544 -14.924 1.00 75.25 424 GLN A CA 1
ATOM 3531 C C . GLN A 1 424 ? -25.520 8.091 -15.568 1.00 75.25 424 GLN A C 1
ATOM 3533 O O . GLN A 1 424 ? -24.497 8.149 -14.896 1.00 75.25 424 GLN A O 1
ATOM 3538 N N . THR A 1 425 ? -25.583 8.587 -16.805 1.00 77.81 425 THR A N 1
ATOM 3539 C CA . THR A 1 425 ? -24.427 9.158 -17.509 1.00 77.81 425 THR A CA 1
ATOM 3540 C C . THR A 1 425 ? -23.885 10.397 -16.799 1.00 77.81 425 THR A C 1
ATOM 3542 O O . THR A 1 425 ? -22.681 10.498 -16.596 1.00 77.81 425 THR A O 1
ATOM 3545 N N . ILE A 1 426 ? -24.739 11.325 -16.354 1.00 78.62 426 ILE A N 1
ATOM 3546 C CA . ILE A 1 426 ? -24.298 12.506 -15.594 1.00 78.62 426 ILE A CA 1
ATOM 3547 C C . ILE A 1 426 ? -23.689 12.081 -14.258 1.00 78.62 426 ILE A C 1
ATOM 3549 O O . ILE A 1 426 ? -22.664 12.628 -13.858 1.00 78.62 426 ILE A O 1
ATOM 3553 N N . SER A 1 427 ? -24.281 11.100 -13.569 1.00 81.06 427 SER A N 1
ATOM 3554 C CA . SER A 1 427 ? -23.719 10.581 -12.321 1.00 81.06 427 SER A CA 1
ATOM 3555 C C . SER A 1 427 ? -22.359 9.917 -12.543 1.00 81.06 427 SER A C 1
ATOM 3557 O O . SER A 1 427 ? -21.442 10.136 -11.755 1.00 81.06 427 SER A O 1
ATOM 3559 N N . GLU A 1 428 ? -22.194 9.146 -13.616 1.00 85.75 428 GLU A N 1
ATOM 3560 C CA . GLU A 1 428 ? -20.923 8.525 -13.990 1.00 85.75 428 GLU A CA 1
ATOM 3561 C C . GLU A 1 428 ? -19.865 9.567 -14.355 1.00 85.75 428 GLU A C 1
ATOM 3563 O O . GLU A 1 428 ? -18.762 9.514 -13.816 1.00 85.75 428 GLU A O 1
ATOM 3568 N N . GLU A 1 429 ? -20.194 10.553 -15.190 1.00 84.75 429 GLU A N 1
ATOM 3569 C CA . GLU A 1 429 ? -19.274 11.639 -15.546 1.00 84.75 429 GLU A CA 1
ATOM 3570 C C . GLU A 1 429 ? -18.924 12.504 -14.322 1.00 84.75 429 GLU A C 1
ATOM 3572 O O . GLU A 1 429 ? -17.763 12.869 -14.136 1.00 84.75 429 GLU A O 1
ATOM 3577 N N . TYR A 1 430 ? -19.878 12.770 -13.422 1.00 87.06 430 TYR A N 1
ATOM 3578 C CA . TYR A 1 430 ? -19.612 13.456 -12.152 1.00 87.06 430 TYR A CA 1
ATOM 3579 C C . TYR A 1 430 ? -18.666 12.649 -11.260 1.00 87.06 430 TYR A C 1
ATOM 3581 O O . TYR A 1 430 ? -17.725 13.199 -10.690 1.00 87.06 430 TYR A O 1
ATOM 3589 N N . ASN A 1 431 ? -18.862 11.333 -11.180 1.00 90.81 431 ASN A N 1
ATOM 3590 C CA . ASN A 1 431 ? -17.978 10.442 -10.436 1.00 90.81 431 ASN A CA 1
ATOM 3591 C C . ASN A 1 431 ? -16.566 10.393 -11.048 1.00 90.81 431 ASN A C 1
ATOM 3593 O O . ASN A 1 431 ? -15.582 10.392 -10.308 1.00 90.81 431 ASN A O 1
ATOM 3597 N N . LYS A 1 432 ? -16.440 10.420 -12.383 1.00 91.31 432 LYS A N 1
ATOM 3598 C CA . LYS A 1 432 ? -15.143 10.581 -13.065 1.00 91.31 432 LYS A CA 1
ATOM 3599 C C . LYS A 1 432 ? -14.490 11.912 -12.701 1.00 91.31 432 LYS A C 1
ATOM 3601 O O . LYS A 1 432 ? -13.308 11.935 -12.365 1.00 91.31 432 LYS A O 1
ATOM 3606 N N . ALA A 1 433 ? -15.250 13.008 -12.718 1.00 88.12 433 ALA A N 1
ATOM 3607 C CA . ALA A 1 433 ? -14.758 14.328 -12.336 1.00 88.12 433 ALA A CA 1
ATOM 3608 C C . ALA A 1 433 ? -14.296 14.364 -10.871 1.00 88.12 433 ALA A C 1
ATOM 3610 O O . ALA A 1 433 ? -13.230 14.902 -10.585 1.00 88.12 433 ALA A O 1
ATOM 3611 N N . LEU A 1 434 ? -15.030 13.720 -9.960 1.00 88.38 434 LEU A N 1
ATOM 3612 C CA . LEU A 1 434 ? -14.641 13.526 -8.558 1.00 88.38 434 LEU A CA 1
ATOM 3613 C C . LEU A 1 434 ? -13.307 12.788 -8.421 1.00 88.38 434 LEU A C 1
ATOM 3615 O O . LEU A 1 434 ? -12.455 13.223 -7.650 1.00 88.38 434 LEU A O 1
ATOM 3619 N N . ILE A 1 435 ? -13.106 11.701 -9.173 1.00 91.12 435 ILE A N 1
ATOM 3620 C CA . ILE A 1 435 ? -11.843 10.948 -9.170 1.00 91.12 435 ILE A CA 1
ATOM 3621 C C . ILE A 1 435 ? -10.697 11.829 -9.675 1.00 91.12 435 ILE A C 1
ATOM 3623 O O . ILE A 1 435 ? -9.670 11.924 -9.010 1.00 91.12 435 ILE A O 1
ATOM 3627 N N . ILE A 1 436 ? -10.877 12.531 -10.798 1.00 87.38 436 ILE A N 1
ATOM 3628 C CA . ILE A 1 436 ? -9.857 13.451 -11.325 1.00 87.38 436 ILE A CA 1
ATOM 3629 C C . ILE A 1 436 ? -9.561 14.566 -10.318 1.00 87.38 436 ILE A C 1
ATOM 3631 O O . ILE A 1 436 ? -8.413 14.917 -10.095 1.00 87.38 436 ILE A O 1
ATOM 3635 N N . VAL A 1 437 ? -10.560 15.143 -9.666 1.00 83.00 437 VAL A N 1
ATOM 3636 C CA . VAL A 1 437 ? -10.326 16.206 -8.683 1.00 83.00 437 VAL A CA 1
ATOM 3637 C C . VAL A 1 437 ? -9.634 15.673 -7.428 1.00 83.00 437 VAL A C 1
ATOM 3639 O O . VAL A 1 437 ? -8.766 16.357 -6.884 1.00 83.00 437 VAL A O 1
ATOM 3642 N N . ALA A 1 438 ? -9.957 14.455 -6.989 1.00 81.50 438 ALA A N 1
ATOM 3643 C CA . ALA A 1 438 ? -9.257 13.802 -5.888 1.00 81.50 438 ALA A CA 1
ATOM 3644 C C . ALA A 1 438 ? -7.776 13.586 -6.235 1.00 81.50 438 ALA A C 1
ATOM 3646 O O . ALA A 1 438 ? -6.905 14.005 -5.476 1.00 81.50 438 ALA A O 1
ATOM 3647 N N . LEU A 1 439 ? -7.483 13.048 -7.419 1.00 83.44 439 LEU A N 1
ATOM 3648 C CA . LEU A 1 439 ? -6.110 12.900 -7.900 1.00 83.44 439 LEU A CA 1
ATOM 3649 C C . LEU A 1 439 ? -5.427 14.275 -8.077 1.00 83.44 439 LEU A C 1
ATOM 3651 O O . LEU A 1 439 ? -4.313 14.477 -7.635 1.00 83.44 439 LEU A O 1
ATOM 3655 N N . LYS A 1 440 ? -6.090 15.324 -8.570 1.00 77.00 440 LYS A N 1
ATOM 3656 C CA . LYS A 1 440 ? -5.476 16.671 -8.656 1.00 77.00 440 LYS A CA 1
ATOM 3657 C C . LYS A 1 440 ? -5.051 17.246 -7.298 1.00 77.00 440 LYS A C 1
ATOM 3659 O O . LYS A 1 440 ? -4.043 17.942 -7.217 1.00 77.00 440 LYS A O 1
ATOM 3664 N N . ASN A 1 441 ? -5.836 17.011 -6.246 1.00 70.56 441 ASN A N 1
ATOM 3665 C CA . ASN A 1 441 ? -5.647 17.667 -4.945 1.00 70.56 441 ASN A CA 1
ATOM 3666 C C . ASN A 1 441 ? -4.810 16.858 -3.947 1.00 70.56 441 ASN A C 1
ATOM 3668 O O . ASN A 1 441 ? -4.201 17.430 -3.034 1.00 70.56 441 ASN A O 1
ATOM 3672 N N . TYR A 1 442 ? -4.798 15.540 -4.112 1.00 72.06 442 TYR A N 1
ATOM 3673 C CA . TYR A 1 442 ? -4.153 14.599 -3.201 1.00 72.06 442 TYR A CA 1
ATOM 3674 C C . TYR A 1 442 ? -3.215 13.609 -3.927 1.00 72.06 442 TYR A C 1
ATOM 3676 O O . TYR A 1 442 ? -2.582 12.813 -3.242 1.00 72.06 442 TYR A O 1
ATOM 3684 N N . GLY A 1 443 ? -3.145 13.679 -5.270 1.00 76.75 443 GLY A N 1
ATOM 3685 C CA . GLY A 1 443 ? -2.357 12.875 -6.236 1.00 76.75 443 GLY A CA 1
ATOM 3686 C C . GLY A 1 443 ? -2.443 11.375 -6.098 1.00 76.75 443 GLY A C 1
ATOM 3687 O O . GLY A 1 443 ? -3.567 10.898 -5.937 1.00 76.75 443 GLY A O 1
ATOM 3688 N N . PRO A 1 444 ? -1.339 10.624 -6.294 1.00 83.81 444 PRO A N 1
ATOM 3689 C CA . PRO A 1 444 ? -1.432 9.204 -6.592 1.00 83.81 444 PRO A CA 1
ATOM 3690 C C . PRO A 1 444 ? -2.186 8.420 -5.520 1.00 83.81 444 PRO A C 1
ATOM 3692 O O . PRO A 1 444 ? -1.786 8.405 -4.355 1.00 83.81 444 PRO A O 1
ATOM 3695 N N . MET A 1 445 ? -3.247 7.722 -5.922 1.00 85.50 445 MET A N 1
ATOM 3696 C CA . MET A 1 445 ? -4.083 6.946 -5.006 1.00 85.50 445 MET A CA 1
ATOM 3697 C C . MET A 1 445 ? -4.419 5.561 -5.537 1.00 85.50 445 MET A C 1
ATOM 3699 O O . MET A 1 445 ? -4.568 5.330 -6.737 1.00 85.50 445 MET A O 1
ATOM 3703 N N . THR A 1 446 ? -4.615 4.637 -4.604 1.00 89.62 446 THR A N 1
ATOM 3704 C CA . THR A 1 446 ? -5.197 3.320 -4.861 1.00 89.62 446 THR A CA 1
ATOM 3705 C C . THR A 1 446 ? -6.727 3.403 -4.985 1.00 89.62 446 THR A C 1
ATOM 3707 O O . THR A 1 446 ? -7.350 4.334 -4.462 1.00 89.62 446 THR A O 1
ATOM 3710 N N . PRO A 1 447 ? -7.396 2.393 -5.578 1.00 90.75 447 PRO A N 1
ATOM 3711 C CA . PRO A 1 447 ? -8.859 2.350 -5.641 1.00 90.75 447 PRO A CA 1
ATOM 3712 C C . PRO A 1 447 ? -9.538 2.397 -4.262 1.00 90.75 447 PRO A C 1
ATOM 3714 O O . PRO A 1 447 ? -10.649 2.904 -4.130 1.00 90.75 447 PRO A O 1
ATOM 3717 N N . SER A 1 448 ? -8.873 1.871 -3.226 1.00 84.00 448 SER A N 1
ATOM 3718 C CA . SER A 1 448 ? -9.366 1.883 -1.842 1.00 84.00 448 SER A CA 1
ATOM 3719 C C . SER A 1 448 ? -9.291 3.280 -1.218 1.00 84.00 448 SER A C 1
ATOM 3721 O O . SER A 1 448 ? -10.244 3.722 -0.575 1.00 84.00 448 SER A O 1
ATOM 3723 N N . GLU A 1 449 ? -8.187 3.999 -1.440 1.00 83.25 449 GLU A N 1
ATOM 3724 C CA . GLU A 1 449 ? -8.022 5.390 -1.000 1.00 83.25 449 GLU A CA 1
ATOM 3725 C C . GLU A 1 449 ? -9.031 6.299 -1.726 1.00 83.25 449 GLU A C 1
ATOM 3727 O O . GLU A 1 449 ? -9.790 7.017 -1.070 1.00 83.25 449 GLU A O 1
ATOM 3732 N N . LEU A 1 450 ? -9.175 6.157 -3.051 1.00 85.94 450 LEU A N 1
ATOM 3733 C CA . LEU A 1 450 ? -10.184 6.880 -3.834 1.00 85.94 450 LEU A CA 1
ATOM 3734 C C . LEU A 1 450 ? -11.612 6.611 -3.343 1.00 85.94 450 LEU A C 1
ATOM 3736 O O . LEU A 1 450 ? -12.416 7.540 -3.279 1.00 85.94 450 LEU A O 1
ATOM 3740 N N . ALA A 1 451 ? -11.938 5.375 -2.948 1.00 87.62 451 ALA A N 1
ATOM 3741 C CA . ALA A 1 451 ? -13.264 5.023 -2.427 1.00 87.62 451 ALA A CA 1
ATOM 3742 C C . ALA A 1 451 ? -13.587 5.742 -1.122 1.00 87.62 451 ALA A C 1
ATOM 3744 O O . ALA A 1 451 ? -14.726 6.159 -0.900 1.00 87.62 451 ALA A O 1
ATOM 3745 N N . LYS A 1 452 ? -12.581 5.919 -0.264 1.00 81.56 452 LYS A N 1
ATOM 3746 C CA . LYS A 1 452 ? -12.730 6.646 0.998 1.00 81.56 452 LYS A CA 1
ATOM 3747 C C . LYS A 1 452 ? -12.904 8.143 0.757 1.00 81.56 452 LYS A C 1
ATOM 3749 O O . LYS A 1 452 ? -13.817 8.731 1.334 1.00 81.56 452 LYS A O 1
ATOM 3754 N N . VAL A 1 453 ? -12.076 8.727 -0.111 1.00 79.88 453 VAL A N 1
ATOM 3755 C CA . VAL A 1 453 ? -12.065 10.174 -0.386 1.00 79.88 453 VAL A CA 1
ATOM 3756 C C . VAL A 1 453 ? -13.322 10.611 -1.141 1.00 79.88 453 VAL A C 1
ATOM 3758 O O . VAL A 1 453 ? -13.994 11.555 -0.736 1.00 79.88 453 VAL A O 1
ATOM 3761 N N . THR A 1 454 ? -13.693 9.890 -2.201 1.00 83.69 454 THR A N 1
ATOM 3762 C CA . THR A 1 454 ? -14.842 10.242 -3.058 1.00 83.69 454 THR A CA 1
ATOM 3763 C C . THR A 1 454 ? -16.181 9.710 -2.542 1.00 83.69 454 THR A C 1
ATOM 3765 O O . THR A 1 454 ? -17.231 10.106 -3.039 1.00 83.69 454 THR A O 1
ATOM 3768 N N . LYS A 1 455 ? -16.167 8.790 -1.564 1.00 84.12 455 LYS A N 1
ATOM 3769 C CA . LYS A 1 455 ? -17.333 8.009 -1.096 1.00 84.12 455 LYS A CA 1
ATOM 3770 C C . LYS A 1 455 ? -18.007 7.157 -2.182 1.00 84.12 455 LYS A C 1
ATOM 3772 O O . LYS A 1 455 ? -19.108 6.644 -1.961 1.00 84.12 455 LYS A O 1
ATOM 3777 N N . ILE A 1 456 ? -17.364 6.962 -3.331 1.00 87.31 456 ILE A N 1
ATOM 3778 C CA . ILE A 1 456 ? -17.837 6.055 -4.377 1.00 87.31 456 ILE A CA 1
ATOM 3779 C C . ILE A 1 456 ? -17.512 4.615 -3.949 1.00 87.31 456 ILE A C 1
ATOM 3781 O O . ILE A 1 456 ? -16.460 4.334 -3.375 1.00 87.31 456 ILE A O 1
ATOM 3785 N N . LYS A 1 457 ? -18.419 3.664 -4.211 1.00 85.44 457 LYS A N 1
ATOM 3786 C CA . LYS A 1 457 ? -18.160 2.243 -3.926 1.00 85.44 457 LYS A CA 1
ATOM 3787 C C . LYS A 1 457 ? -16.924 1.779 -4.702 1.00 85.44 457 LYS A C 1
ATOM 3789 O O . LYS A 1 457 ? -16.851 1.991 -5.907 1.00 85.44 457 LYS A O 1
ATOM 3794 N N . GLN A 1 458 ? -16.014 1.065 -4.038 1.00 84.56 458 GLN A N 1
ATOM 3795 C CA . GLN A 1 458 ? -14.741 0.626 -4.628 1.00 84.56 458 GLN A CA 1
ATOM 3796 C C . GLN A 1 458 ? -14.906 -0.116 -5.965 1.00 84.56 458 GLN A C 1
ATOM 3798 O O . GLN A 1 458 ? -14.137 0.127 -6.886 1.00 84.56 458 GLN A O 1
ATOM 3803 N N . ARG A 1 459 ? -15.936 -0.967 -6.103 1.00 83.62 459 ARG A N 1
ATOM 3804 C CA . ARG A 1 459 ? -16.242 -1.658 -7.368 1.00 83.62 459 ARG A CA 1
ATOM 3805 C C . ARG A 1 459 ? -16.455 -0.673 -8.523 1.00 83.62 459 ARG A C 1
ATOM 3807 O O . ARG A 1 459 ? -15.850 -0.836 -9.570 1.00 83.62 459 ARG A O 1
ATOM 3814 N N . ASN A 1 460 ? -17.243 0.373 -8.289 1.00 87.19 460 ASN A N 1
ATOM 3815 C CA . ASN A 1 460 ? -17.536 1.386 -9.298 1.00 87.19 460 ASN A CA 1
ATOM 3816 C C . ASN A 1 460 ? -16.293 2.225 -9.621 1.00 87.19 460 ASN A C 1
ATOM 3818 O O . ASN A 1 460 ? -16.126 2.646 -10.756 1.00 87.19 460 ASN A O 1
ATOM 3822 N N . ILE A 1 461 ? -15.400 2.455 -8.652 1.00 89.81 461 ILE A N 1
ATOM 3823 C CA . ILE A 1 461 ? -14.142 3.170 -8.909 1.00 89.81 461 ILE A CA 1
ATOM 3824 C C . ILE A 1 461 ? -13.274 2.422 -9.906 1.00 89.81 461 ILE A C 1
ATOM 3826 O O . ILE A 1 461 ? -12.727 3.060 -10.792 1.00 89.81 461 ILE A O 1
ATOM 3830 N N . VAL A 1 462 ? -13.157 1.098 -9.795 1.00 89.94 462 VAL A N 1
ATOM 3831 C CA . VAL A 1 462 ? -12.341 0.319 -10.737 1.00 89.94 462 VAL A CA 1
ATOM 3832 C C . VAL A 1 462 ? -12.861 0.486 -12.168 1.00 89.94 462 VAL A C 1
ATOM 3834 O O . VAL A 1 462 ? -12.078 0.799 -13.061 1.00 89.94 462 VAL A O 1
ATOM 3837 N N . ASP A 1 463 ? -14.176 0.384 -12.372 1.00 89.31 463 ASP A N 1
ATOM 3838 C CA . ASP A 1 463 ? -14.799 0.564 -13.692 1.00 89.31 463 ASP A CA 1
ATOM 3839 C C . ASP A 1 463 ? -14.576 1.989 -14.247 1.00 89.31 463 ASP A C 1
ATOM 3841 O O . ASP A 1 463 ? -14.242 2.183 -15.423 1.00 89.31 463 ASP A O 1
ATOM 3845 N N . LEU A 1 464 ? -14.693 3.006 -13.386 1.00 92.25 464 LEU A N 1
ATOM 3846 C CA . LEU A 1 464 ? -14.449 4.405 -13.752 1.00 92.25 464 LEU A CA 1
ATOM 3847 C C . LEU A 1 464 ? -12.969 4.677 -14.056 1.00 92.25 464 LEU A C 1
ATOM 3849 O O . LEU A 1 464 ? -12.676 5.398 -15.007 1.00 92.25 464 LEU A O 1
ATOM 3853 N N . LEU A 1 465 ? -12.039 4.084 -13.300 1.00 92.38 465 LEU A N 1
ATOM 3854 C CA . LEU A 1 465 ? -10.595 4.193 -13.531 1.00 92.38 465 LEU A CA 1
ATOM 3855 C C . LEU A 1 465 ? -10.199 3.562 -14.867 1.00 92.38 465 LEU A C 1
ATOM 3857 O O . LEU A 1 465 ? -9.458 4.177 -15.626 1.00 92.38 465 LEU A O 1
ATOM 3861 N N . LEU A 1 466 ? -10.733 2.382 -15.201 1.00 90.62 466 LEU A N 1
ATOM 3862 C CA . LEU A 1 466 ? -10.496 1.747 -16.503 1.00 90.62 466 LEU A CA 1
ATOM 3863 C C . LEU A 1 466 ? -10.976 2.630 -17.660 1.00 90.62 466 LEU A C 1
ATOM 3865 O O . LEU A 1 466 ? -10.300 2.744 -18.682 1.00 90.62 466 LEU A O 1
ATOM 3869 N N . THR A 1 467 ? -12.118 3.294 -17.479 1.00 89.12 467 THR A N 1
ATOM 3870 C CA . THR A 1 467 ? -12.644 4.241 -18.468 1.00 89.12 467 THR A CA 1
ATOM 3871 C C . THR A 1 467 ? -11.746 5.474 -18.589 1.00 89.12 467 THR A C 1
ATOM 3873 O O . THR A 1 467 ? -11.384 5.865 -19.692 1.00 89.12 467 THR A O 1
ATOM 3876 N N . LEU A 1 468 ? -11.306 6.045 -17.464 1.00 90.00 468 LEU A N 1
ATOM 3877 C CA . LEU A 1 468 ? -10.398 7.195 -17.440 1.00 90.00 468 LEU A CA 1
ATOM 3878 C C . LEU A 1 468 ? -9.011 6.882 -18.030 1.00 90.00 468 LEU A C 1
ATOM 3880 O O . LEU A 1 468 ? -8.421 7.760 -18.658 1.00 90.00 468 LEU A O 1
ATOM 3884 N N . ILE A 1 469 ? -8.503 5.655 -17.862 1.00 90.75 469 ILE A N 1
ATOM 3885 C CA . ILE A 1 469 ? -7.274 5.181 -18.522 1.00 90.75 469 ILE A CA 1
ATOM 3886 C C . ILE A 1 469 ? -7.490 5.101 -20.028 1.00 90.75 469 ILE A C 1
ATOM 3888 O O . ILE A 1 469 ? -6.680 5.615 -20.791 1.00 90.75 469 ILE A O 1
ATOM 3892 N N . LYS A 1 470 ? -8.597 4.488 -20.465 1.00 88.31 470 LYS A N 1
ATOM 3893 C CA . LYS A 1 470 ? -8.946 4.392 -21.888 1.00 88.31 470 LYS A CA 1
ATOM 3894 C C . LYS A 1 470 ? -9.059 5.775 -22.544 1.00 88.31 470 LYS A C 1
ATOM 3896 O O . LYS A 1 470 ? -8.681 5.929 -23.702 1.00 88.31 470 LYS A O 1
ATOM 3901 N N . ASP A 1 471 ? -9.534 6.767 -21.794 1.00 82.44 471 ASP A N 1
ATOM 3902 C CA . ASP A 1 471 ? -9.671 8.160 -22.230 1.00 82.44 471 ASP A CA 1
ATOM 3903 C C . ASP A 1 471 ? -8.370 8.988 -22.077 1.00 82.44 471 ASP A C 1
ATOM 3905 O O . ASP A 1 471 ? -8.391 10.207 -22.282 1.00 82.44 471 ASP A O 1
ATOM 3909 N N . ASN A 1 472 ? -7.243 8.359 -21.703 1.00 82.81 472 ASN A N 1
ATOM 3910 C CA . ASN A 1 472 ? -5.940 8.987 -21.426 1.00 82.81 472 ASN A CA 1
ATOM 3911 C C . ASN A 1 472 ? -6.013 10.162 -20.428 1.00 82.81 472 ASN A C 1
ATOM 3913 O O . ASN A 1 472 ? -5.304 11.160 -20.559 1.00 82.81 472 ASN A O 1
ATOM 3917 N N . LYS A 1 473 ? -6.909 10.088 -19.438 1.00 84.88 473 LYS A N 1
ATOM 3918 C CA . LYS A 1 473 ? -7.040 11.109 -18.381 1.00 84.88 473 LYS A CA 1
ATOM 3919 C C . LYS A 1 473 ? -6.197 10.803 -17.154 1.00 84.88 473 LYS A C 1
ATOM 3921 O O . LYS A 1 473 ? -5.828 11.726 -16.429 1.00 84.88 473 LYS A O 1
ATOM 3926 N N . ILE A 1 474 ? -5.909 9.526 -16.929 1.00 89.75 474 ILE A N 1
ATOM 3927 C CA . ILE A 1 474 ? -5.105 9.031 -15.815 1.00 89.75 474 ILE A CA 1
ATOM 3928 C C . ILE A 1 474 ? -4.180 7.906 -16.297 1.00 89.75 474 ILE A C 1
ATOM 3930 O O . ILE A 1 474 ? -4.440 7.279 -17.322 1.00 89.75 474 ILE A O 1
ATOM 3934 N N . GLU A 1 475 ? -3.135 7.624 -15.531 1.00 88.00 475 GLU A N 1
ATOM 3935 C CA . GLU A 1 475 ? -2.142 6.579 -15.771 1.00 88.00 475 GLU A CA 1
ATOM 3936 C C . GLU A 1 475 ? -1.875 5.771 -14.492 1.00 88.00 475 GLU A C 1
ATOM 3938 O O . GLU A 1 475 ? -2.149 6.228 -13.380 1.00 88.00 475 GLU A O 1
ATOM 3943 N N . ILE A 1 476 ? -1.334 4.561 -14.654 1.00 88.31 476 ILE A N 1
ATOM 3944 C CA . ILE A 1 476 ? -0.844 3.733 -13.545 1.00 88.31 476 ILE A CA 1
ATOM 3945 C C . ILE A 1 476 ? 0.642 4.043 -13.362 1.00 88.31 476 ILE A C 1
ATOM 3947 O O . ILE A 1 476 ? 1.417 3.853 -14.297 1.00 88.31 476 ILE A O 1
ATOM 3951 N N . ILE A 1 477 ? 1.046 4.504 -12.176 1.00 79.50 477 ILE A N 1
ATOM 3952 C CA . ILE A 1 477 ? 2.444 4.898 -11.925 1.00 79.50 477 ILE A CA 1
ATOM 3953 C C . ILE A 1 477 ? 3.239 3.785 -11.246 1.00 79.50 477 ILE A C 1
ATOM 3955 O O . ILE A 1 477 ? 4.411 3.579 -11.552 1.00 79.50 477 ILE A O 1
ATOM 3959 N N . SER A 1 478 ? 2.638 3.101 -10.275 1.00 80.38 478 SER A N 1
ATOM 3960 C CA . SER A 1 478 ? 3.338 2.123 -9.438 1.00 80.38 478 SER A CA 1
ATOM 3961 C C . SER A 1 478 ? 2.363 1.199 -8.708 1.00 80.38 478 SER A C 1
ATOM 3963 O O . SER A 1 478 ? 1.144 1.310 -8.857 1.00 80.38 478 SER A O 1
ATOM 3965 N N . GLU A 1 479 ? 2.903 0.278 -7.913 1.00 78.62 479 GLU A N 1
ATOM 3966 C CA . GLU A 1 479 ? 2.140 -0.621 -7.049 1.00 78.62 479 GLU A CA 1
ATOM 3967 C C . GLU A 1 479 ? 2.456 -0.340 -5.574 1.00 78.62 479 GLU A C 1
ATOM 3969 O O . GLU A 1 479 ? 3.615 -0.199 -5.182 1.00 78.62 479 GLU A O 1
ATOM 3974 N N . LYS A 1 480 ? 1.416 -0.272 -4.736 1.00 67.88 480 LYS A N 1
ATOM 3975 C CA . LYS A 1 480 ? 1.509 -0.110 -3.279 1.00 67.88 480 LYS A CA 1
ATOM 3976 C C . LYS A 1 480 ? 0.577 -1.114 -2.612 1.00 67.88 480 LYS A C 1
ATOM 3978 O O . LYS A 1 480 ? -0.633 -1.072 -2.821 1.00 67.88 480 LYS A O 1
ATOM 3983 N N . ASN A 1 481 ? 1.135 -1.993 -1.777 1.00 71.94 481 ASN A N 1
ATOM 3984 C CA . ASN A 1 481 ? 0.391 -3.041 -1.064 1.00 71.94 481 ASN A CA 1
ATOM 3985 C C . ASN A 1 481 ? -0.474 -3.919 -1.995 1.00 71.94 481 ASN A C 1
ATOM 3987 O O . ASN A 1 481 ? -1.634 -4.156 -1.679 1.00 71.94 481 ASN A O 1
ATOM 3991 N N . GLU A 1 482 ? 0.069 -4.353 -3.140 1.00 80.88 482 GLU A N 1
ATOM 3992 C CA . GLU A 1 482 ? -0.635 -5.160 -4.164 1.00 80.88 482 GLU A CA 1
ATOM 3993 C C . GLU A 1 482 ? -1.762 -4.423 -4.923 1.00 80.88 482 GLU A C 1
ATOM 3995 O O . GLU A 1 482 ? -2.506 -5.037 -5.686 1.00 80.88 482 GLU A O 1
ATOM 4000 N N . TYR A 1 483 ? -1.889 -3.101 -4.759 1.00 79.56 483 TYR A N 1
ATOM 4001 C CA . TYR A 1 483 ? -2.818 -2.271 -5.531 1.00 79.56 483 TYR A CA 1
ATOM 4002 C C . TYR A 1 483 ? -2.071 -1.292 -6.435 1.00 79.56 483 TYR A C 1
ATOM 4004 O O . TYR A 1 483 ? -1.084 -0.680 -6.027 1.00 79.56 483 TYR A O 1
ATOM 4012 N N . PHE A 1 484 ? -2.597 -1.081 -7.641 1.00 84.12 484 PHE A N 1
ATOM 4013 C CA . PHE A 1 484 ? -2.123 -0.039 -8.549 1.00 84.12 484 PHE A CA 1
ATOM 4014 C C . PHE A 1 484 ? -2.390 1.363 -7.982 1.00 84.12 484 PHE A C 1
ATOM 4016 O O . PHE A 1 484 ? -3.479 1.638 -7.468 1.00 84.12 484 PHE A O 1
ATOM 4023 N N . LEU A 1 485 ? -1.397 2.242 -8.104 1.00 84.62 485 LEU A N 1
ATOM 4024 C CA . LEU A 1 485 ? -1.491 3.675 -7.852 1.00 84.62 485 LEU A CA 1
ATOM 4025 C C . LEU A 1 485 ? -1.818 4.396 -9.159 1.00 84.62 485 LEU A C 1
ATOM 4027 O O . LEU A 1 485 ? -1.070 4.302 -10.135 1.00 84.62 485 LEU A O 1
ATOM 4031 N N . TYR A 1 486 ? -2.934 5.117 -9.152 1.00 88.06 486 TYR A N 1
ATOM 4032 C CA . TYR A 1 486 ? -3.440 5.879 -10.288 1.00 88.06 486 TYR A CA 1
ATOM 4033 C C . TYR A 1 486 ? -3.170 7.357 -10.069 1.00 88.06 486 TYR A C 1
ATOM 4035 O O . TYR A 1 486 ? -3.306 7.840 -8.946 1.00 88.06 486 TYR A O 1
ATOM 4043 N N . ASP A 1 487 ? -2.852 8.079 -11.135 1.00 85.69 487 ASP A N 1
ATOM 4044 C CA . ASP A 1 487 ? -2.710 9.533 -11.101 1.00 85.69 487 ASP A CA 1
ATOM 4045 C C . ASP A 1 487 ? -3.038 10.152 -12.451 1.00 85.69 487 ASP A C 1
ATOM 4047 O O . ASP A 1 487 ? -3.187 9.455 -13.448 1.00 85.69 487 ASP A O 1
ATOM 4051 N N . ILE A 1 488 ? -3.148 11.469 -12.495 1.00 82.88 488 ILE A N 1
ATOM 4052 C CA . ILE A 1 488 ? -3.462 12.203 -13.710 1.00 82.88 488 ILE A CA 1
ATOM 4053 C C . ILE A 1 488 ? -2.250 12.234 -14.626 1.00 82.88 488 ILE A C 1
ATOM 4055 O O . ILE A 1 488 ? -1.100 12.348 -14.191 1.00 82.88 488 ILE A O 1
ATOM 4059 N N . HIS A 1 489 ? -2.536 12.147 -15.921 1.00 72.31 489 HIS A N 1
ATOM 4060 C CA . HIS A 1 489 ? -1.528 12.372 -16.934 1.00 72.31 489 HIS A CA 1
ATOM 4061 C C . HIS A 1 489 ? -1.128 13.853 -16.909 1.00 72.31 489 HIS A C 1
ATOM 4063 O O . HIS A 1 489 ? -1.936 14.737 -17.213 1.00 72.31 489 HIS A O 1
ATOM 4069 N N . HIS A 1 490 ? 0.100 14.127 -16.478 1.00 67.94 490 HIS A N 1
ATOM 4070 C CA . HIS A 1 490 ? 0.657 15.470 -16.458 1.00 67.94 490 HIS A CA 1
ATOM 4071 C C . HIS A 1 490 ? 1.501 15.672 -17.713 1.00 67.94 490 HIS A C 1
ATOM 4073 O O . HIS A 1 490 ? 2.570 15.082 -17.864 1.00 67.94 490 HIS A O 1
ATOM 4079 N N . GLU A 1 491 ? 1.012 16.509 -18.625 1.00 69.25 491 GLU A N 1
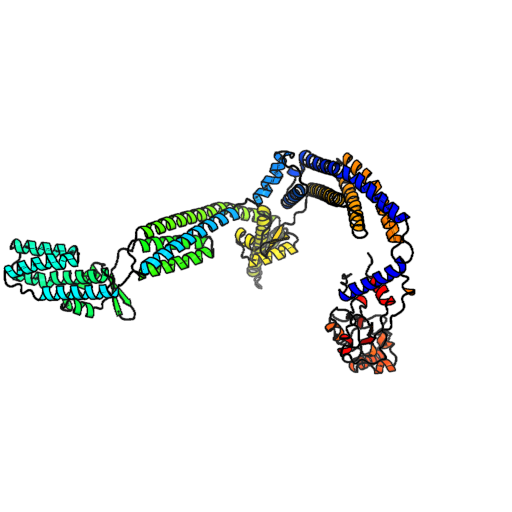ATOM 4080 C CA . GLU A 1 491 ? 1.854 17.050 -19.686 1.00 69.25 491 GLU A CA 1
ATOM 4081 C C . GLU A 1 491 ? 2.809 18.054 -19.041 1.00 69.25 491 GLU A C 1
ATOM 4083 O O . GLU A 1 491 ? 2.374 19.076 -18.500 1.00 69.25 491 GLU A O 1
ATOM 4088 N N . LEU A 1 492 ? 4.104 17.729 -19.050 1.00 75.69 492 LEU A N 1
ATOM 4089 C CA . LEU A 1 492 ? 5.130 18.631 -18.548 1.00 75.69 492 LEU A CA 1
ATOM 4090 C C . LEU A 1 492 ? 5.112 19.897 -19.401 1.00 75.69 492 LEU A C 1
ATOM 4092 O O . LEU A 1 492 ? 5.129 19.841 -20.630 1.00 75.69 492 LEU A O 1
ATOM 4096 N N . ASN A 1 493 ? 5.084 21.055 -18.753 1.00 80.06 493 ASN A N 1
ATOM 4097 C CA . ASN A 1 493 ? 5.245 22.300 -19.485 1.00 80.06 493 ASN A CA 1
ATOM 4098 C C . ASN A 1 493 ? 6.687 22.418 -20.026 1.00 80.06 493 ASN A C 1
ATOM 4100 O O . ASN A 1 493 ? 7.607 21.750 -19.554 1.00 80.06 493 ASN A O 1
ATOM 4104 N N . GLN A 1 494 ? 6.914 23.305 -20.997 1.00 80.44 494 GLN A N 1
ATOM 4105 C CA . GLN A 1 494 ? 8.230 23.461 -21.633 1.00 80.44 494 GLN A CA 1
ATOM 4106 C C . GLN A 1 494 ? 9.372 23.683 -20.617 1.00 80.44 494 GLN A C 1
ATOM 4108 O O . GLN A 1 494 ? 10.485 23.200 -20.811 1.00 80.44 494 GLN A O 1
ATOM 4113 N N . TYR A 1 495 ? 9.113 24.384 -19.509 1.00 82.81 495 TYR A N 1
ATOM 4114 C CA . TYR A 1 495 ? 10.110 24.625 -18.462 1.00 82.81 495 TYR A CA 1
ATOM 4115 C C . TYR A 1 495 ? 10.398 23.372 -17.629 1.00 82.81 495 TYR A C 1
ATOM 4117 O O . TYR A 1 495 ? 11.546 23.110 -17.276 1.00 82.81 495 TYR A O 1
ATOM 4125 N N . GLU A 1 496 ? 9.364 22.589 -17.339 1.00 82.44 496 GLU A N 1
ATOM 4126 C CA . GLU A 1 496 ? 9.451 21.304 -16.651 1.00 82.44 496 GLU A CA 1
ATOM 4127 C C . GLU A 1 496 ? 10.228 20.273 -17.481 1.00 82.44 496 GLU A C 1
ATOM 4129 O O . GLU A 1 496 ? 11.097 19.584 -16.946 1.00 82.44 496 GLU A O 1
ATOM 4134 N N . GLU A 1 497 ? 9.999 20.218 -18.796 1.00 84.75 497 GLU A N 1
ATOM 4135 C CA . GLU A 1 497 ? 10.767 19.370 -19.715 1.00 84.75 497 GLU A CA 1
ATOM 4136 C C . GLU A 1 497 ? 12.245 19.767 -19.769 1.00 84.75 497 GLU A C 1
ATOM 4138 O O . GLU A 1 497 ? 13.125 18.903 -19.683 1.00 84.75 497 GLU A O 1
ATOM 4143 N N . ILE A 1 498 ? 12.532 21.073 -19.859 1.00 86.12 498 ILE A N 1
ATOM 4144 C CA . ILE A 1 498 ? 13.903 21.599 -19.835 1.00 86.12 498 ILE A CA 1
ATOM 4145 C C . ILE A 1 498 ? 14.584 21.230 -18.516 1.00 86.12 498 ILE A C 1
ATOM 4147 O O . ILE A 1 498 ? 15.709 20.731 -18.534 1.00 86.12 498 ILE A O 1
ATOM 4151 N N . LEU A 1 499 ? 13.910 21.426 -17.378 1.00 86.38 499 LEU A N 1
ATOM 4152 C CA . LEU A 1 499 ? 14.471 21.125 -16.063 1.00 86.38 499 LEU A CA 1
ATOM 4153 C C . LEU A 1 499 ? 14.737 19.628 -15.883 1.00 86.38 499 LEU A C 1
ATOM 4155 O O . LEU A 1 499 ? 15.816 19.248 -15.423 1.00 86.38 499 LEU A O 1
ATOM 4159 N N . ARG A 1 500 ? 13.783 18.779 -16.282 1.00 88.06 500 ARG A N 1
ATOM 4160 C CA . ARG A 1 500 ? 13.929 17.321 -16.250 1.00 88.06 500 ARG A CA 1
ATOM 4161 C C . ARG A 1 500 ? 15.105 16.875 -17.107 1.00 88.06 500 ARG A C 1
ATOM 4163 O O . ARG A 1 500 ? 15.994 16.184 -16.620 1.00 88.06 500 ARG A O 1
ATOM 4170 N N . SER A 1 501 ? 15.141 17.319 -18.363 1.00 88.94 501 SER A N 1
ATOM 4171 C CA . SER A 1 501 ? 16.222 17.006 -19.298 1.00 88.94 501 SER A CA 1
ATOM 4172 C C . SER A 1 501 ? 17.575 17.465 -18.751 1.00 88.94 501 SER A C 1
ATOM 4174 O O . SER A 1 501 ? 18.549 16.712 -18.787 1.00 88.94 501 SER A O 1
ATOM 4176 N N . PHE A 1 502 ? 17.642 18.670 -18.181 1.00 89.62 502 PHE A N 1
ATOM 4177 C CA . PHE A 1 502 ? 18.860 19.207 -17.583 1.00 89.62 502 PHE A CA 1
ATOM 4178 C C . PHE A 1 502 ? 19.367 18.335 -16.425 1.00 89.62 502 PHE A C 1
ATOM 4180 O O . PHE A 1 502 ? 20.528 17.915 -16.434 1.00 89.62 502 PHE A O 1
ATOM 4187 N N . ILE A 1 503 ? 18.505 18.008 -15.458 1.00 88.81 503 ILE A N 1
ATOM 4188 C CA . ILE A 1 503 ? 18.889 17.223 -14.277 1.00 88.81 503 ILE A CA 1
ATOM 4189 C C . ILE A 1 503 ? 19.221 15.773 -14.644 1.00 88.81 503 ILE A C 1
ATOM 4191 O O . ILE A 1 503 ? 20.257 15.267 -14.208 1.00 88.81 503 ILE A O 1
ATOM 4195 N N . ASP A 1 504 ? 18.435 15.132 -15.510 1.00 90.50 504 ASP A N 1
ATOM 4196 C CA . ASP A 1 504 ? 18.670 13.749 -15.947 1.00 90.50 504 ASP A CA 1
ATOM 4197 C C . ASP A 1 504 ? 19.996 13.606 -16.696 1.00 90.50 504 ASP A C 1
ATOM 4199 O O . ASP A 1 504 ? 20.751 12.647 -16.495 1.00 90.50 504 ASP A O 1
ATOM 4203 N N . ASN A 1 505 ? 20.309 14.569 -17.568 1.00 92.00 505 ASN A N 1
ATOM 4204 C CA . ASN A 1 505 ? 21.558 14.540 -18.315 1.00 92.00 505 ASN A CA 1
ATOM 4205 C C . ASN A 1 505 ? 22.764 14.790 -17.395 1.00 92.00 505 ASN A C 1
ATOM 4207 O O . ASN A 1 505 ? 23.762 14.079 -17.516 1.00 92.00 505 ASN A O 1
ATOM 4211 N N . CYS A 1 506 ? 22.666 15.721 -16.441 1.00 90.25 506 CYS A N 1
ATOM 4212 C CA . CYS A 1 506 ? 23.718 15.956 -15.449 1.00 90.25 506 CYS A CA 1
ATOM 4213 C C . CYS A 1 506 ? 23.938 14.745 -14.523 1.00 90.25 506 CYS A C 1
ATOM 4215 O O . CYS A 1 506 ? 25.083 14.338 -14.318 1.00 90.25 506 CYS A O 1
ATOM 4217 N N . SER A 1 507 ? 22.860 14.131 -14.021 1.00 89.81 507 SER A N 1
ATOM 4218 C CA . SER A 1 507 ? 22.909 12.920 -13.188 1.00 89.81 507 SER A CA 1
ATOM 4219 C C . SER A 1 507 ? 23.604 11.768 -13.913 1.00 89.81 507 SER A C 1
ATOM 4221 O O . SER A 1 507 ? 24.556 11.170 -13.405 1.00 89.81 507 SER A O 1
ATOM 4223 N N . SER A 1 508 ? 23.201 11.518 -15.163 1.00 91.06 508 SER A N 1
ATOM 4224 C CA . SER A 1 508 ? 23.777 10.469 -16.008 1.00 91.06 508 SER A CA 1
ATOM 4225 C C . SER A 1 508 ? 25.273 10.680 -16.267 1.00 91.06 508 SER A C 1
ATOM 4227 O O . SER A 1 508 ? 26.046 9.722 -16.204 1.00 91.06 508 SER A O 1
ATOM 4229 N N . ILE A 1 509 ? 25.708 11.925 -16.502 1.00 91.94 509 ILE A N 1
ATOM 4230 C CA . ILE A 1 509 ? 27.133 12.248 -16.658 1.00 91.94 509 ILE A CA 1
ATOM 4231 C C . ILE A 1 509 ? 27.896 11.917 -15.373 1.00 91.94 509 ILE A C 1
ATOM 4233 O O . ILE A 1 509 ? 28.916 11.233 -15.436 1.00 91.94 509 ILE A O 1
ATOM 4237 N N . ILE A 1 510 ? 27.402 12.356 -14.213 1.00 91.50 510 ILE A N 1
ATOM 4238 C CA . ILE A 1 510 ? 28.059 12.121 -12.920 1.00 91.50 510 ILE A CA 1
ATOM 4239 C C . ILE A 1 510 ? 28.157 10.624 -12.608 1.00 91.50 510 ILE A C 1
ATOM 4241 O O . ILE A 1 510 ? 29.232 10.150 -12.240 1.00 91.50 510 ILE A O 1
ATOM 4245 N N . HIS A 1 511 ? 27.083 9.868 -12.836 1.00 92.31 511 HIS A N 1
ATOM 4246 C CA . HIS A 1 511 ? 27.069 8.419 -12.643 1.00 92.31 511 HIS A CA 1
ATOM 4247 C C . HIS A 1 511 ? 28.114 7.706 -13.517 1.00 92.31 511 HIS A C 1
ATOM 4249 O O . HIS A 1 511 ? 28.897 6.885 -13.031 1.00 92.31 511 HIS A O 1
ATOM 4255 N N . ASN A 1 512 ? 28.180 8.057 -14.804 1.00 91.44 512 ASN A N 1
ATOM 4256 C CA . ASN A 1 512 ? 29.148 7.473 -15.731 1.00 91.44 512 ASN A CA 1
ATOM 4257 C C . ASN A 1 512 ? 30.594 7.857 -15.366 1.00 91.44 512 ASN A C 1
ATOM 4259 O O . ASN A 1 512 ? 31.499 7.028 -15.478 1.00 91.44 512 ASN A O 1
ATOM 4263 N N . LEU A 1 513 ? 30.824 9.083 -14.882 1.00 91.38 513 LEU A N 1
ATOM 4264 C CA . LEU A 1 513 ? 32.127 9.509 -14.364 1.00 91.38 513 LEU A CA 1
ATOM 4265 C C . LEU A 1 513 ? 32.536 8.711 -13.114 1.00 91.38 513 LEU A C 1
ATOM 4267 O O . LEU A 1 513 ? 33.690 8.290 -13.014 1.00 91.38 513 LEU A O 1
ATOM 4271 N N . ASP A 1 514 ? 31.605 8.436 -12.198 1.00 91.31 514 ASP A N 1
ATOM 4272 C CA . ASP A 1 514 ? 31.865 7.605 -11.016 1.00 91.31 514 ASP A CA 1
ATOM 4273 C C . ASP A 1 514 ? 32.216 6.163 -11.376 1.00 91.31 514 ASP A C 1
ATOM 4275 O O . ASP A 1 514 ? 33.097 5.559 -10.752 1.00 91.31 514 ASP A O 1
ATOM 4279 N N . TRP A 1 515 ? 31.577 5.613 -12.409 1.00 93.00 515 TRP A N 1
ATOM 4280 C CA . TRP A 1 515 ? 31.950 4.309 -12.941 1.00 93.00 515 TRP A CA 1
ATOM 4281 C C . TRP A 1 515 ? 33.381 4.321 -13.501 1.00 93.00 515 TRP A C 1
ATOM 4283 O O . TRP A 1 515 ? 34.190 3.466 -13.131 1.00 93.00 515 TRP A O 1
ATOM 4293 N N . ILE A 1 516 ? 33.738 5.324 -14.318 1.00 90.75 516 ILE A N 1
ATOM 4294 C CA . ILE A 1 516 ? 35.091 5.459 -14.892 1.00 90.75 516 ILE A CA 1
ATOM 4295 C C . ILE A 1 516 ? 36.141 5.610 -13.784 1.00 90.75 516 ILE A C 1
ATOM 4297 O O . ILE A 1 516 ? 37.216 5.011 -13.858 1.00 90.75 516 ILE A O 1
ATOM 4301 N N . LYS A 1 517 ? 35.833 6.353 -12.716 1.00 90.75 517 LYS A N 1
ATOM 4302 C CA . LYS A 1 517 ? 36.729 6.517 -11.565 1.00 90.75 517 LYS A CA 1
ATOM 4303 C C . LYS A 1 517 ? 37.051 5.185 -10.878 1.00 90.75 517 LYS A C 1
ATOM 4305 O O . LYS A 1 517 ? 38.191 4.973 -10.466 1.00 90.75 517 LYS A O 1
ATOM 4310 N N . LYS A 1 518 ? 36.071 4.281 -10.778 1.00 91.69 518 LYS A N 1
ATOM 4311 C CA . LYS A 1 518 ? 36.210 2.961 -10.134 1.00 91.69 518 LYS A CA 1
ATOM 4312 C C . LYS A 1 518 ? 36.948 1.923 -10.990 1.00 91.69 518 LYS A C 1
ATOM 4314 O O . LYS A 1 518 ? 37.373 0.901 -10.450 1.00 91.69 518 LYS A O 1
ATOM 4319 N N . LEU A 1 519 ? 37.114 2.160 -12.292 1.00 89.56 519 LEU A N 1
ATOM 4320 C CA . LEU A 1 519 ? 37.754 1.226 -13.221 1.00 89.56 519 LEU A CA 1
ATOM 4321 C C . LEU A 1 519 ? 39.240 1.028 -12.876 1.00 89.56 519 LEU A C 1
ATOM 4323 O O . LEU A 1 519 ? 40.023 1.944 -13.073 1.00 89.56 519 LEU A O 1
ATOM 4327 N N . LYS A 1 520 ? 39.662 -0.138 -12.375 1.00 87.19 520 LYS A N 1
ATOM 4328 C CA . LYS A 1 520 ? 41.079 -0.389 -12.020 1.00 87.19 520 LYS A CA 1
ATOM 4329 C C . LYS A 1 520 ? 41.920 -0.912 -13.185 1.00 87.19 520 LYS A C 1
ATOM 4331 O O . LYS A 1 520 ? 43.067 -0.517 -13.339 1.00 87.19 520 LYS A O 1
ATOM 4336 N N . GLU A 1 521 ? 41.336 -1.781 -14.000 1.00 84.50 521 GLU A N 1
ATOM 4337 C CA . GLU A 1 521 ? 41.999 -2.466 -15.112 1.00 84.50 521 GLU A CA 1
ATOM 4338 C C . GLU A 1 521 ? 41.044 -2.541 -16.301 1.00 84.50 521 GLU A C 1
ATOM 4340 O O . GLU A 1 521 ? 39.827 -2.591 -16.107 1.00 84.50 521 GLU A O 1
ATOM 4345 N N . LEU A 1 522 ? 41.579 -2.568 -17.522 1.00 80.38 522 LEU A N 1
ATOM 4346 C CA . LEU A 1 522 ? 40.797 -2.693 -18.751 1.00 80.38 522 LEU A CA 1
ATOM 4347 C C . LEU A 1 522 ? 40.975 -4.094 -19.330 1.00 80.38 522 LEU A C 1
ATOM 4349 O O . LEU A 1 522 ? 42.076 -4.493 -19.700 1.00 80.38 522 LEU A O 1
ATOM 4353 N N . ASN A 1 523 ? 39.880 -4.838 -19.404 1.00 79.56 523 ASN A N 1
ATOM 4354 C CA . ASN A 1 523 ? 39.809 -6.170 -19.981 1.00 79.56 523 ASN A CA 1
ATOM 4355 C C . ASN A 1 523 ? 38.665 -6.232 -21.008 1.00 79.56 523 ASN A C 1
ATOM 4357 O O . ASN A 1 523 ? 37.890 -5.289 -21.181 1.00 79.56 523 ASN A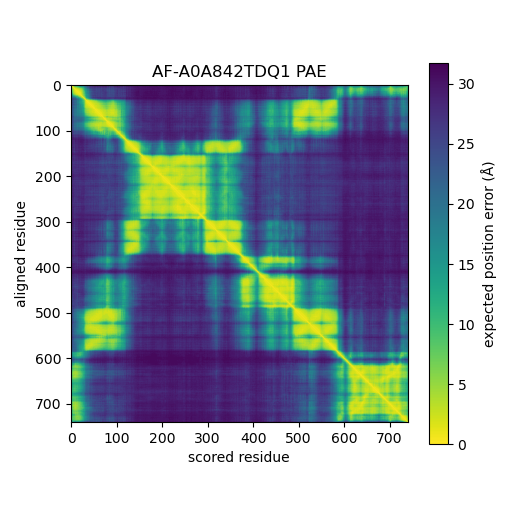 O 1
ATOM 4361 N N . SER A 1 524 ? 38.539 -7.362 -21.701 1.00 68.06 524 SER A N 1
ATOM 4362 C CA . SER A 1 524 ? 37.499 -7.548 -22.720 1.00 68.06 524 SER A CA 1
ATOM 4363 C C . SER A 1 524 ? 36.073 -7.391 -22.175 1.00 68.06 524 SER A C 1
ATOM 4365 O O . SER A 1 524 ? 35.191 -6.949 -22.906 1.00 68.06 524 SER A O 1
ATOM 4367 N N . SER A 1 525 ? 35.842 -7.712 -20.897 1.00 69.56 525 SER A N 1
ATOM 4368 C CA . SER A 1 525 ? 34.511 -7.657 -20.279 1.00 69.56 525 SER A CA 1
ATOM 4369 C C . SER A 1 525 ? 34.052 -6.241 -19.919 1.00 69.56 525 SER A C 1
ATOM 4371 O O . SER A 1 525 ? 32.855 -5.972 -19.932 1.00 69.56 525 SER A O 1
ATOM 4373 N N . ASN A 1 526 ? 34.976 -5.318 -19.634 1.00 81.31 526 ASN A N 1
ATOM 4374 C CA . ASN A 1 526 ? 34.640 -3.958 -19.205 1.00 81.31 526 ASN A CA 1
ATOM 4375 C C . ASN A 1 526 ? 34.949 -2.872 -20.250 1.00 81.31 526 ASN A C 1
ATOM 4377 O O . ASN A 1 526 ? 34.440 -1.760 -20.118 1.00 81.31 526 ASN A O 1
ATOM 4381 N N . PHE A 1 527 ? 35.696 -3.184 -21.317 1.00 81.56 527 PHE A N 1
ATOM 4382 C CA . PHE A 1 527 ? 35.939 -2.252 -22.422 1.00 81.56 527 PHE A CA 1
ATOM 4383 C C . PHE A 1 527 ? 34.642 -1.797 -23.104 1.00 81.56 527 PHE A C 1
ATOM 4385 O O . PHE A 1 527 ? 34.468 -0.606 -23.355 1.00 81.56 527 PHE A O 1
ATOM 4392 N N . GLY A 1 528 ? 33.701 -2.719 -23.346 1.00 78.94 528 GLY A N 1
ATOM 4393 C CA . GLY A 1 528 ? 32.401 -2.377 -23.935 1.00 78.94 528 GLY A CA 1
ATOM 4394 C C . GLY A 1 528 ? 31.621 -1.375 -23.080 1.00 78.94 528 GLY A C 1
ATOM 4395 O O . GLY A 1 528 ? 31.104 -0.392 -23.605 1.00 78.94 528 GLY A O 1
ATOM 4396 N N . VAL A 1 529 ? 31.630 -1.579 -21.759 1.00 84.81 529 VAL A N 1
ATOM 4397 C CA . VAL A 1 529 ? 30.973 -0.696 -20.781 1.00 84.81 529 VAL A CA 1
ATOM 4398 C C . VAL A 1 529 ? 31.672 0.666 -20.697 1.00 84.81 529 VAL A C 1
ATOM 4400 O O . VAL A 1 529 ? 31.022 1.706 -20.623 1.00 84.81 529 VAL A O 1
ATOM 4403 N N . LEU A 1 530 ? 33.006 0.693 -20.765 1.00 86.81 530 LEU A N 1
ATOM 4404 C CA . LEU A 1 530 ? 33.760 1.944 -20.834 1.00 86.81 530 LEU A CA 1
ATOM 4405 C C . LEU A 1 530 ? 33.392 2.738 -22.092 1.00 86.81 530 LEU A C 1
ATOM 4407 O O . LEU A 1 530 ? 33.117 3.934 -22.002 1.00 86.81 530 LEU A O 1
ATOM 4411 N N . ASN A 1 531 ? 33.381 2.083 -23.254 1.00 85.50 531 ASN A N 1
ATOM 4412 C CA . ASN A 1 531 ? 33.067 2.725 -24.523 1.00 85.50 531 ASN A CA 1
ATOM 4413 C C . ASN A 1 531 ? 31.630 3.274 -24.521 1.00 85.50 531 ASN A C 1
ATOM 4415 O O . ASN A 1 531 ? 31.424 4.436 -24.870 1.00 85.50 531 ASN A O 1
ATOM 4419 N N . SER A 1 532 ? 30.653 2.493 -24.042 1.00 85.56 532 SER A N 1
ATOM 4420 C CA . SER A 1 532 ? 29.265 2.956 -23.913 1.00 85.56 532 SER A CA 1
ATOM 4421 C C . SER A 1 532 ? 29.135 4.144 -22.961 1.00 85.56 532 SER A C 1
ATOM 4423 O O . SER A 1 532 ? 28.426 5.098 -23.275 1.00 85.56 532 SER A O 1
ATOM 4425 N N . ASN A 1 533 ? 29.860 4.143 -21.839 1.00 89.31 533 ASN A N 1
ATOM 4426 C CA . ASN A 1 533 ? 29.829 5.244 -20.875 1.00 89.31 533 ASN A CA 1
ATOM 4427 C C . ASN A 1 533 ? 30.450 6.523 -21.449 1.00 89.31 533 ASN A C 1
ATOM 4429 O O . ASN A 1 533 ? 29.882 7.601 -21.286 1.00 89.31 533 ASN A O 1
ATOM 4433 N N . LEU A 1 534 ? 31.572 6.427 -22.168 1.00 89.06 534 LEU A N 1
ATOM 4434 C CA . LEU A 1 534 ? 32.192 7.579 -22.832 1.00 89.06 534 LEU A CA 1
ATOM 4435 C C . LEU A 1 534 ? 31.283 8.175 -23.920 1.00 89.06 534 LEU A C 1
ATOM 4437 O O . LEU A 1 534 ? 31.171 9.400 -24.024 1.00 89.06 534 LEU A O 1
ATOM 4441 N N . ILE A 1 535 ? 30.623 7.324 -24.715 1.00 88.69 535 ILE A N 1
ATOM 4442 C CA . ILE A 1 535 ? 29.660 7.746 -25.744 1.00 88.69 535 ILE A CA 1
ATOM 4443 C C . ILE A 1 535 ? 28.452 8.417 -25.088 1.00 88.69 535 ILE A C 1
ATOM 4445 O O . ILE A 1 535 ? 28.102 9.538 -25.458 1.00 88.69 535 ILE A O 1
ATOM 4449 N N . SER A 1 536 ? 27.884 7.785 -24.058 1.00 91.56 536 SER A N 1
ATOM 4450 C CA . SER A 1 536 ? 26.756 8.321 -23.299 1.00 91.56 536 SER A CA 1
ATOM 4451 C C . SER A 1 536 ? 27.083 9.694 -22.709 1.00 91.56 536 SER A C 1
ATOM 4453 O O . SER A 1 536 ? 26.329 10.640 -22.923 1.00 91.56 536 SER A O 1
ATOM 4455 N N . ILE A 1 537 ? 28.248 9.868 -22.066 1.00 90.88 537 ILE A N 1
ATOM 4456 C CA . ILE A 1 537 ? 28.673 11.181 -21.556 1.00 90.88 537 ILE A CA 1
ATOM 4457 C C . ILE A 1 537 ? 28.721 12.215 -22.692 1.00 90.88 537 ILE A C 1
ATOM 4459 O O . ILE A 1 537 ? 28.192 13.313 -22.537 1.00 90.88 537 ILE A O 1
ATOM 4463 N N . ARG A 1 538 ? 29.306 11.889 -23.853 1.00 93.06 538 ARG A N 1
ATOM 4464 C CA . ARG A 1 538 ? 29.375 12.817 -24.998 1.00 93.06 538 ARG A CA 1
ATOM 4465 C C . ARG A 1 538 ? 27.995 13.216 -25.516 1.00 93.06 538 ARG A C 1
ATOM 4467 O O . ARG A 1 538 ? 27.778 14.397 -25.781 1.00 93.06 538 ARG A O 1
ATOM 4474 N N . GLU A 1 539 ? 27.088 12.262 -25.689 1.00 91.94 539 GLU A N 1
ATOM 4475 C CA . GLU A 1 539 ? 25.725 12.533 -26.154 1.00 91.94 539 GLU A CA 1
ATOM 4476 C C . GLU A 1 539 ? 24.965 13.418 -25.170 1.00 91.94 539 GLU A C 1
ATOM 4478 O O . GLU A 1 539 ? 24.311 14.378 -25.573 1.00 91.94 539 GLU A O 1
ATOM 4483 N N . LYS A 1 540 ? 25.099 13.137 -23.872 1.00 93.06 540 LYS A N 1
ATOM 4484 C CA . LYS A 1 540 ? 24.468 13.908 -22.798 1.00 93.06 540 LYS A CA 1
ATOM 4485 C C . LYS A 1 540 ? 25.024 15.328 -22.716 1.00 93.06 540 LYS A C 1
ATOM 4487 O O . LYS A 1 540 ? 24.246 16.265 -22.577 1.00 93.06 540 LYS A O 1
ATOM 4492 N N . ILE A 1 541 ? 26.335 15.508 -22.901 1.00 89.75 541 ILE A N 1
ATOM 4493 C CA . ILE A 1 541 ? 26.953 16.836 -23.021 1.00 89.75 541 ILE A CA 1
ATOM 4494 C C . ILE A 1 541 ? 26.394 17.591 -24.231 1.00 89.75 541 ILE A C 1
ATOM 4496 O O . ILE A 1 541 ? 26.054 18.760 -24.099 1.00 89.75 541 ILE A O 1
ATOM 4500 N N . ASN A 1 542 ? 26.281 16.951 -25.400 1.00 89.19 542 ASN A N 1
ATOM 4501 C CA . ASN A 1 542 ? 25.725 17.608 -26.587 1.00 89.19 542 ASN A CA 1
ATOM 4502 C C . ASN A 1 542 ? 24.275 18.055 -26.356 1.00 89.19 542 ASN A C 1
ATOM 4504 O O . ASN A 1 542 ? 23.960 19.203 -26.639 1.00 89.19 542 ASN A O 1
ATOM 4508 N N . LYS A 1 543 ? 23.442 17.195 -25.754 1.00 90.38 543 LYS A N 1
ATOM 4509 C CA . LYS A 1 543 ? 22.066 17.548 -25.381 1.00 90.38 543 LYS A CA 1
ATOM 4510 C C . LYS A 1 543 ? 22.023 18.740 -24.428 1.00 90.38 543 LYS A C 1
ATOM 4512 O O . LYS A 1 543 ? 21.244 19.652 -24.650 1.00 90.38 543 LYS A O 1
ATOM 4517 N N . LEU A 1 544 ? 22.885 18.775 -23.407 1.00 88.06 544 LEU A N 1
ATOM 4518 C CA . LEU A 1 544 ? 22.973 19.922 -22.495 1.00 88.06 544 LEU A CA 1
ATOM 4519 C C . LEU A 1 544 ? 23.411 21.214 -23.202 1.00 88.06 544 LEU A C 1
ATOM 4521 O O . LEU A 1 544 ? 22.930 22.280 -22.845 1.00 88.06 544 LEU A O 1
ATOM 4525 N N . MET A 1 545 ? 24.291 21.128 -24.205 1.00 86.00 545 MET A N 1
ATOM 4526 C CA . MET A 1 545 ? 24.718 22.289 -24.999 1.00 86.00 545 MET A CA 1
ATOM 4527 C C . MET A 1 545 ? 23.626 22.819 -25.942 1.00 86.00 545 MET A C 1
ATOM 4529 O O . MET A 1 545 ? 23.723 23.965 -26.372 1.00 86.00 545 MET A O 1
ATOM 4533 N N . GLU A 1 546 ? 22.632 21.996 -26.281 1.00 88.25 546 GLU A N 1
ATOM 4534 C CA . GLU A 1 546 ? 21.471 22.361 -27.105 1.00 88.25 546 GLU A CA 1
ATOM 4535 C C . GLU A 1 546 ? 20.294 22.888 -26.262 1.00 88.25 546 GLU A C 1
ATOM 4537 O O . GLU A 1 546 ? 19.340 23.428 -26.817 1.00 88.25 546 GLU A O 1
ATOM 4542 N N . LEU A 1 547 ? 20.341 22.751 -24.928 1.00 86.06 547 LEU A N 1
ATOM 4543 C CA . LEU A 1 547 ? 19.294 23.263 -24.044 1.00 86.06 547 LEU A CA 1
ATOM 4544 C C . LEU A 1 547 ? 19.391 24.786 -23.900 1.00 86.06 547 LEU A C 1
ATOM 4546 O O . LEU A 1 547 ? 20.355 25.332 -23.352 1.00 86.06 547 LEU A O 1
ATOM 4550 N N . GLU A 1 548 ? 18.331 25.462 -24.332 1.00 82.94 548 GLU A N 1
ATOM 4551 C CA . GLU A 1 548 ? 18.139 26.899 -24.168 1.00 82.94 548 GLU A CA 1
ATOM 4552 C C . GLU A 1 548 ? 17.038 27.174 -23.138 1.00 82.94 548 GLU A C 1
ATOM 4554 O O . GLU A 1 548 ? 15.953 26.595 -23.195 1.00 82.94 548 GLU A O 1
ATOM 4559 N N . TYR A 1 549 ? 17.302 28.091 -22.207 1.00 80.81 549 TYR A N 1
ATOM 4560 C CA . TYR A 1 549 ? 16.300 28.624 -21.283 1.00 80.81 549 TYR A CA 1
ATOM 4561 C C . TYR A 1 549 ? 16.282 30.149 -21.401 1.00 80.81 549 TYR A C 1
ATOM 4563 O O . TYR A 1 549 ? 17.324 30.791 -21.263 1.00 80.81 549 TYR A O 1
ATOM 4571 N N . ASP A 1 550 ? 15.112 30.724 -21.702 1.00 76.69 550 ASP A N 1
ATOM 4572 C CA . ASP A 1 550 ? 14.923 32.158 -21.984 1.00 76.69 550 ASP A CA 1
ATOM 4573 C C . ASP A 1 550 ? 15.983 32.720 -22.967 1.00 76.69 550 ASP A C 1
ATOM 4575 O O . ASP A 1 550 ? 16.607 33.758 -22.731 1.00 76.69 550 ASP A O 1
ATOM 4579 N N . SER A 1 551 ? 16.219 31.990 -24.068 1.00 70.81 551 SER A N 1
ATOM 4580 C CA . SER A 1 551 ? 17.174 32.326 -25.141 1.00 70.81 551 SER A CA 1
ATOM 4581 C C . SER A 1 551 ? 18.647 32.413 -24.712 1.00 70.81 551 SER A C 1
ATOM 4583 O O . SER A 1 551 ? 19.463 33.046 -25.387 1.00 70.81 551 SER A O 1
ATOM 4585 N N . LYS A 1 552 ? 19.013 31.787 -23.586 1.00 76.06 552 LYS A N 1
ATOM 4586 C CA . LYS A 1 552 ? 20.404 31.619 -23.148 1.00 76.06 552 LYS A CA 1
ATOM 4587 C C . LYS A 1 552 ? 20.766 30.139 -23.126 1.00 76.06 552 LYS A C 1
ATOM 4589 O O . LYS A 1 552 ? 20.072 29.333 -22.508 1.00 76.06 552 LYS A O 1
ATOM 4594 N N . ILE A 1 553 ? 21.887 29.802 -23.762 1.00 73.75 553 ILE A N 1
ATOM 4595 C CA . ILE A 1 553 ? 22.477 28.464 -23.681 1.00 73.75 553 ILE A CA 1
ATOM 4596 C C . ILE A 1 553 ? 22.998 28.260 -22.263 1.00 73.75 553 ILE A C 1
ATOM 4598 O O . ILE A 1 553 ? 23.801 29.048 -21.751 1.00 73.75 553 ILE A O 1
ATOM 4602 N N . ILE A 1 554 ? 22.549 27.186 -21.631 1.00 72.12 554 ILE A N 1
ATOM 4603 C CA . ILE A 1 554 ? 22.968 26.838 -20.281 1.00 72.12 554 ILE A CA 1
ATOM 4604 C C . ILE A 1 554 ? 24.356 26.173 -20.371 1.00 72.12 554 ILE A C 1
ATOM 4606 O O . ILE A 1 554 ? 24.577 25.267 -21.169 1.00 72.12 554 ILE A O 1
ATOM 4610 N N . PHE A 1 555 ? 25.308 26.596 -19.528 1.00 70.38 555 PHE A N 1
ATOM 4611 C CA . PHE A 1 555 ? 26.478 25.774 -19.160 1.00 70.38 555 PHE A CA 1
ATOM 4612 C C . PHE A 1 555 ? 27.533 25.493 -20.269 1.00 70.38 555 PHE A C 1
ATOM 4614 O O . PHE A 1 555 ? 28.271 24.511 -20.217 1.00 70.38 555 PHE A O 1
ATOM 4621 N N . GLN A 1 556 ? 27.702 26.385 -21.254 1.00 74.81 556 GLN A N 1
ATOM 4622 C CA . GLN A 1 556 ? 28.586 26.133 -22.410 1.00 74.81 556 GLN A CA 1
ATOM 4623 C C . GLN A 1 556 ? 30.101 26.082 -22.084 1.00 74.81 556 GLN A C 1
ATOM 4625 O O . GLN A 1 556 ? 30.839 25.313 -22.700 1.00 74.81 556 GLN A O 1
ATOM 4630 N N . GLY A 1 557 ? 30.591 26.885 -21.130 1.00 77.69 557 GLY A N 1
ATOM 4631 C CA . GLY A 1 557 ? 32.030 27.010 -20.835 1.00 77.69 557 GLY A CA 1
ATOM 4632 C C . GLY A 1 557 ? 32.657 25.748 -20.230 1.00 77.69 557 GLY A C 1
ATOM 4633 O O . GLY A 1 557 ? 33.618 25.198 -20.771 1.00 77.69 557 GLY A O 1
ATOM 4634 N N . ASP A 1 558 ? 32.077 25.256 -19.140 1.00 82.00 558 ASP A N 1
ATOM 4635 C CA . ASP A 1 558 ? 32.586 24.094 -18.403 1.00 82.00 558 ASP A CA 1
ATOM 4636 C C . ASP A 1 558 ? 32.347 22.775 -19.163 1.00 82.00 558 ASP A C 1
ATOM 4638 O O . ASP A 1 558 ? 33.221 21.904 -19.192 1.00 82.00 558 ASP A O 1
ATOM 4642 N N . LEU A 1 559 ? 31.218 22.650 -19.876 1.00 84.12 559 LEU A N 1
ATOM 4643 C CA . LEU A 1 559 ? 30.948 21.501 -20.750 1.00 84.12 559 LEU A CA 1
ATOM 4644 C C . LEU A 1 559 ? 31.945 21.392 -21.902 1.00 84.12 559 LEU A C 1
ATOM 4646 O O . LEU A 1 559 ? 32.337 20.284 -22.269 1.00 84.12 559 LEU A O 1
ATOM 4650 N N . ASN A 1 560 ? 32.391 22.520 -22.462 1.00 85.44 560 ASN A N 1
ATOM 4651 C CA . ASN A 1 560 ? 33.405 22.523 -23.515 1.00 85.44 560 ASN A CA 1
ATOM 4652 C C . ASN A 1 560 ? 34.758 22.009 -23.008 1.00 85.44 560 ASN A C 1
ATOM 4654 O O . ASN A 1 560 ? 35.435 21.270 -23.729 1.00 85.44 560 ASN A O 1
ATOM 4658 N N . SER A 1 561 ? 35.124 22.339 -21.765 1.00 84.94 561 SER A N 1
ATOM 4659 C CA . SER A 1 561 ? 36.323 21.795 -21.121 1.00 84.94 561 SER A CA 1
ATOM 4660 C C . SER A 1 561 ? 36.224 20.270 -20.989 1.00 84.94 561 SER A C 1
ATOM 4662 O O . SER A 1 561 ? 37.077 19.555 -21.523 1.00 84.94 561 SER A O 1
ATOM 4664 N N . LEU A 1 562 ? 35.122 19.754 -20.431 1.00 86.88 562 LEU A N 1
ATOM 4665 C CA . LEU A 1 562 ? 34.890 18.312 -20.285 1.00 86.88 562 LEU A CA 1
ATOM 4666 C C . LEU A 1 562 ? 34.855 17.581 -21.642 1.00 86.88 562 LEU A C 1
ATOM 4668 O O . LEU A 1 562 ? 35.493 16.539 -21.819 1.00 86.88 562 LEU A O 1
ATOM 4672 N N . LYS A 1 563 ? 34.171 18.155 -22.638 1.00 89.12 563 LYS A N 1
ATOM 4673 C CA . LYS A 1 563 ? 34.104 17.637 -24.014 1.00 89.12 563 LYS A CA 1
ATOM 4674 C C . LYS A 1 563 ? 35.484 17.564 -24.666 1.00 89.12 563 LYS A C 1
ATOM 4676 O O . LYS A 1 563 ? 35.773 16.601 -25.381 1.00 89.12 563 LYS A O 1
ATOM 4681 N N . SER A 1 564 ? 36.345 18.552 -24.419 1.00 86.44 564 SER A N 1
ATOM 4682 C CA . SER A 1 564 ? 37.713 18.569 -24.941 1.00 86.44 564 SER A CA 1
ATOM 4683 C C . SER A 1 564 ? 38.573 17.448 -24.342 1.00 86.44 564 SER A C 1
ATOM 4685 O O . SER A 1 564 ? 39.227 16.727 -25.102 1.00 86.44 564 SER A O 1
ATOM 4687 N N . SER A 1 565 ? 38.479 17.211 -23.026 1.00 85.75 565 SER A N 1
ATOM 4688 C CA . SER A 1 565 ? 39.175 16.111 -22.345 1.00 85.75 565 SER A CA 1
ATOM 4689 C C . SER A 1 565 ? 38.708 14.738 -22.851 1.00 85.75 565 SER A C 1
ATOM 4691 O O . SER A 1 565 ? 39.532 13.870 -23.157 1.00 85.75 565 SER A O 1
ATOM 4693 N N . LEU A 1 566 ? 37.396 14.559 -23.055 1.00 88.31 566 LEU A N 1
ATOM 4694 C CA . LEU A 1 566 ? 36.802 13.307 -23.548 1.00 88.31 566 LEU A CA 1
ATOM 4695 C C . LEU A 1 566 ? 37.144 12.987 -25.007 1.00 88.31 566 LEU A C 1
ATOM 4697 O O . LEU A 1 566 ? 37.269 11.817 -25.368 1.00 88.31 566 LEU A O 1
ATOM 4701 N N . LYS A 1 567 ? 37.335 14.002 -25.860 1.00 89.88 567 LYS A N 1
ATOM 4702 C CA . LYS A 1 567 ? 37.617 13.820 -27.296 1.00 89.88 567 LYS A CA 1
ATOM 4703 C C . LYS A 1 567 ? 38.840 12.937 -27.545 1.00 89.88 567 LYS A C 1
ATOM 4705 O O . LYS A 1 567 ? 38.872 12.174 -28.510 1.00 89.88 567 LYS A O 1
ATOM 4710 N N . SER A 1 568 ? 39.855 13.047 -26.690 1.00 84.31 568 SER A N 1
ATOM 4711 C CA . SER A 1 568 ? 41.091 12.277 -26.826 1.00 84.31 568 SER A CA 1
ATOM 4712 C C . SER A 1 568 ? 40.939 10.808 -26.403 1.00 84.31 568 SER A C 1
ATOM 4714 O O . SER A 1 568 ? 41.588 9.950 -27.001 1.00 84.31 568 SER A O 1
ATOM 4716 N N . LEU A 1 569 ? 40.063 10.528 -25.429 1.00 86.38 569 LEU A N 1
ATOM 4717 C CA . LEU A 1 569 ? 39.712 9.185 -24.958 1.00 86.38 569 LEU A CA 1
ATOM 4718 C C . LEU A 1 569 ? 38.808 8.466 -25.955 1.00 86.38 569 LEU A C 1
ATOM 4720 O O . LEU A 1 569 ? 39.093 7.337 -26.344 1.00 86.38 569 LEU A O 1
ATOM 4724 N N . LEU A 1 570 ? 37.767 9.155 -26.428 1.00 88.31 570 LEU A N 1
ATOM 4725 C CA . LEU A 1 570 ? 36.824 8.628 -27.410 1.00 88.31 570 LEU A CA 1
ATOM 4726 C C . LEU A 1 570 ? 37.514 8.231 -28.710 1.00 88.31 570 LEU A C 1
ATOM 4728 O O . LEU A 1 570 ? 37.269 7.142 -29.199 1.00 88.31 570 LEU A O 1
ATOM 4732 N N . ARG A 1 571 ? 38.446 9.043 -29.225 1.00 88.00 571 ARG A N 1
ATOM 4733 C CA . ARG A 1 571 ? 39.207 8.689 -30.437 1.00 88.00 571 ARG A CA 1
ATOM 4734 C C . ARG A 1 571 ? 39.987 7.382 -30.292 1.00 88.00 571 ARG A C 1
ATOM 4736 O O . ARG A 1 571 ? 40.043 6.600 -31.235 1.00 88.00 571 ARG A O 1
ATOM 4743 N N . ILE A 1 572 ? 40.607 7.155 -29.133 1.00 84.38 572 ILE A N 1
ATOM 4744 C CA . ILE A 1 572 ? 41.356 5.918 -28.881 1.00 84.38 572 ILE A CA 1
ATOM 4745 C C . ILE A 1 572 ? 40.386 4.747 -28.685 1.00 84.38 572 ILE A C 1
ATOM 4747 O O . ILE A 1 572 ? 40.600 3.694 -29.277 1.00 84.38 572 ILE A O 1
ATOM 4751 N N . SER A 1 573 ? 39.298 4.935 -27.931 1.00 85.94 573 SER A N 1
ATOM 4752 C CA . SER A 1 573 ? 38.271 3.905 -27.723 1.00 85.94 573 SER A CA 1
ATOM 4753 C C . SER A 1 573 ? 37.588 3.501 -29.031 1.00 85.94 573 SER A C 1
ATOM 4755 O O . SER A 1 573 ? 37.510 2.319 -29.336 1.00 85.94 573 SER A O 1
ATOM 4757 N N . GLU A 1 574 ? 37.180 4.462 -29.862 1.00 86.44 574 GLU A N 1
ATOM 4758 C CA . GLU A 1 574 ? 36.578 4.228 -31.181 1.00 86.44 574 GLU A CA 1
ATOM 4759 C C . GLU A 1 574 ? 37.569 3.526 -32.121 1.00 86.44 574 GLU A C 1
ATOM 4761 O O . GLU A 1 574 ? 37.176 2.650 -32.891 1.00 86.44 574 GLU A O 1
ATOM 4766 N N . SER A 1 575 ? 38.865 3.860 -32.046 1.00 82.81 575 SER A N 1
ATOM 4767 C CA . SER A 1 575 ? 39.910 3.170 -32.811 1.00 82.81 575 SER A CA 1
ATOM 4768 C C . SER A 1 575 ? 40.100 1.717 -32.366 1.00 82.81 575 SER A C 1
ATOM 4770 O O . SER A 1 575 ? 40.344 0.861 -33.217 1.00 82.81 575 SER A O 1
ATOM 4772 N N . ILE A 1 576 ? 40.008 1.431 -31.065 1.00 78.44 576 ILE A N 1
ATOM 4773 C CA . ILE A 1 576 ? 40.056 0.063 -30.536 1.00 78.44 576 ILE A CA 1
ATOM 4774 C C . ILE A 1 576 ? 38.770 -0.685 -30.912 1.00 78.44 576 ILE A C 1
ATOM 4776 O O . ILE A 1 576 ? 38.853 -1.808 -31.390 1.00 78.44 576 ILE A O 1
ATOM 4780 N N . ASP A 1 577 ? 37.595 -0.062 -30.800 1.00 77.75 577 ASP A N 1
ATOM 4781 C CA . ASP A 1 577 ? 36.307 -0.659 -31.180 1.00 77.75 577 ASP A CA 1
ATOM 4782 C C . ASP A 1 577 ? 36.234 -0.972 -32.684 1.00 77.75 577 ASP A C 1
ATOM 4784 O O . ASP A 1 577 ? 35.812 -2.056 -33.076 1.00 77.75 577 ASP A O 1
ATOM 4788 N N . THR A 1 578 ? 36.719 -0.078 -33.552 1.00 80.56 578 THR A N 1
ATOM 4789 C CA . THR A 1 578 ? 36.819 -0.352 -34.997 1.00 80.56 578 THR A CA 1
ATOM 4790 C C . THR A 1 578 ? 37.837 -1.439 -35.319 1.00 80.56 578 THR A C 1
ATOM 4792 O O . THR A 1 578 ? 37.604 -2.216 -36.241 1.00 80.56 578 THR A O 1
ATOM 4795 N N . PHE A 1 579 ? 38.940 -1.532 -34.572 1.00 72.00 579 PHE A N 1
ATOM 4796 C CA . PHE A 1 579 ? 39.888 -2.640 -34.701 1.00 72.00 579 PHE A CA 1
ATOM 4797 C C . PHE A 1 579 ? 39.248 -3.969 -34.274 1.00 72.00 579 PHE A C 1
ATOM 4799 O O . PHE A 1 579 ? 39.274 -4.925 -35.040 1.00 72.00 579 PHE A O 1
ATOM 4806 N N . LEU A 1 580 ? 38.573 -4.005 -33.120 1.00 66.75 580 LEU A N 1
ATOM 4807 C CA . LEU A 1 580 ? 37.845 -5.177 -32.626 1.00 66.75 580 LEU A CA 1
ATOM 4808 C C . LEU A 1 580 ? 36.699 -5.588 -33.557 1.00 66.75 580 LEU A C 1
ATOM 4810 O O . LEU A 1 580 ? 36.468 -6.774 -33.747 1.00 66.75 580 LEU A O 1
ATOM 4814 N N . LYS A 1 581 ? 35.997 -4.633 -34.178 1.00 68.88 581 LYS A N 1
ATOM 4815 C CA . LYS A 1 581 ? 34.973 -4.904 -35.200 1.00 68.88 581 LYS A CA 1
ATOM 4816 C C . LYS A 1 581 ? 35.568 -5.458 -36.493 1.00 68.88 581 LYS A C 1
ATOM 4818 O O . LYS A 1 581 ? 34.927 -6.292 -37.119 1.00 68.88 581 LYS A O 1
ATOM 4823 N N . LYS A 1 582 ? 36.770 -5.023 -36.886 1.00 66.00 582 LYS A N 1
ATOM 4824 C CA . LYS A 1 582 ? 37.503 -5.576 -38.040 1.00 66.00 582 LYS A CA 1
ATOM 4825 C C . LYS A 1 582 ? 38.077 -6.966 -37.759 1.00 66.00 582 LYS A C 1
ATOM 4827 O O . LYS A 1 582 ? 38.176 -7.759 -38.685 1.00 66.00 582 LYS A O 1
ATOM 4832 N N . GLU A 1 583 ? 38.420 -7.258 -36.505 1.00 58.00 583 GLU A N 1
ATOM 4833 C CA . GLU A 1 583 ? 38.865 -8.581 -36.048 1.00 58.00 583 GLU A CA 1
ATOM 4834 C C . GLU A 1 583 ? 37.727 -9.460 -35.496 1.00 58.00 583 GLU A C 1
ATOM 4836 O O . GLU A 1 583 ? 37.988 -10.558 -35.007 1.00 58.00 583 GLU A O 1
ATOM 4841 N N . LYS A 1 584 ? 36.453 -9.039 -35.589 1.00 48.06 584 LYS A N 1
ATOM 4842 C CA . LYS A 1 584 ? 35.321 -9.939 -35.324 1.00 48.06 584 LYS A CA 1
ATOM 4843 C C . LYS A 1 584 ? 35.396 -11.087 -36.332 1.00 48.06 584 LYS A C 1
ATOM 4845 O O . LYS A 1 584 ? 35.086 -10.878 -37.501 1.00 48.06 584 LYS A O 1
ATOM 4850 N N . LEU A 1 585 ? 35.825 -12.255 -35.839 1.00 48.72 585 LEU A N 1
ATOM 4851 C CA . LEU A 1 585 ? 35.744 -13.597 -36.426 1.00 48.72 585 LEU A CA 1
ATOM 4852 C C . LEU A 1 585 ? 34.910 -13.620 -37.713 1.00 48.72 585 LEU A C 1
ATOM 4854 O O . LEU A 1 585 ? 33.682 -13.734 -37.675 1.00 48.72 585 LEU A O 1
ATOM 4858 N N . THR A 1 586 ? 35.580 -13.531 -38.859 1.00 45.09 586 THR A N 1
ATOM 4859 C CA . THR A 1 586 ? 34.972 -13.905 -40.136 1.00 45.09 586 THR A CA 1
ATOM 4860 C C . THR A 1 586 ? 34.972 -15.427 -40.190 1.00 45.09 586 THR A C 1
ATOM 4862 O O . THR A 1 586 ? 35.762 -16.042 -40.897 1.00 45.09 586 THR A O 1
ATOM 4865 N N . VAL A 1 587 ? 34.093 -16.059 -39.402 1.00 50.19 587 VAL A N 1
ATOM 4866 C CA . VAL A 1 587 ? 33.814 -17.489 -39.564 1.00 50.19 587 VAL A CA 1
ATOM 4867 C C . VAL A 1 587 ? 33.239 -17.638 -40.964 1.00 50.19 587 VAL A C 1
ATOM 4869 O O . VAL A 1 587 ? 32.079 -17.303 -41.204 1.00 50.19 587 VAL A O 1
ATOM 4872 N N . ASN A 1 588 ? 34.062 -18.080 -41.913 1.00 55.53 588 ASN A N 1
ATOM 4873 C CA . ASN A 1 588 ? 33.579 -18.374 -43.248 1.00 55.53 588 ASN A CA 1
ATOM 4874 C C . ASN A 1 588 ? 32.654 -19.593 -43.135 1.00 55.53 588 ASN A C 1
ATOM 4876 O O . ASN A 1 588 ? 33.121 -20.715 -42.934 1.00 55.53 588 ASN A O 1
ATOM 4880 N N . ILE A 1 589 ? 31.342 -19.348 -43.173 1.00 55.00 589 ILE A N 1
ATOM 4881 C CA . ILE A 1 589 ? 30.288 -20.351 -42.949 1.00 55.00 589 ILE A CA 1
ATOM 4882 C C . ILE A 1 589 ? 30.450 -21.527 -43.921 1.00 55.00 589 ILE A C 1
ATOM 4884 O O . ILE A 1 589 ? 30.171 -22.666 -43.559 1.00 55.00 589 ILE A O 1
ATOM 4888 N N . GLU A 1 590 ? 30.971 -21.262 -45.121 1.00 56.59 590 GLU A N 1
ATOM 4889 C CA . GLU A 1 590 ? 31.236 -22.255 -46.168 1.00 56.59 590 GLU A CA 1
ATOM 4890 C C . GLU A 1 590 ? 32.279 -23.309 -45.756 1.00 56.59 590 GLU A C 1
ATOM 4892 O O . GLU A 1 590 ? 32.286 -24.412 -46.295 1.00 56.59 590 GLU A O 1
ATOM 4897 N N . ASN A 1 591 ? 33.125 -23.010 -44.764 1.00 55.78 591 ASN A N 1
ATOM 4898 C CA . ASN A 1 591 ? 34.139 -23.934 -44.248 1.00 55.78 591 ASN A CA 1
ATOM 4899 C C . ASN A 1 591 ? 33.636 -24.809 -43.084 1.00 55.78 591 ASN A C 1
ATOM 4901 O O . ASN A 1 591 ? 34.403 -25.616 -42.549 1.00 55.78 591 ASN A O 1
ATOM 4905 N N . LEU A 1 592 ? 32.384 -24.644 -42.641 1.00 56.75 592 LEU A N 1
ATOM 4906 C CA . LEU A 1 592 ? 31.794 -25.474 -41.590 1.00 56.75 592 LEU A CA 1
ATOM 4907 C C . LEU A 1 592 ? 31.332 -26.810 -42.193 1.00 56.75 592 LEU A C 1
ATOM 4909 O O . LEU A 1 592 ? 30.527 -26.844 -43.117 1.00 56.75 592 LEU A O 1
ATOM 4913 N N . ILE A 1 593 ? 31.842 -27.927 -41.670 1.00 54.41 593 ILE A N 1
ATOM 4914 C CA . ILE A 1 593 ? 31.491 -29.277 -42.136 1.00 54.41 593 ILE A CA 1
ATOM 4915 C C . ILE A 1 593 ? 30.328 -29.810 -41.279 1.00 54.41 593 ILE A C 1
ATOM 4917 O O . ILE A 1 593 ? 30.394 -29.676 -40.052 1.00 54.41 593 ILE A O 1
ATOM 4921 N N . PRO A 1 594 ? 29.292 -30.443 -41.869 1.00 50.34 594 PRO A N 1
ATOM 4922 C CA . PRO A 1 594 ? 28.255 -31.138 -41.111 1.00 50.34 594 PRO A CA 1
ATOM 4923 C C . PRO A 1 594 ? 28.874 -32.209 -40.211 1.00 50.34 594 PRO A C 1
ATOM 4925 O O . PRO A 1 594 ? 29.625 -33.072 -40.674 1.00 50.34 594 PRO A O 1
ATOM 4928 N N . ILE A 1 595 ? 28.562 -32.172 -38.917 1.00 57.75 595 ILE A N 1
ATOM 4929 C CA . ILE A 1 595 ? 29.125 -33.126 -37.960 1.00 57.75 595 ILE A CA 1
ATOM 4930 C C . ILE A 1 595 ? 28.226 -34.363 -37.951 1.00 57.75 595 ILE A C 1
ATOM 4932 O O . ILE A 1 595 ? 27.092 -34.321 -37.470 1.00 57.75 595 ILE A O 1
ATOM 4936 N N . LYS A 1 596 ? 28.736 -35.478 -38.486 1.00 48.47 596 LYS A N 1
ATOM 4937 C CA . LYS A 1 596 ? 28.134 -36.799 -38.271 1.00 48.47 596 LYS A CA 1
ATOM 4938 C C . LYS A 1 596 ? 28.533 -37.297 -36.886 1.00 48.47 596 LYS A C 1
ATOM 4940 O O . LYS A 1 596 ? 29.714 -37.296 -36.545 1.00 48.47 596 LYS A O 1
ATOM 4945 N N . ILE A 1 597 ? 27.553 -37.730 -36.098 1.00 48.41 597 ILE A N 1
ATOM 4946 C CA . ILE A 1 597 ? 27.806 -38.360 -34.801 1.00 48.41 597 ILE A CA 1
ATOM 4947 C C . ILE A 1 597 ? 28.480 -39.718 -35.073 1.00 48.41 597 ILE A C 1
ATOM 4949 O O . ILE A 1 597 ? 27.925 -40.501 -35.848 1.00 48.41 597 ILE A O 1
ATOM 4953 N N . PRO A 1 598 ? 29.659 -40.013 -34.492 1.00 43.50 598 PRO A N 1
ATOM 4954 C CA . PRO A 1 598 ? 30.280 -41.323 -34.644 1.00 43.50 598 PRO A CA 1
ATOM 4955 C C . PRO A 1 598 ? 29.353 -42.388 -34.051 1.00 43.50 598 PRO A C 1
ATOM 4957 O O . PRO A 1 598 ? 28.975 -42.311 -32.881 1.00 43.50 598 PRO A O 1
ATOM 4960 N N . GLN A 1 599 ? 28.966 -43.370 -34.864 1.00 44.84 599 GLN A N 1
ATOM 4961 C CA . GLN A 1 599 ? 28.318 -44.574 -34.358 1.00 44.84 599 GLN A CA 1
ATOM 4962 C C . GLN A 1 599 ? 29.405 -45.389 -33.647 1.00 44.84 599 GLN A C 1
ATOM 4964 O O . GLN A 1 599 ? 30.451 -45.659 -34.232 1.00 44.84 599 GLN A O 1
ATOM 4969 N N . ARG A 1 600 ? 29.219 -45.703 -32.359 1.00 43.31 600 ARG A N 1
ATOM 4970 C CA . ARG A 1 600 ? 30.091 -46.666 -31.670 1.00 43.31 600 ARG A CA 1
ATOM 4971 C C . ARG A 1 600 ? 29.844 -48.027 -32.313 1.00 43.31 600 ARG A C 1
ATOM 4973 O O . ARG A 1 600 ? 28.752 -48.558 -32.145 1.00 43.31 600 ARG A O 1
ATOM 4980 N N . GLU A 1 601 ? 30.824 -48.561 -33.034 1.00 43.94 601 GLU A N 1
ATOM 4981 C CA . GLU A 1 601 ? 30.736 -49.919 -33.585 1.00 43.94 601 GLU A CA 1
ATOM 4982 C C . GLU A 1 601 ? 31.117 -51.014 -32.572 1.00 43.94 601 GLU A C 1
ATOM 4984 O O . GLU A 1 601 ? 30.773 -52.162 -32.813 1.00 43.94 601 GLU A O 1
ATOM 4989 N N . ASP A 1 602 ? 31.670 -50.693 -31.393 1.00 44.97 602 ASP A N 1
ATOM 4990 C CA . ASP A 1 602 ? 32.172 -51.729 -30.477 1.00 44.97 602 ASP A CA 1
ATOM 4991 C C . ASP A 1 602 ? 31.578 -51.661 -29.052 1.00 44.97 602 ASP A C 1
ATOM 4993 O O . ASP A 1 602 ? 31.738 -50.683 -28.315 1.00 44.97 602 ASP A O 1
ATOM 4997 N N . GLU A 1 603 ? 30.871 -52.742 -28.704 1.00 45.56 603 GLU A N 1
ATOM 4998 C CA . GLU A 1 603 ? 30.855 -53.449 -27.412 1.00 45.56 603 GLU A CA 1
ATOM 4999 C C . GLU A 1 603 ? 30.939 -52.620 -26.112 1.00 45.56 603 GLU A C 1
ATOM 5001 O O . GLU A 1 603 ? 31.931 -52.693 -25.403 1.00 45.56 603 GLU A O 1
ATOM 5006 N N . ILE A 1 604 ? 29.869 -51.916 -25.726 1.00 44.94 604 ILE A N 1
ATOM 5007 C CA . ILE A 1 604 ? 29.320 -51.953 -24.351 1.00 44.94 604 ILE A CA 1
ATOM 5008 C C . ILE A 1 604 ? 27.826 -51.590 -24.468 1.00 44.94 604 ILE A C 1
ATOM 5010 O O . ILE A 1 604 ? 27.500 -50.458 -24.832 1.00 44.94 604 ILE A O 1
ATOM 5014 N N . GLU A 1 605 ? 26.918 -52.512 -24.124 1.00 45.28 605 GLU A N 1
ATOM 5015 C CA . GLU A 1 605 ? 25.510 -52.185 -23.842 1.00 45.28 605 GLU A CA 1
ATOM 5016 C C . GLU A 1 605 ? 25.454 -51.316 -22.578 1.00 45.28 605 GLU A C 1
ATOM 5018 O O . GLU A 1 605 ? 25.495 -51.806 -21.450 1.00 45.28 605 GLU A O 1
ATOM 5023 N N . VAL A 1 606 ? 25.421 -49.997 -22.765 1.00 45.38 606 VAL A N 1
ATOM 5024 C CA . VAL A 1 606 ? 25.038 -49.052 -21.715 1.00 45.38 606 VAL A CA 1
ATOM 5025 C C . VAL A 1 606 ? 23.630 -48.571 -22.042 1.00 45.38 606 VAL A C 1
ATOM 5027 O O . VAL A 1 606 ? 23.395 -48.080 -23.143 1.00 45.38 606 VAL A O 1
ATOM 5030 N N . ASP A 1 607 ? 22.721 -48.703 -21.080 1.00 41.75 607 ASP A N 1
ATOM 5031 C CA . ASP A 1 607 ? 21.283 -48.401 -21.156 1.00 41.75 607 ASP A CA 1
ATOM 5032 C C . ASP A 1 607 ? 20.987 -46.881 -21.162 1.00 41.75 607 ASP A C 1
ATOM 5034 O O . ASP A 1 607 ? 20.167 -46.377 -20.399 1.00 41.75 607 ASP A O 1
ATOM 5038 N N . TYR A 1 608 ? 21.728 -46.109 -21.965 1.00 44.41 608 TYR A N 1
ATOM 5039 C CA . TYR A 1 608 ? 21.439 -44.696 -22.213 1.00 44.41 608 TYR A CA 1
ATOM 5040 C C . TYR A 1 608 ? 21.000 -44.498 -23.661 1.00 44.41 608 TYR A C 1
ATOM 5042 O O . TYR A 1 608 ? 21.593 -45.060 -24.585 1.00 44.41 608 TYR A O 1
ATOM 5050 N N . ASP A 1 609 ? 19.976 -43.659 -23.835 1.00 47.34 609 ASP A N 1
ATOM 5051 C CA . ASP A 1 609 ? 19.417 -43.253 -25.121 1.00 47.34 609 ASP A CA 1
ATOM 5052 C C . ASP A 1 609 ? 20.514 -43.002 -26.169 1.00 47.34 609 ASP A C 1
ATOM 5054 O O . ASP A 1 609 ? 21.430 -42.201 -25.976 1.00 47.34 609 ASP A O 1
ATOM 5058 N N . GLN A 1 610 ? 20.406 -43.675 -27.319 1.00 52.94 610 GLN A N 1
ATOM 5059 C CA . GLN A 1 610 ? 21.379 -43.647 -28.423 1.00 52.94 610 GLN A CA 1
ATOM 5060 C C . GLN A 1 610 ? 21.493 -42.280 -29.143 1.00 52.94 610 GLN A C 1
ATOM 5062 O O . GLN A 1 610 ? 21.946 -42.218 -30.294 1.00 52.94 610 GLN A O 1
ATOM 5067 N N . TYR A 1 611 ? 21.019 -41.183 -28.550 1.00 57.03 611 TYR A N 1
ATOM 5068 C CA . TYR A 1 611 ? 21.072 -39.842 -29.125 1.00 57.03 611 TYR A CA 1
ATOM 5069 C C . TYR A 1 611 ? 21.475 -38.805 -28.072 1.00 57.03 611 TYR A C 1
ATOM 5071 O O . TYR A 1 611 ? 21.031 -38.825 -26.928 1.00 57.03 611 TYR A O 1
ATOM 5079 N N . ILE A 1 612 ? 22.341 -37.872 -28.468 1.00 58.94 612 ILE A N 1
ATOM 5080 C CA . ILE A 1 612 ? 22.763 -36.766 -27.608 1.00 58.94 612 ILE A CA 1
ATOM 5081 C C . ILE A 1 612 ? 21.733 -35.648 -27.769 1.00 58.94 612 ILE A C 1
ATOM 5083 O O . ILE A 1 612 ? 21.647 -35.031 -28.832 1.00 58.94 612 ILE A O 1
ATOM 5087 N N . VAL A 1 613 ? 20.960 -35.375 -26.714 1.00 58.94 613 VAL A N 1
ATOM 5088 C CA . VAL A 1 613 ? 20.021 -34.242 -26.677 1.00 58.94 613 VAL A CA 1
ATOM 5089 C C . VAL A 1 613 ? 20.774 -32.955 -27.033 1.00 58.94 613 VAL A C 1
ATOM 5091 O O . VAL A 1 613 ? 21.758 -32.604 -26.382 1.00 58.94 613 VAL A O 1
ATOM 5094 N N . GLY A 1 614 ? 20.310 -32.253 -28.067 1.00 64.25 614 GLY A N 1
ATOM 5095 C CA . GLY A 1 614 ? 20.959 -31.063 -28.627 1.00 64.25 614 GLY A CA 1
ATOM 5096 C C . GLY A 1 614 ? 21.645 -31.272 -29.982 1.00 64.25 614 GLY A C 1
ATOM 5097 O O . GLY A 1 614 ? 22.040 -30.280 -30.589 1.00 64.25 614 GLY A O 1
ATOM 5098 N N . PHE A 1 615 ? 21.745 -32.511 -30.483 1.00 68.44 615 PHE A N 1
ATOM 5099 C CA . PHE A 1 615 ? 22.356 -32.829 -31.778 1.00 68.44 615 PHE A CA 1
ATOM 5100 C C . PHE A 1 615 ? 21.400 -33.611 -32.684 1.00 68.44 615 PHE A C 1
ATOM 5102 O O . PHE A 1 615 ? 21.141 -34.794 -32.466 1.00 68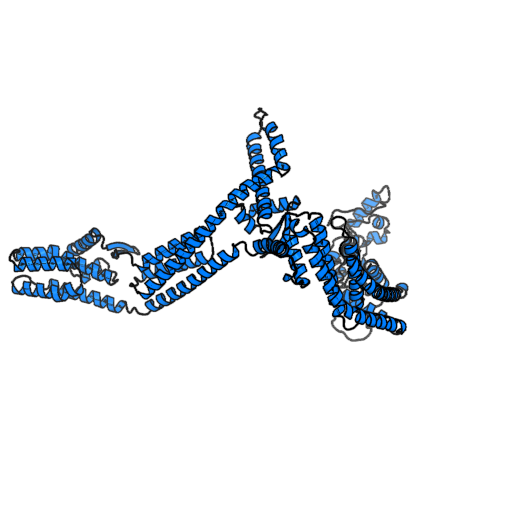.44 615 PHE A O 1
ATOM 5109 N N . GLY A 1 616 ? 20.908 -32.950 -33.729 1.00 74.81 616 GLY A N 1
ATOM 5110 C CA . GLY A 1 616 ? 20.088 -33.558 -34.772 1.00 74.81 616 GLY A CA 1
ATOM 5111 C C . GLY A 1 616 ? 19.246 -32.533 -35.522 1.00 74.81 616 GLY A C 1
ATOM 5112 O O . GLY A 1 616 ? 19.119 -31.380 -35.103 1.00 74.81 616 GLY A O 1
ATOM 5113 N N . GLU A 1 617 ? 18.671 -32.970 -36.630 1.00 81.88 617 GLU A N 1
ATOM 5114 C CA . GLU A 1 617 ? 17.877 -32.166 -37.550 1.00 81.88 617 GLU A CA 1
ATOM 5115 C C . GLU A 1 617 ? 16.489 -32.790 -37.692 1.00 81.88 617 GLU A C 1
ATOM 5117 O O . GLU A 1 617 ? 16.346 -34.012 -37.710 1.00 81.88 617 GLU A O 1
ATOM 5122 N N . LEU A 1 618 ? 15.461 -31.951 -37.773 1.00 88.00 618 LEU A N 1
ATOM 5123 C CA . LEU A 1 618 ? 14.103 -32.394 -38.057 1.00 88.00 618 LEU A CA 1
ATOM 5124 C C . LEU A 1 618 ? 13.793 -32.082 -39.511 1.00 88.00 618 LEU A C 1
ATOM 5126 O O . LEU A 1 618 ? 13.949 -30.944 -39.941 1.00 88.00 618 LEU A O 1
ATOM 5130 N N . ASN A 1 619 ? 13.302 -33.077 -40.232 1.00 89.69 619 ASN A N 1
ATOM 5131 C CA . ASN A 1 619 ? 12.798 -32.911 -41.581 1.00 89.69 619 ASN A CA 1
ATOM 5132 C C . ASN A 1 619 ? 11.282 -33.117 -41.588 1.00 89.69 619 ASN A C 1
ATOM 5134 O O . ASN A 1 619 ? 10.777 -34.064 -40.987 1.00 89.69 619 ASN A O 1
ATOM 5138 N N . TRP A 1 620 ? 10.552 -32.246 -42.278 1.00 91.81 620 TRP A N 1
ATOM 5139 C CA . TRP A 1 620 ? 9.102 -32.344 -42.400 1.00 91.81 620 TRP A CA 1
ATOM 5140 C C . TRP A 1 620 ? 8.707 -32.848 -43.790 1.00 91.81 620 TRP A C 1
ATOM 5142 O O . TRP A 1 620 ? 9.048 -32.258 -44.812 1.00 91.81 620 TRP A O 1
ATOM 5152 N N . LYS A 1 621 ? 7.950 -33.946 -43.826 1.00 90.88 621 LYS A N 1
ATOM 5153 C CA . LYS A 1 621 ? 7.416 -34.571 -45.037 1.00 90.88 621 LYS A CA 1
ATOM 5154 C C . LYS A 1 621 ? 5.985 -34.101 -45.280 1.00 90.88 621 LYS A C 1
ATOM 5156 O O . LYS A 1 621 ? 5.038 -34.560 -44.634 1.00 90.88 621 LYS A O 1
ATOM 5161 N N . LEU A 1 622 ? 5.827 -33.191 -46.244 1.00 88.25 622 LEU A N 1
ATOM 5162 C CA . LEU A 1 622 ? 4.535 -32.612 -46.632 1.00 88.25 622 LEU A CA 1
ATOM 5163 C C . LEU A 1 622 ? 3.494 -33.686 -46.979 1.00 88.25 622 LEU A C 1
ATOM 5165 O O . LEU A 1 622 ? 2.347 -33.611 -46.536 1.00 88.25 622 LEU A O 1
ATOM 5169 N N . ASN A 1 623 ? 3.920 -34.702 -47.730 1.00 88.12 623 ASN A N 1
ATOM 5170 C CA . ASN A 1 623 ? 3.085 -35.791 -48.226 1.00 88.12 623 ASN A CA 1
ATOM 5171 C C . ASN A 1 623 ? 2.566 -36.729 -47.124 1.00 88.12 623 ASN A C 1
ATOM 5173 O O . ASN A 1 623 ? 1.594 -37.429 -47.350 1.00 88.12 623 ASN A O 1
ATOM 5177 N N . LYS A 1 624 ? 3.136 -36.713 -45.917 1.00 90.38 624 LYS A N 1
ATOM 5178 C CA . LYS A 1 624 ? 2.659 -37.524 -44.784 1.00 90.38 624 LYS A CA 1
ATOM 5179 C C . LYS A 1 624 ? 1.921 -36.708 -43.722 1.00 90.38 624 LYS A C 1
ATOM 5181 O O . LYS A 1 624 ? 1.256 -37.262 -42.848 1.00 90.38 624 LYS A O 1
ATOM 5186 N N . CYS A 1 625 ? 2.017 -35.382 -43.757 1.00 90.81 625 CYS A N 1
ATOM 5187 C CA . CYS A 1 625 ? 1.500 -34.531 -42.690 1.00 90.81 625 CYS A CA 1
ATOM 5188 C C . CYS A 1 625 ? -0.035 -34.528 -42.630 1.00 90.81 625 CYS A C 1
ATOM 5190 O O . CYS A 1 625 ? -0.704 -34.274 -43.629 1.00 90.81 625 CYS A O 1
ATOM 5192 N N . LEU A 1 626 ? -0.599 -34.732 -41.433 1.00 89.06 626 LEU A N 1
ATOM 5193 C CA . LEU A 1 626 ? -2.038 -34.581 -41.174 1.00 89.06 626 LEU A CA 1
ATOM 5194 C C . LEU A 1 626 ? -2.442 -33.138 -40.847 1.00 89.06 626 LEU A C 1
ATOM 5196 O O . LEU A 1 626 ? -3.624 -32.820 -40.886 1.00 89.06 626 LEU A O 1
ATOM 5200 N N . GLY A 1 627 ? -1.498 -32.266 -40.477 1.00 89.62 627 GLY A N 1
ATOM 5201 C CA . GLY A 1 627 ? -1.820 -30.949 -39.912 1.00 89.62 627 GLY A CA 1
ATOM 5202 C C . GLY A 1 627 ? -2.548 -31.042 -38.565 1.00 89.62 627 GLY A C 1
ATOM 5203 O O . GLY A 1 627 ? -3.365 -30.187 -38.245 1.00 89.62 627 GLY A O 1
ATOM 5204 N N . CYS A 1 628 ? -2.298 -32.101 -37.788 1.00 91.69 628 CYS A N 1
ATOM 5205 C CA . CYS A 1 628 ? -2.958 -32.360 -36.502 1.00 91.69 628 CYS A CA 1
ATOM 5206 C C . CYS A 1 628 ? -2.360 -31.584 -35.320 1.00 91.69 628 CYS A C 1
ATOM 5208 O O . CYS A 1 628 ? -2.839 -31.744 -34.203 1.00 91.69 628 CYS A O 1
ATOM 5210 N N . ARG A 1 629 ? -1.293 -30.802 -35.546 1.00 93.12 629 ARG A N 1
ATOM 5211 C CA . ARG A 1 629 ? -0.567 -30.006 -34.536 1.00 93.12 629 ARG A CA 1
ATOM 5212 C C . ARG A 1 629 ? 0.146 -30.801 -33.427 1.00 93.12 629 ARG A C 1
ATOM 5214 O O . ARG A 1 629 ? 0.933 -30.226 -32.690 1.00 93.12 629 ARG A O 1
ATOM 5221 N N . SER A 1 630 ? 0.028 -32.127 -33.369 1.00 93.75 630 SER A N 1
ATOM 5222 C CA . SER A 1 630 ? 0.622 -32.931 -32.285 1.00 93.75 630 SER A CA 1
ATOM 5223 C C . SER A 1 630 ? 2.138 -32.749 -32.098 1.00 93.75 630 SER A C 1
ATOM 5225 O O . SER A 1 630 ? 2.620 -32.790 -30.971 1.00 93.75 630 SER A O 1
ATOM 5227 N N . CYS A 1 631 ? 2.894 -32.529 -33.180 1.00 94.31 631 CYS A N 1
ATOM 5228 C CA . CYS A 1 631 ? 4.335 -32.263 -33.121 1.00 94.31 631 CYS A CA 1
ATOM 5229 C C . CYS A 1 631 ? 4.675 -30.862 -32.577 1.00 94.31 631 CYS A C 1
ATOM 5231 O O . CYS A 1 631 ? 5.735 -30.685 -31.983 1.00 94.31 631 CYS A O 1
ATOM 5233 N N . VAL A 1 632 ? 3.779 -29.890 -32.765 1.00 92.81 632 VAL A N 1
ATOM 5234 C CA . VAL A 1 632 ? 3.883 -28.533 -32.210 1.00 92.81 632 VAL A CA 1
ATOM 5235 C C . VAL A 1 632 ? 3.621 -28.586 -30.710 1.00 92.81 632 VAL A C 1
ATOM 5237 O O . VAL A 1 632 ? 4.463 -28.155 -29.935 1.00 92.81 632 VAL A O 1
ATOM 5240 N N . ASP A 1 633 ? 2.518 -29.216 -30.299 1.00 93.12 633 ASP A N 1
ATOM 5241 C CA . ASP A 1 633 ? 2.088 -29.232 -28.894 1.00 93.12 633 ASP A CA 1
ATOM 5242 C C . ASP A 1 633 ? 3.041 -30.017 -27.974 1.00 93.12 633 ASP A C 1
ATOM 5244 O O . ASP A 1 633 ? 3.110 -29.753 -26.776 1.00 93.12 633 ASP A O 1
ATOM 5248 N N . ILE A 1 634 ? 3.778 -30.998 -28.512 1.00 93.69 634 ILE A N 1
ATOM 5249 C CA . ILE A 1 634 ? 4.767 -31.772 -27.744 1.00 93.69 634 ILE A CA 1
ATOM 5250 C C . ILE A 1 634 ? 6.151 -31.110 -27.706 1.00 93.69 634 ILE A C 1
ATOM 5252 O O . ILE A 1 634 ? 7.028 -31.565 -26.967 1.00 93.69 634 ILE A O 1
ATOM 5256 N N . CYS A 1 635 ? 6.389 -30.082 -28.527 1.00 91.75 635 CYS A N 1
ATOM 5257 C CA . CYS A 1 635 ? 7.690 -29.439 -28.618 1.00 91.75 635 CYS A CA 1
ATOM 5258 C C . CYS A 1 635 ? 7.935 -28.582 -27.365 1.00 91.75 635 CYS A C 1
ATOM 5260 O O . CYS A 1 635 ? 7.243 -27.590 -27.175 1.00 91.75 635 CYS A O 1
ATOM 5262 N N . PRO A 1 636 ? 8.932 -28.901 -26.520 1.00 88.19 636 PRO A N 1
ATOM 5263 C CA . PRO A 1 636 ? 9.143 -28.173 -25.265 1.00 88.19 636 PRO A CA 1
ATOM 5264 C C . PRO A 1 636 ? 9.687 -26.749 -25.452 1.00 88.19 636 PRO A C 1
ATOM 5266 O O . PRO A 1 636 ? 9.698 -25.982 -24.501 1.00 88.19 636 PRO A O 1
ATOM 5269 N N . GLU A 1 637 ? 10.174 -26.422 -26.650 1.00 89.44 637 GLU A N 1
ATOM 5270 C CA . GLU A 1 637 ? 10.854 -25.156 -26.961 1.00 89.44 637 GLU A CA 1
ATOM 5271 C C . GLU A 1 637 ? 10.143 -24.384 -28.083 1.00 89.44 637 GLU A C 1
ATOM 5273 O O . GLU A 1 637 ? 10.737 -23.492 -28.689 1.00 89.44 637 GLU A O 1
ATOM 5278 N N . ASP A 1 638 ? 8.911 -24.777 -28.434 1.00 90.38 638 ASP A N 1
ATOM 5279 C CA . ASP A 1 638 ? 8.123 -24.165 -29.513 1.00 90.38 638 ASP A CA 1
ATOM 5280 C C . ASP A 1 638 ? 8.908 -24.027 -30.833 1.00 90.38 638 ASP A C 1
ATOM 5282 O O . ASP A 1 638 ? 8.847 -23.018 -31.542 1.00 90.38 638 ASP A O 1
ATOM 5286 N N . ALA A 1 639 ? 9.715 -25.043 -31.152 1.00 89.81 639 ALA A N 1
ATOM 5287 C CA . ALA A 1 639 ? 10.551 -25.069 -32.350 1.00 89.81 639 ALA A CA 1
ATOM 5288 C C . ALA A 1 639 ? 9.784 -25.447 -33.621 1.00 89.81 639 ALA A C 1
ATOM 5290 O O . ALA A 1 639 ? 10.333 -25.364 -34.714 1.00 89.81 639 ALA A O 1
ATOM 5291 N N . LEU A 1 640 ? 8.543 -25.899 -33.474 1.00 92.31 640 LEU A N 1
ATOM 5292 C CA . LEU A 1 640 ? 7.652 -26.289 -34.556 1.00 92.31 640 LEU A CA 1
ATOM 5293 C C . LEU A 1 640 ? 6.439 -25.370 -34.501 1.00 92.31 640 LEU A C 1
ATOM 5295 O O . LEU A 1 640 ? 5.824 -25.245 -33.448 1.00 92.31 640 LEU A O 1
ATOM 5299 N N . ILE A 1 641 ? 6.076 -24.759 -35.623 1.00 92.12 641 ILE A N 1
ATOM 5300 C CA . ILE A 1 641 ? 4.900 -23.892 -35.730 1.00 92.12 641 ILE A CA 1
ATOM 5301 C C . ILE A 1 641 ? 3.996 -24.440 -36.827 1.00 92.12 641 ILE A C 1
ATOM 5303 O O . ILE A 1 641 ? 4.438 -24.666 -37.950 1.00 92.12 641 ILE A O 1
ATOM 5307 N N . LEU A 1 642 ? 2.711 -24.626 -36.522 1.00 92.06 642 LEU A N 1
ATOM 5308 C CA . LEU A 1 642 ? 1.704 -24.871 -37.551 1.00 92.06 642 LEU A CA 1
ATOM 5309 C C . LEU A 1 642 ? 1.272 -23.519 -38.123 1.00 92.06 642 LEU A C 1
ATOM 5311 O O . LEU A 1 642 ? 0.531 -22.770 -37.486 1.00 92.06 642 LEU A O 1
ATOM 5315 N N . ARG A 1 643 ? 1.755 -23.188 -39.319 1.00 90.88 643 ARG A N 1
ATOM 5316 C CA . ARG A 1 643 ? 1.313 -21.999 -40.046 1.00 90.88 643 ARG A CA 1
ATOM 5317 C C . ARG A 1 643 ? -0.120 -22.219 -40.520 1.00 90.88 643 ARG A C 1
ATOM 5319 O O . ARG A 1 643 ? -0.421 -23.237 -41.145 1.00 90.88 643 ARG A O 1
ATOM 5326 N N . ASN A 1 644 ? -0.983 -21.231 -40.273 1.00 89.25 644 ASN A N 1
ATOM 5327 C CA . ASN A 1 644 ? -2.364 -21.191 -40.775 1.00 89.25 644 ASN A CA 1
ATOM 5328 C C . ASN A 1 644 ? -2.387 -20.816 -42.267 1.00 89.25 644 ASN A C 1
ATOM 5330 O O . ASN A 1 644 ? -3.108 -19.921 -42.695 1.00 89.25 644 ASN A O 1
ATOM 5334 N N . GLU A 1 645 ? -1.541 -21.467 -43.051 1.00 90.62 645 GLU A N 1
ATOM 5335 C CA . GLU A 1 645 ? -1.426 -21.297 -44.487 1.00 90.62 645 GLU A CA 1
ATOM 5336 C C . GLU A 1 645 ? -1.348 -22.681 -45.105 1.00 90.62 645 GLU A C 1
ATOM 5338 O O . GLU A 1 645 ? -0.569 -23.530 -44.667 1.00 90.62 645 GLU A O 1
ATOM 5343 N N . TRP A 1 646 ? -2.173 -22.912 -46.117 1.00 88.50 646 TRP A N 1
ATOM 5344 C CA . TRP A 1 646 ? -2.135 -24.130 -46.896 1.00 88.50 646 TRP A CA 1
ATOM 5345 C C . TRP A 1 646 ? -1.430 -23.865 -48.219 1.00 88.50 646 TRP A C 1
ATOM 5347 O O . TRP A 1 646 ? -1.932 -23.127 -49.072 1.00 88.50 646 TRP A O 1
ATOM 5357 N N . ASP A 1 647 ? -0.260 -24.476 -48.386 1.00 87.25 647 ASP A N 1
ATOM 5358 C CA . ASP A 1 647 ? 0.526 -24.384 -49.616 1.00 87.25 647 ASP A CA 1
ATOM 5359 C C . ASP A 1 647 ? -0.002 -25.356 -50.674 1.00 87.25 647 ASP A C 1
ATOM 5361 O O . ASP A 1 647 ? 0.583 -26.388 -50.996 1.00 87.25 647 ASP A O 1
ATOM 5365 N N . ILE A 1 648 ? -1.192 -25.021 -51.167 1.00 86.81 648 ILE A N 1
ATOM 5366 C CA . ILE A 1 648 ? -1.926 -25.768 -52.184 1.00 86.81 648 ILE A CA 1
ATOM 5367 C C . ILE A 1 648 ? -1.127 -25.930 -53.485 1.00 86.81 648 ILE A C 1
ATOM 5369 O O . ILE A 1 648 ? -1.308 -26.929 -54.181 1.00 86.81 648 ILE A O 1
ATOM 5373 N N . GLN A 1 649 ? -0.219 -24.996 -53.792 1.00 87.12 649 GLN A N 1
ATOM 5374 C CA . GLN A 1 649 ? 0.636 -25.063 -54.972 1.00 87.12 649 GLN A CA 1
ATOM 5375 C C . GLN A 1 649 ? 1.530 -26.306 -54.910 1.00 87.12 649 GLN A C 1
ATOM 5377 O O . GLN A 1 649 ? 1.473 -27.148 -55.810 1.00 87.12 649 GLN A O 1
ATOM 5382 N N . ASN A 1 650 ? 2.251 -26.487 -53.800 1.00 86.06 650 ASN A N 1
ATOM 5383 C CA . ASN A 1 650 ? 3.109 -27.654 -53.597 1.00 86.06 650 ASN A CA 1
ATOM 5384 C C . ASN A 1 650 ? 2.330 -28.982 -53.605 1.00 86.06 650 ASN A C 1
ATOM 5386 O O . ASN A 1 650 ? 2.850 -30.001 -54.056 1.00 86.06 650 ASN A O 1
ATOM 5390 N N . PHE A 1 651 ? 1.066 -28.995 -53.164 1.00 84.44 651 PHE A N 1
ATOM 5391 C CA . PHE A 1 651 ? 0.224 -30.196 -53.259 1.00 84.44 651 PHE A CA 1
ATOM 5392 C C . PHE A 1 651 ? -0.228 -30.505 -54.692 1.00 84.44 651 PHE A C 1
ATOM 5394 O O . PHE A 1 651 ? -0.318 -31.674 -55.067 1.00 84.44 651 PHE A O 1
ATOM 5401 N N . ILE A 1 652 ? -0.524 -29.494 -55.512 1.00 84.62 652 ILE A N 1
ATOM 5402 C CA . ILE A 1 652 ? -0.937 -29.713 -56.907 1.00 84.62 652 ILE A CA 1
ATOM 5403 C C . ILE A 1 652 ? 0.237 -30.213 -57.750 1.00 84.62 652 ILE A C 1
ATOM 5405 O O . ILE A 1 652 ? 0.047 -31.101 -58.582 1.00 84.62 652 ILE A O 1
ATOM 5409 N N . GLU A 1 653 ? 1.434 -29.683 -57.502 1.00 85.00 653 GLU A N 1
ATOM 5410 C CA . GLU A 1 653 ? 2.677 -30.063 -58.186 1.00 85.00 653 GLU A CA 1
ATOM 5411 C C . GLU A 1 653 ? 3.252 -31.409 -57.710 1.00 85.00 653 GLU A C 1
ATOM 5413 O O . GLU A 1 653 ? 4.155 -31.962 -58.339 1.00 85.00 653 GLU A O 1
ATOM 5418 N N . MET A 1 654 ? 2.701 -31.971 -56.632 1.00 86.06 654 MET A N 1
ATOM 5419 C CA . MET A 1 654 ? 3.097 -33.265 -56.088 1.00 86.06 654 MET A CA 1
ATOM 5420 C C . MET A 1 654 ? 2.858 -34.392 -57.104 1.00 86.06 654 MET A C 1
ATOM 5422 O O . MET A 1 654 ? 1.774 -34.507 -57.690 1.00 86.06 654 MET A O 1
ATOM 5426 N N . ASN A 1 655 ? 3.874 -35.239 -57.293 1.00 87.31 655 ASN A N 1
ATOM 5427 C CA . ASN A 1 655 ? 3.799 -36.382 -58.200 1.00 87.31 655 ASN A CA 1
ATOM 5428 C C . ASN A 1 655 ? 2.819 -37.455 -57.681 1.00 87.31 655 ASN A C 1
ATOM 5430 O O . ASN A 1 655 ? 2.464 -37.489 -56.500 1.00 87.31 655 ASN A O 1
ATOM 5434 N N . ASP A 1 656 ? 2.409 -38.374 -58.558 1.00 83.12 656 ASP A N 1
ATOM 5435 C CA . ASP A 1 656 ? 1.415 -39.392 -58.203 1.00 83.12 656 ASP A CA 1
ATOM 5436 C C . ASP A 1 656 ? 1.883 -40.314 -57.066 1.00 83.12 656 ASP A C 1
ATOM 5438 O O . ASP A 1 656 ? 1.067 -40.741 -56.250 1.00 83.12 656 ASP A O 1
ATOM 5442 N N . LYS A 1 657 ? 3.190 -40.600 -56.961 1.00 85.38 657 LYS A N 1
ATOM 5443 C CA . LYS A 1 657 ? 3.742 -41.445 -55.888 1.00 85.38 657 LYS A CA 1
ATOM 5444 C C . LYS A 1 657 ? 3.581 -40.784 -54.522 1.00 85.38 657 LYS A C 1
ATOM 5446 O O . LYS A 1 657 ? 3.023 -41.402 -53.624 1.00 85.38 657 LYS A O 1
ATOM 5451 N N . ASP A 1 658 ? 3.976 -39.525 -54.402 1.00 85.19 658 ASP A N 1
ATOM 5452 C CA . ASP A 1 658 ? 3.869 -38.747 -53.170 1.00 85.19 658 ASP A CA 1
ATOM 5453 C C . ASP A 1 658 ? 2.399 -38.479 -52.818 1.00 85.19 658 ASP A C 1
ATOM 5455 O O . ASP A 1 658 ? 2.020 -38.531 -51.650 1.00 85.19 658 ASP A O 1
ATOM 5459 N N . SER A 1 659 ? 1.534 -38.301 -53.825 1.00 82.31 659 SER A N 1
ATOM 5460 C CA . SER A 1 659 ? 0.089 -38.153 -53.612 1.00 82.31 659 SER A CA 1
ATOM 5461 C C . SER A 1 659 ? -0.565 -39.404 -53.010 1.00 82.31 659 SER A C 1
ATOM 5463 O O . SER A 1 659 ? -1.565 -39.303 -52.298 1.00 82.31 659 SER A O 1
ATOM 5465 N N . ASN A 1 660 ? 0.004 -40.590 -53.262 1.00 85.50 660 ASN A N 1
ATOM 5466 C CA . ASN A 1 660 ? -0.480 -41.842 -52.685 1.00 85.50 660 ASN A CA 1
ATOM 5467 C C . ASN A 1 660 ? -0.100 -41.991 -51.205 1.00 85.50 660 ASN A C 1
ATOM 5469 O O . ASN A 1 660 ? -0.781 -42.731 -50.499 1.00 85.50 660 ASN A O 1
ATOM 5473 N N . GLU A 1 661 ? 0.945 -41.299 -50.738 1.00 88.81 661 GLU A N 1
ATOM 5474 C CA . GLU A 1 661 ? 1.349 -41.280 -49.324 1.00 88.81 661 GLU A CA 1
ATOM 5475 C C . GLU A 1 661 ? 0.513 -40.301 -48.481 1.00 88.81 661 GLU A C 1
ATOM 5477 O O . GLU A 1 661 ? 0.565 -40.344 -47.248 1.00 88.81 661 GLU A O 1
ATOM 5482 N N . LEU A 1 662 ? -0.298 -39.455 -49.133 1.00 86.62 662 LEU A N 1
ATOM 5483 C CA . LEU A 1 662 ? -1.188 -38.528 -48.447 1.00 86.62 662 LEU A CA 1
ATOM 5484 C C . LEU A 1 662 ? -2.231 -39.262 -47.604 1.00 86.62 662 LEU A C 1
ATOM 5486 O O . LEU A 1 662 ? -2.845 -40.233 -48.059 1.00 86.62 662 LEU A O 1
ATOM 5490 N N . PRO A 1 663 ? -2.549 -38.727 -46.413 1.00 87.38 663 PRO A N 1
ATOM 5491 C CA . PRO A 1 663 ? -3.724 -39.146 -45.671 1.00 87.38 663 PRO A CA 1
ATOM 5492 C C . PRO A 1 663 ? -4.976 -39.124 -46.552 1.00 87.38 663 PRO A C 1
ATOM 5494 O O . PRO A 1 663 ? -5.211 -38.147 -47.269 1.00 87.38 663 PRO A O 1
ATOM 5497 N N . GLN A 1 664 ? -5.808 -40.165 -46.456 1.00 87.00 664 GLN A N 1
ATOM 5498 C CA . GLN A 1 664 ? -6.960 -40.377 -47.343 1.00 87.00 664 GLN A CA 1
ATOM 5499 C C . GLN A 1 664 ? -7.841 -39.127 -47.502 1.00 87.00 664 GLN A C 1
ATOM 5501 O O . GLN A 1 664 ? -8.203 -38.764 -48.618 1.00 87.00 664 GLN A O 1
ATOM 5506 N N . ASN A 1 665 ? -8.117 -38.413 -46.408 1.00 84.06 665 ASN A N 1
ATOM 5507 C CA . ASN A 1 665 ? -8.936 -37.198 -46.433 1.00 84.06 665 ASN A CA 1
ATOM 5508 C C . ASN A 1 665 ? -8.291 -36.063 -47.248 1.00 84.06 665 ASN A C 1
ATOM 5510 O O . ASN A 1 665 ? -8.983 -35.364 -47.984 1.00 84.06 665 ASN A O 1
ATOM 5514 N N . ARG A 1 666 ? -6.964 -35.890 -47.145 1.00 86.88 666 ARG A N 1
ATOM 5515 C CA . ARG A 1 666 ? -6.218 -34.877 -47.910 1.00 86.88 666 ARG A CA 1
ATOM 5516 C C . ARG A 1 666 ? -6.116 -35.257 -49.377 1.00 86.88 666 ARG A C 1
ATOM 5518 O O . ARG A 1 666 ? -6.253 -34.388 -50.228 1.00 86.88 666 ARG A O 1
ATOM 5525 N N . ARG A 1 667 ? -5.924 -36.544 -49.668 1.00 88.00 667 ARG A N 1
ATOM 5526 C CA . ARG A 1 667 ? -5.885 -37.055 -51.037 1.00 88.00 667 ARG A CA 1
ATOM 5527 C C . ARG A 1 667 ? -7.205 -36.821 -51.767 1.00 88.00 667 ARG A C 1
ATOM 5529 O O . ARG A 1 667 ? -7.195 -36.225 -52.832 1.00 88.00 667 ARG A O 1
ATOM 5536 N N . VAL A 1 668 ? -8.335 -37.210 -51.170 1.00 89.00 668 VAL A N 1
ATOM 5537 C CA . VAL A 1 668 ? -9.665 -37.012 -51.779 1.00 89.00 668 VAL A CA 1
ATOM 5538 C C . VAL A 1 668 ? -9.940 -35.529 -52.033 1.00 89.00 668 VAL A C 1
ATOM 5540 O O . VAL A 1 668 ? -10.433 -35.167 -53.099 1.00 89.00 668 VAL A O 1
ATOM 5543 N N . LEU A 1 669 ? -9.587 -34.662 -51.078 1.00 87.56 669 LEU A N 1
ATOM 5544 C CA . LEU A 1 669 ? -9.711 -33.216 -51.244 1.00 87.56 669 LEU A CA 1
ATOM 5545 C C . LEU A 1 669 ? -8.809 -32.692 -52.371 1.00 87.56 669 LEU A C 1
ATOM 5547 O O . LEU A 1 669 ? -9.258 -31.891 -53.184 1.00 87.56 669 LEU A O 1
ATOM 5551 N N . LEU A 1 670 ? -7.558 -33.151 -52.440 1.00 86.88 670 LEU A N 1
ATOM 5552 C CA . LEU A 1 670 ? -6.616 -32.763 -53.486 1.00 86.88 670 LEU A CA 1
ATOM 5553 C C . LEU A 1 670 ? -7.082 -33.224 -54.869 1.00 86.88 670 LEU A C 1
ATOM 5555 O O . LEU A 1 670 ? -7.025 -32.437 -55.805 1.00 86.88 670 LEU A O 1
ATOM 5559 N N . ASP A 1 671 ? -7.581 -34.451 -54.995 1.00 88.25 671 ASP A N 1
ATOM 5560 C CA . ASP A 1 671 ? -8.128 -34.983 -56.246 1.00 88.25 671 ASP A CA 1
ATOM 5561 C C . ASP A 1 671 ? -9.355 -34.172 -56.681 1.00 88.25 671 ASP A C 1
ATOM 5563 O O . ASP A 1 671 ? -9.483 -33.798 -57.846 1.00 88.25 671 ASP A O 1
ATOM 5567 N N . MET A 1 672 ? -10.233 -33.817 -55.736 1.00 88.19 672 MET A N 1
ATOM 5568 C CA . MET A 1 672 ? -11.378 -32.944 -56.000 1.00 88.19 672 MET A CA 1
ATOM 5569 C C . MET A 1 672 ? -10.932 -31.560 -56.485 1.00 88.19 672 MET A C 1
ATOM 5571 O O . MET A 1 672 ? -11.465 -31.059 -57.470 1.00 88.19 672 MET A O 1
ATOM 5575 N N . ILE A 1 673 ? -9.928 -30.964 -55.839 1.00 86.88 673 ILE A N 1
ATOM 5576 C CA . ILE A 1 673 ? -9.356 -29.675 -56.241 1.00 86.88 673 ILE A CA 1
ATOM 5577 C C . ILE A 1 673 ? -8.707 -29.777 -57.621 1.00 86.88 673 ILE A C 1
ATOM 5579 O O . ILE A 1 673 ? -8.995 -28.939 -58.466 1.00 86.88 673 ILE A O 1
ATOM 5583 N N . LYS A 1 674 ? -7.883 -30.799 -57.884 1.00 85.88 674 LYS A N 1
ATOM 5584 C CA . LYS A 1 674 ? -7.240 -31.023 -59.189 1.00 85.88 674 LYS A CA 1
ATOM 5585 C C . LYS A 1 674 ? -8.277 -31.170 -60.308 1.00 85.88 674 LYS A C 1
ATOM 5587 O O . LYS A 1 674 ? -8.061 -30.649 -61.394 1.00 85.88 674 LYS A O 1
ATOM 5592 N N . ASN A 1 675 ? -9.411 -31.816 -60.028 1.00 87.69 675 ASN A N 1
ATOM 5593 C CA . ASN A 1 675 ? -10.506 -31.987 -60.987 1.00 87.69 675 ASN A CA 1
ATOM 5594 C C . ASN A 1 675 ? -11.346 -30.715 -61.205 1.00 87.69 675 ASN A C 1
ATOM 5596 O O . ASN A 1 675 ? -11.956 -30.566 -62.261 1.00 87.69 675 ASN A O 1
ATOM 5600 N N . LEU A 1 676 ? -11.413 -29.820 -60.213 1.00 84.62 676 LEU A N 1
ATOM 5601 C CA . LEU A 1 676 ? -12.173 -28.564 -60.281 1.00 84.62 676 LEU A CA 1
ATOM 5602 C C . LEU A 1 676 ? -11.323 -27.358 -60.713 1.00 84.62 676 LEU A C 1
ATOM 5604 O O . LEU A 1 676 ? -11.878 -26.338 -61.121 1.00 84.62 676 LEU A O 1
ATOM 5608 N N . ALA A 1 677 ? -9.999 -27.442 -60.590 1.00 80.94 677 ALA A N 1
ATOM 5609 C CA . ALA A 1 677 ? -9.085 -26.345 -60.867 1.00 80.94 677 ALA A CA 1
ATOM 5610 C C . ALA A 1 677 ? -9.054 -26.018 -62.367 1.00 80.94 677 ALA A C 1
ATOM 5612 O O . ALA A 1 677 ? -8.550 -26.790 -63.180 1.00 80.94 677 ALA A O 1
ATOM 5613 N N . ILE A 1 678 ? -9.574 -24.840 -62.723 1.00 81.44 678 ILE A N 1
ATOM 5614 C CA . ILE A 1 678 ? -9.481 -24.274 -64.079 1.00 81.44 678 ILE A CA 1
ATOM 5615 C C . ILE A 1 678 ? -8.083 -23.674 -64.308 1.00 81.44 678 ILE A C 1
ATOM 5617 O O . ILE A 1 678 ? -7.538 -23.755 -65.405 1.00 81.44 678 ILE A O 1
ATOM 5621 N N . GLU A 1 679 ? -7.481 -23.119 -63.253 1.00 84.56 679 GLU A N 1
ATOM 5622 C CA . GLU A 1 679 ? -6.147 -22.515 -63.249 1.00 84.56 679 GLU A CA 1
ATOM 5623 C C . GLU A 1 679 ? -5.339 -23.006 -62.042 1.00 84.56 679 GLU A C 1
ATOM 5625 O O . GLU A 1 679 ? -5.899 -23.427 -61.024 1.00 84.56 679 GLU A O 1
ATOM 5630 N N . LYS A 1 680 ? -4.007 -22.952 -62.150 1.00 82.25 680 LYS A N 1
ATOM 5631 C CA . LYS A 1 680 ? -3.118 -23.308 -61.040 1.00 82.25 680 LYS A CA 1
ATOM 5632 C C . LYS A 1 680 ? -3.104 -22.176 -60.002 1.00 82.25 680 LYS A C 1
ATOM 5634 O O . LYS A 1 680 ? -2.866 -21.032 -60.379 1.00 82.25 680 LYS A O 1
ATOM 5639 N N . PRO A 1 681 ? -3.316 -22.465 -58.709 1.00 82.25 681 PRO A N 1
ATOM 5640 C CA . PRO A 1 681 ? -3.228 -21.451 -57.668 1.00 82.25 681 PRO A CA 1
ATOM 5641 C C . PRO A 1 681 ? -1.778 -20.979 -57.496 1.00 82.25 681 PRO A C 1
ATOM 5643 O O . PRO A 1 681 ? -0.878 -21.788 -57.294 1.00 82.25 681 PRO A O 1
ATOM 5646 N N . GLU A 1 682 ? -1.570 -19.662 -57.551 1.00 85.00 682 GLU A N 1
ATOM 5647 C CA . GLU A 1 682 ? -0.245 -19.026 -57.432 1.00 85.00 682 GLU A CA 1
ATOM 5648 C C . GLU A 1 682 ? 0.130 -18.631 -55.992 1.00 85.00 682 GLU A C 1
ATOM 5650 O O . GLU A 1 682 ? 1.224 -18.126 -55.747 1.00 85.00 682 GLU A O 1
ATOM 5655 N N . ARG A 1 683 ? -0.795 -18.757 -55.032 1.00 85.69 683 ARG A N 1
ATOM 5656 C CA . ARG A 1 683 ? -0.608 -18.282 -53.651 1.00 85.69 683 ARG A CA 1
ATOM 5657 C C . ARG A 1 683 ? -1.103 -19.306 -52.640 1.00 85.69 683 ARG A C 1
ATOM 5659 O O . ARG A 1 683 ? -2.060 -20.034 -52.907 1.00 85.69 683 ARG A O 1
ATOM 5666 N N . SER A 1 684 ? -0.482 -19.311 -51.460 1.00 87.88 684 SER A N 1
ATOM 5667 C CA . SER A 1 684 ? -0.970 -20.070 -50.312 1.00 87.88 684 SER A CA 1
ATOM 5668 C C . SER A 1 684 ? -2.354 -19.569 -49.884 1.00 87.88 684 SER A C 1
ATOM 5670 O O . SER A 1 684 ? -2.675 -18.381 -49.975 1.00 87.88 684 SER A O 1
ATOM 5672 N N . ILE A 1 685 ? -3.199 -20.491 -49.423 1.00 87.62 685 ILE A N 1
ATOM 5673 C CA . ILE A 1 685 ? -4.521 -20.158 -48.891 1.00 87.62 685 ILE A CA 1
ATOM 5674 C C . ILE A 1 685 ? -4.372 -19.903 -47.397 1.00 87.62 685 ILE A C 1
ATOM 5676 O O . ILE A 1 685 ? -3.983 -20.799 -46.648 1.00 87.62 685 ILE A O 1
ATOM 5680 N N . THR A 1 686 ? -4.707 -18.697 -46.947 1.00 90.19 686 THR A N 1
ATOM 5681 C CA . THR A 1 686 ? -4.759 -18.388 -45.516 1.00 90.19 686 THR A CA 1
ATOM 5682 C C . THR A 1 686 ? -5.941 -19.108 -44.872 1.00 90.19 686 THR A C 1
ATOM 5684 O O . THR A 1 686 ? -7.084 -18.979 -45.312 1.00 90.19 686 THR A O 1
ATOM 5687 N N . LEU A 1 687 ? -5.664 -19.863 -43.817 1.00 89.25 687 LEU A N 1
ATOM 5688 C CA . LEU A 1 687 ? -6.652 -20.583 -43.027 1.00 89.25 687 LEU A CA 1
ATOM 5689 C C . LEU A 1 687 ? -7.048 -19.755 -41.792 1.00 89.25 687 LEU A C 1
ATOM 5691 O O . LEU A 1 687 ? -6.259 -18.930 -41.316 1.00 89.25 687 LEU A O 1
ATOM 5695 N N . PRO A 1 688 ? -8.246 -19.977 -41.222 1.00 89.50 688 PRO A N 1
ATOM 5696 C CA . PRO A 1 688 ? -8.576 -19.472 -39.894 1.00 89.50 688 PRO A CA 1
ATOM 5697 C C . PRO A 1 688 ? -7.532 -19.909 -38.857 1.00 89.50 688 PRO A C 1
ATOM 5699 O O . PRO A 1 688 ? -6.905 -20.961 -38.992 1.00 89.50 688 PRO A O 1
ATOM 5702 N N . LYS A 1 689 ? -7.352 -19.107 -37.803 1.00 82.81 689 LYS A N 1
ATOM 5703 C CA . LYS A 1 689 ? -6.444 -19.466 -36.708 1.00 82.81 689 LYS A CA 1
ATOM 5704 C C . LYS A 1 689 ? -6.866 -20.794 -36.077 1.00 82.81 689 LYS A C 1
ATOM 5706 O O . LYS A 1 689 ? -8.057 -21.022 -35.882 1.00 82.81 689 LYS A O 1
ATOM 5711 N N . ASP A 1 690 ? -5.879 -21.635 -35.775 1.00 78.94 690 ASP A N 1
ATOM 5712 C CA . ASP A 1 690 ? -6.054 -22.941 -35.127 1.00 78.94 690 ASP A CA 1
ATOM 5713 C C . ASP A 1 690 ? -6.855 -23.959 -35.960 1.00 78.94 690 ASP A C 1
ATOM 5715 O O . ASP A 1 690 ? -7.341 -24.962 -35.434 1.00 78.94 690 ASP A O 1
ATOM 5719 N N . TYR A 1 691 ? -6.974 -23.736 -37.274 1.00 85.75 691 TYR A N 1
ATOM 5720 C CA . TYR A 1 691 ? -7.603 -24.696 -38.172 1.00 85.75 691 TYR A CA 1
ATOM 5721 C C . TYR A 1 691 ? -6.712 -25.936 -38.329 1.00 85.75 691 TYR A C 1
ATOM 5723 O O . TYR A 1 691 ? -5.634 -25.880 -38.916 1.00 85.75 691 TYR A O 1
ATOM 5731 N N . LEU A 1 692 ? -7.161 -27.067 -37.783 1.00 87.12 692 LEU A N 1
ATOM 5732 C CA . LEU A 1 692 ? -6.457 -28.345 -37.873 1.00 87.12 692 LEU A CA 1
ATOM 5733 C C . LEU A 1 692 ? -6.812 -29.083 -39.166 1.00 87.12 692 LEU A C 1
ATOM 5735 O O . LEU A 1 692 ? -7.858 -28.869 -39.772 1.00 87.12 692 LEU A O 1
ATOM 5739 N N . GLY A 1 693 ? -5.948 -30.005 -39.579 1.00 85.12 693 GLY A N 1
ATOM 5740 C CA . GLY A 1 693 ? -6.178 -30.841 -40.759 1.00 85.12 693 GLY A CA 1
ATOM 5741 C C . GLY A 1 693 ? -5.610 -30.254 -42.051 1.00 85.12 693 GLY A C 1
ATOM 5742 O O . GLY A 1 693 ? -5.239 -31.011 -42.947 1.00 85.12 693 GLY A O 1
ATOM 5743 N N . LEU A 1 694 ? -5.431 -28.933 -42.125 1.00 83.44 694 LEU A N 1
ATOM 5744 C CA . LEU A 1 694 ? -4.785 -28.199 -43.219 1.00 83.44 694 LEU A CA 1
ATOM 5745 C C . LEU A 1 694 ? -3.774 -27.216 -42.616 1.00 83.44 694 LEU A C 1
ATOM 5747 O O . LEU A 1 694 ? -4.011 -26.682 -41.541 1.00 83.44 694 LEU A O 1
ATOM 5751 N N . GLY A 1 695 ? -2.630 -27.025 -43.268 1.00 85.25 695 GLY A N 1
ATOM 5752 C CA . GLY A 1 695 ? -1.558 -26.168 -42.758 1.00 85.25 695 GLY A CA 1
ATOM 5753 C C . GLY A 1 695 ? -0.170 -26.772 -42.941 1.00 85.25 695 GLY A C 1
ATOM 5754 O O . GLY A 1 695 ? -0.028 -27.984 -43.165 1.00 85.25 695 GLY A O 1
ATOM 5755 N N . ASN A 1 696 ? 0.836 -25.910 -42.820 1.00 88.69 696 ASN A N 1
ATOM 5756 C CA . ASN A 1 696 ? 2.244 -26.239 -43.021 1.00 88.69 696 ASN A CA 1
ATOM 5757 C C . ASN A 1 696 ? 3.005 -26.202 -41.698 1.00 88.69 696 ASN A C 1
ATOM 5759 O O . ASN A 1 696 ? 2.792 -25.302 -40.885 1.00 88.69 696 ASN A O 1
ATOM 5763 N N . ILE A 1 697 ? 3.900 -27.167 -41.487 1.00 91.12 697 ILE A N 1
ATOM 5764 C CA . ILE A 1 697 ? 4.791 -27.152 -40.329 1.00 91.12 697 ILE A CA 1
ATOM 5765 C C . ILE A 1 697 ? 6.048 -26.380 -40.707 1.00 91.12 697 ILE A C 1
ATOM 5767 O O . ILE A 1 697 ? 6.780 -26.771 -41.608 1.00 91.12 697 ILE A O 1
ATOM 5771 N N . GLU A 1 698 ? 6.305 -25.293 -39.996 1.00 91.00 698 GLU A N 1
ATOM 5772 C CA . GLU A 1 698 ? 7.574 -24.586 -40.047 1.00 91.00 698 GLU A CA 1
ATOM 5773 C C . GLU A 1 698 ? 8.445 -25.046 -38.880 1.00 91.00 698 GLU A C 1
ATOM 5775 O O . GLU A 1 698 ? 8.001 -25.091 -37.730 1.00 91.00 698 GLU A O 1
ATOM 5780 N N . ILE A 1 699 ? 9.692 -25.388 -39.185 1.00 90.06 699 ILE A N 1
ATOM 5781 C CA . ILE A 1 699 ? 10.695 -25.776 -38.200 1.00 90.06 699 ILE A CA 1
ATOM 5782 C C . ILE A 1 699 ? 11.604 -24.569 -38.000 1.00 90.06 699 ILE A C 1
ATOM 5784 O O . ILE A 1 699 ? 12.196 -24.092 -38.960 1.00 90.06 699 ILE A O 1
ATOM 5788 N N . ILE A 1 700 ? 11.732 -24.087 -36.766 1.00 87.25 700 ILE A N 1
ATOM 5789 C CA . ILE A 1 700 ? 12.689 -23.050 -36.379 1.00 87.25 700 ILE A CA 1
ATOM 5790 C C . ILE A 1 700 ? 13.939 -23.770 -35.875 1.00 87.25 700 ILE A C 1
ATOM 5792 O O . ILE A 1 700 ? 13.960 -24.198 -34.708 1.00 87.25 700 ILE A O 1
ATOM 5796 N N . PRO A 1 701 ? 14.998 -23.912 -36.703 1.00 81.38 701 PRO A N 1
ATOM 5797 C CA . PRO A 1 701 ? 16.115 -24.777 -36.370 1.00 81.38 701 PRO A CA 1
ATOM 5798 C C . PRO A 1 701 ? 16.711 -24.367 -35.040 1.00 81.38 701 PRO A C 1
ATOM 5800 O O . PRO A 1 701 ? 16.863 -25.249 -34.210 1.00 81.38 701 PRO A O 1
ATOM 5803 N N . ILE A 1 702 ? 16.906 -23.056 -34.806 1.00 77.44 702 ILE A N 1
ATOM 5804 C CA . ILE A 1 702 ? 17.508 -22.418 -33.619 1.00 77.44 702 ILE A CA 1
ATOM 5805 C C . ILE A 1 702 ? 16.747 -22.610 -32.292 1.00 77.44 702 ILE A C 1
ATOM 5807 O O . ILE A 1 702 ? 17.348 -22.487 -31.225 1.00 77.44 702 ILE A O 1
ATOM 5811 N N . LYS A 1 703 ? 15.474 -23.006 -32.310 1.00 83.81 703 LYS A N 1
ATOM 5812 C CA . LYS A 1 703 ? 14.734 -23.379 -31.091 1.00 83.81 703 LYS A CA 1
ATOM 5813 C C . LYS A 1 703 ? 14.769 -24.885 -30.817 1.00 83.81 703 LYS A C 1
ATOM 5815 O O . LYS A 1 703 ? 14.705 -25.311 -29.671 1.00 83.81 703 LYS A O 1
ATOM 5820 N N . CYS A 1 704 ? 14.943 -25.714 -31.848 1.00 85.69 704 CYS A N 1
ATOM 5821 C CA . CYS A 1 704 ? 14.900 -27.170 -31.708 1.00 85.69 704 CYS A CA 1
ATOM 5822 C C . CYS A 1 704 ? 16.077 -27.723 -30.885 1.00 85.69 704 CYS A C 1
ATOM 5824 O O . CYS A 1 704 ? 17.207 -27.751 -31.363 1.00 85.69 704 CYS A O 1
ATOM 5826 N N . ILE A 1 705 ? 15.816 -28.233 -29.681 1.00 85.06 705 ILE A N 1
ATOM 5827 C CA . ILE A 1 705 ? 16.819 -28.914 -28.836 1.00 85.06 705 ILE A CA 1
ATOM 5828 C C . ILE A 1 705 ? 17.077 -30.375 -29.242 1.00 85.06 705 ILE A C 1
ATOM 5830 O O . ILE A 1 705 ? 17.654 -31.127 -28.459 1.00 85.06 705 ILE A O 1
ATOM 5834 N N . ALA A 1 706 ? 16.623 -30.796 -30.428 1.00 86.06 706 ALA A N 1
ATOM 5835 C CA . ALA A 1 706 ? 16.832 -32.145 -30.957 1.00 86.06 706 ALA A CA 1
ATOM 5836 C C . ALA A 1 706 ? 16.443 -33.255 -29.951 1.00 86.06 706 ALA A C 1
ATOM 5838 O O . ALA A 1 706 ? 17.203 -34.184 -29.700 1.00 86.06 706 ALA A O 1
ATOM 5839 N N . CYS A 1 707 ? 15.267 -33.123 -29.321 1.00 86.19 707 CYS A N 1
ATOM 5840 C CA . CYS A 1 707 ? 14.791 -34.044 -28.277 1.00 86.19 707 CYS A CA 1
ATOM 5841 C C . CYS A 1 707 ? 13.992 -35.251 -28.797 1.00 86.19 707 CYS A C 1
ATOM 5843 O O . CYS A 1 707 ? 13.441 -35.982 -27.986 1.00 86.19 707 CYS A O 1
ATOM 5845 N N . ASN A 1 708 ? 13.861 -35.410 -30.117 1.00 89.06 708 ASN A N 1
ATOM 5846 C CA . ASN A 1 708 ? 13.132 -36.489 -30.801 1.00 89.06 708 ASN A CA 1
ATOM 5847 C C . ASN A 1 708 ? 11.612 -36.629 -30.529 1.00 89.06 708 ASN A C 1
ATOM 5849 O O . ASN A 1 708 ? 10.904 -37.258 -31.307 1.00 89.06 708 ASN A O 1
ATOM 5853 N N . LYS A 1 709 ? 11.056 -35.979 -29.500 1.00 90.75 709 LYS A N 1
ATOM 5854 C CA . LYS A 1 709 ? 9.638 -36.128 -29.105 1.00 90.75 709 LYS A CA 1
ATOM 5855 C C . LYS A 1 709 ? 8.617 -35.861 -30.214 1.00 90.75 709 LYS A C 1
ATOM 5857 O O . LYS A 1 709 ? 7.528 -36.424 -30.204 1.00 90.75 709 LYS A O 1
ATOM 5862 N N . CYS A 1 710 ? 8.923 -34.949 -31.133 1.00 93.44 710 CYS A N 1
ATOM 5863 C CA . CYS A 1 710 ? 8.023 -34.590 -32.229 1.00 93.44 710 CYS A CA 1
ATOM 5864 C C . CYS A 1 710 ? 7.954 -35.655 -33.332 1.00 93.44 710 CYS A C 1
ATOM 5866 O O . CYS A 1 710 ? 6.895 -35.780 -33.944 1.00 93.44 710 CYS A O 1
ATOM 5868 N N . ASP A 1 711 ? 9.035 -36.408 -33.546 1.00 93.31 711 ASP A N 1
ATOM 5869 C CA . ASP A 1 711 ? 9.082 -37.575 -34.431 1.00 93.31 711 ASP A CA 1
ATOM 5870 C C . ASP A 1 711 ? 8.270 -38.718 -33.800 1.00 93.31 711 ASP A C 1
ATOM 5872 O O . ASP A 1 711 ? 7.241 -39.119 -34.339 1.00 93.31 711 ASP A O 1
ATOM 5876 N N . GLU A 1 712 ? 8.593 -39.086 -32.552 1.00 90.69 712 GLU A N 1
ATOM 5877 C CA . GLU A 1 712 ? 7.898 -40.139 -31.783 1.00 90.69 712 GLU A CA 1
ATOM 5878 C C . GLU A 1 712 ? 6.385 -39.918 -31.660 1.00 90.69 712 GLU A C 1
ATOM 5880 O O . GLU A 1 712 ? 5.596 -40.864 -31.613 1.00 90.69 712 GLU A O 1
ATOM 5885 N N . ARG A 1 713 ? 5.959 -38.654 -31.570 1.00 92.94 713 ARG A N 1
ATOM 5886 C CA . ARG A 1 713 ? 4.548 -38.292 -31.416 1.00 92.94 713 ARG A CA 1
ATOM 5887 C C . ARG A 1 713 ? 3.814 -38.170 -32.748 1.00 92.94 713 ARG A C 1
ATOM 5889 O O . ARG A 1 713 ? 2.586 -38.067 -32.731 1.00 92.94 713 ARG A O 1
ATOM 5896 N N . CYS A 1 714 ? 4.517 -38.123 -33.878 1.00 92.94 714 CYS A N 1
ATOM 5897 C CA . CYS A 1 714 ? 3.892 -37.912 -35.173 1.00 92.94 714 CYS A CA 1
ATOM 5898 C C . CYS A 1 714 ? 3.123 -39.173 -35.604 1.00 92.94 714 CYS A C 1
ATOM 5900 O O . CYS A 1 714 ? 3.739 -40.178 -35.944 1.00 92.94 714 CYS A O 1
ATOM 5902 N N . PRO A 1 715 ? 1.780 -39.141 -35.672 1.00 89.81 715 PRO A N 1
ATOM 5903 C CA . PRO A 1 715 ? 0.983 -40.346 -35.926 1.00 89.81 715 PRO A CA 1
ATOM 5904 C C . PRO A 1 715 ? 1.147 -40.915 -37.342 1.00 89.81 715 PRO A C 1
ATOM 5906 O O . PRO A 1 715 ? 0.693 -42.023 -37.598 1.00 89.81 715 PRO A O 1
ATOM 5909 N N . ASN A 1 716 ? 1.737 -40.150 -38.264 1.00 89.88 716 ASN A N 1
ATOM 5910 C CA . ASN A 1 716 ? 1.946 -40.563 -39.650 1.00 89.88 716 ASN A CA 1
ATOM 5911 C C . ASN A 1 716 ? 3.405 -40.378 -40.097 1.00 89.88 716 ASN A C 1
ATOM 5913 O O . ASN A 1 716 ? 3.655 -40.220 -41.288 1.00 89.88 716 ASN A O 1
ATOM 5917 N N . GLU A 1 717 ? 4.354 -40.316 -39.149 1.00 91.31 717 GLU A N 1
ATOM 5918 C CA . GLU A 1 717 ? 5.800 -40.213 -39.438 1.00 91.31 717 GLU A CA 1
ATOM 5919 C C . GLU A 1 717 ? 6.145 -39.063 -40.410 1.00 91.31 717 GLU A C 1
ATOM 5921 O O . GLU A 1 717 ? 6.995 -39.167 -41.300 1.00 91.31 717 GLU A O 1
ATOM 5926 N N . ALA A 1 718 ? 5.412 -37.953 -40.293 1.00 91.81 718 ALA A N 1
ATOM 5927 C CA . ALA A 1 718 ? 5.589 -36.769 -41.127 1.00 91.81 718 ALA A CA 1
ATOM 5928 C C . ALA A 1 718 ? 6.730 -35.868 -40.643 1.00 91.81 718 ALA A C 1
ATOM 5930 O O . ALA A 1 718 ? 7.143 -34.967 -41.366 1.00 91.81 718 ALA A O 1
ATOM 5931 N N . ILE A 1 719 ? 7.210 -36.082 -39.423 1.00 92.69 719 ILE A N 1
ATOM 5932 C CA . ILE A 1 719 ? 8.422 -35.474 -38.887 1.00 92.69 719 ILE A CA 1
ATOM 5933 C C . ILE A 1 719 ? 9.452 -36.593 -38.817 1.00 92.69 719 ILE A C 1
ATOM 5935 O O . ILE A 1 719 ? 9.134 -37.648 -38.299 1.00 92.69 719 ILE A O 1
ATOM 5939 N N . GLU A 1 720 ? 10.645 -36.374 -39.359 1.00 91.00 720 GLU A N 1
ATOM 5940 C CA . GLU A 1 720 ? 11.744 -37.340 -39.356 1.00 91.00 720 GLU A CA 1
ATOM 5941 C C . GLU A 1 720 ? 12.949 -36.714 -38.656 1.00 91.00 720 GLU A C 1
ATOM 5943 O O . GLU A 1 720 ? 13.450 -35.673 -39.093 1.00 91.00 720 GLU A O 1
ATOM 5948 N N . PHE A 1 721 ? 13.432 -37.342 -37.587 1.00 88.00 721 PHE A N 1
ATOM 5949 C CA . PHE A 1 721 ? 14.631 -36.905 -36.887 1.00 88.00 721 PHE A CA 1
ATOM 5950 C C . PHE A 1 721 ? 15.888 -37.569 -37.460 1.00 88.00 721 PHE A C 1
ATOM 5952 O O . PHE A 1 721 ? 16.082 -38.784 -37.394 1.00 88.00 721 PHE A O 1
ATOM 5959 N N . LYS A 1 722 ? 16.801 -36.759 -38.000 1.00 83.94 722 LYS A N 1
ATOM 5960 C CA . LYS A 1 722 ? 18.112 -37.202 -38.482 1.00 83.94 722 LYS A CA 1
ATOM 5961 C C . LYS A 1 722 ? 19.186 -36.873 -37.454 1.00 83.94 722 LYS A C 1
ATOM 5963 O O . LYS A 1 722 ? 19.330 -35.734 -37.023 1.00 83.94 722 LYS A O 1
ATOM 5968 N N . LYS A 1 723 ? 20.030 -37.856 -37.132 1.00 77.88 723 LYS A N 1
ATOM 5969 C CA . LYS A 1 723 ? 21.214 -37.707 -36.257 1.00 77.88 723 LYS A CA 1
ATOM 5970 C C . LYS A 1 723 ? 22.391 -37.007 -36.964 1.00 77.88 723 LYS A C 1
ATOM 5972 O O . LYS A 1 723 ? 23.542 -37.428 -36.854 1.00 77.88 723 LYS A O 1
ATOM 5977 N N . ILE A 1 724 ? 22.097 -35.978 -37.750 1.00 73.81 724 ILE A N 1
ATOM 5978 C CA . ILE A 1 724 ? 23.064 -35.137 -38.456 1.00 73.81 724 ILE A CA 1
ATOM 5979 C C . ILE A 1 724 ? 22.828 -33.717 -37.967 1.00 73.81 724 ILE A C 1
ATOM 5981 O O . ILE A 1 724 ? 21.682 -33.312 -37.798 1.00 73.81 724 ILE A O 1
ATOM 5985 N N . TRP A 1 725 ? 23.903 -32.974 -37.714 1.00 67.31 725 TRP A N 1
ATOM 5986 C CA . TRP A 1 725 ? 23.781 -31.563 -37.384 1.00 67.31 725 TRP A CA 1
ATOM 5987 C C . TRP A 1 725 ? 24.367 -30.691 -38.495 1.00 67.31 725 TRP A C 1
ATOM 5989 O O . TRP A 1 725 ? 25.591 -30.618 -38.656 1.00 67.31 725 TRP A O 1
ATOM 5999 N N . ASP A 1 726 ? 23.488 -30.029 -39.254 1.00 68.19 726 ASP A N 1
ATOM 6000 C CA . ASP A 1 726 ? 23.860 -29.005 -40.235 1.00 68.19 726 ASP A CA 1
ATOM 6001 C C . ASP A 1 726 ? 24.223 -27.697 -39.513 1.00 68.19 726 ASP A C 1
ATOM 6003 O O . ASP A 1 726 ? 23.428 -26.771 -39.320 1.00 68.19 726 ASP A O 1
ATOM 6007 N N . LEU A 1 727 ? 25.466 -27.657 -39.034 1.00 67.69 727 LEU A N 1
ATOM 6008 C CA . LEU A 1 727 ? 26.044 -26.477 -38.406 1.00 67.69 727 LEU A CA 1
ATOM 6009 C C . LEU A 1 727 ? 26.001 -25.233 -39.329 1.00 67.69 727 LEU A C 1
ATOM 6011 O O . LEU A 1 727 ? 25.662 -24.160 -38.822 1.00 67.69 727 LEU A O 1
ATOM 6015 N N . PRO A 1 728 ? 26.286 -25.326 -40.649 1.00 69.31 728 PRO A N 1
ATOM 6016 C CA . PRO A 1 728 ? 26.113 -24.205 -41.576 1.00 69.31 728 PRO A CA 1
ATOM 6017 C C . PRO A 1 728 ? 24.718 -23.567 -41.571 1.00 69.31 728 PRO A C 1
ATOM 6019 O O . PRO A 1 728 ? 24.604 -22.340 -41.573 1.00 69.31 728 PRO A O 1
ATOM 6022 N N . GLU A 1 729 ? 23.648 -24.359 -41.606 1.00 69.88 729 GLU A N 1
ATOM 6023 C CA . GLU A 1 729 ? 22.274 -23.848 -41.610 1.00 69.88 729 GLU A CA 1
ATOM 6024 C C . GLU A 1 729 ? 21.906 -23.189 -40.276 1.00 69.88 729 GLU A C 1
ATOM 6026 O O . GLU A 1 729 ? 21.413 -22.057 -40.253 1.00 69.88 729 GLU A O 1
ATOM 6031 N N . VAL A 1 730 ? 22.243 -23.832 -39.155 1.00 66.94 730 VAL A N 1
ATOM 6032 C CA . VAL A 1 730 ? 21.983 -23.285 -37.814 1.00 66.94 730 VAL A CA 1
ATOM 6033 C C . VAL A 1 730 ? 22.730 -21.968 -37.586 1.00 66.94 730 VAL A C 1
ATOM 6035 O O . VAL A 1 730 ? 22.166 -21.037 -37.009 1.00 66.94 730 VAL A O 1
ATOM 6038 N N . MET A 1 731 ? 23.969 -21.853 -38.070 1.00 65.25 731 MET A N 1
ATOM 6039 C CA . MET A 1 731 ? 24.746 -20.613 -37.979 1.00 65.25 731 MET A CA 1
ATOM 6040 C C . MET A 1 731 ? 24.202 -19.511 -38.895 1.00 65.25 731 MET A C 1
ATOM 6042 O O . MET A 1 731 ? 24.221 -18.344 -38.506 1.00 65.25 731 MET A O 1
ATOM 6046 N N . ARG A 1 732 ? 23.674 -19.853 -40.080 1.00 68.69 732 ARG A N 1
ATOM 6047 C CA . ARG A 1 732 ? 22.997 -18.883 -40.958 1.00 68.69 732 ARG A CA 1
ATOM 6048 C C . ARG A 1 732 ? 21.752 -18.304 -40.296 1.00 68.69 732 ARG A C 1
ATOM 6050 O O . ARG A 1 732 ? 21.592 -17.087 -40.294 1.00 68.69 732 ARG A O 1
ATOM 6057 N N . GLU A 1 733 ? 20.906 -19.145 -39.707 1.00 65.00 733 GLU A N 1
ATOM 6058 C CA . GLU A 1 733 ? 19.723 -18.693 -38.962 1.00 65.00 733 GLU A CA 1
ATOM 6059 C C . GLU A 1 733 ? 20.098 -17.848 -37.738 1.00 65.00 733 GLU A C 1
ATOM 6061 O O . GLU A 1 733 ? 19.526 -16.779 -37.532 1.00 65.00 733 GLU A O 1
ATOM 6066 N N . PHE A 1 734 ? 21.119 -18.257 -36.976 1.00 63.84 734 PHE A N 1
ATOM 6067 C CA . PHE A 1 734 ? 21.631 -17.464 -35.856 1.00 63.84 734 PHE A CA 1
ATOM 6068 C C . PHE A 1 734 ? 22.082 -16.069 -36.304 1.00 63.84 734 PHE A C 1
ATOM 6070 O O . PHE A 1 734 ? 21.662 -15.078 -35.716 1.00 63.84 734 PHE A O 1
ATOM 6077 N N . LEU A 1 735 ? 22.879 -15.976 -37.374 1.00 61.78 735 LEU A N 1
ATOM 6078 C CA . LEU A 1 735 ? 23.406 -14.702 -37.871 1.00 61.78 735 LEU A CA 1
ATOM 6079 C C . LEU A 1 735 ? 22.331 -13.784 -38.465 1.00 61.78 735 LEU A C 1
ATOM 6081 O O . LEU A 1 735 ? 22.428 -12.569 -38.305 1.00 61.78 735 LEU A O 1
ATOM 6085 N N . LYS A 1 736 ? 21.295 -14.339 -39.113 1.00 64.69 736 LYS A N 1
ATOM 6086 C CA . LYS A 1 736 ? 20.129 -13.558 -39.568 1.00 64.69 736 LYS A CA 1
ATOM 6087 C C . LYS A 1 736 ? 19.384 -12.912 -38.399 1.00 64.69 736 LYS A C 1
ATOM 6089 O O . LYS A 1 736 ? 18.870 -11.809 -38.547 1.00 64.69 736 LYS A O 1
ATOM 6094 N N . GLN A 1 737 ? 19.307 -13.604 -37.263 1.00 56.47 737 GLN A N 1
ATOM 6095 C CA . GLN A 1 737 ? 18.571 -13.150 -36.079 1.00 56.47 737 GLN A CA 1
ATOM 6096 C C . GLN A 1 737 ? 19.433 -12.294 -35.138 1.00 56.47 737 GLN A C 1
ATOM 6098 O O . GLN A 1 737 ? 18.905 -11.467 -34.401 1.00 56.47 737 GLN A O 1
ATOM 6103 N N . SER A 1 738 ? 20.759 -12.453 -35.176 1.00 45.62 738 SER A N 1
ATOM 6104 C CA . SER A 1 738 ? 21.716 -11.741 -34.325 1.00 45.62 738 SER A CA 1
ATOM 6105 C C . SER A 1 738 ? 22.221 -10.429 -34.934 1.00 45.62 738 SER A C 1
ATOM 6107 O O . SER A 1 738 ? 23.386 -10.078 -34.729 1.00 45.62 738 SER A O 1
ATOM 6109 N N . THR A 1 739 ? 21.404 -9.705 -35.704 1.00 34.47 739 THR A N 1
ATOM 6110 C CA . THR A 1 739 ? 21.727 -8.317 -36.069 1.00 34.47 739 THR A CA 1
ATOM 6111 C C . THR A 1 739 ? 21.835 -7.491 -34.785 1.00 34.47 739 THR A C 1
ATOM 6113 O O . THR A 1 739 ? 20.823 -7.076 -34.225 1.00 34.47 739 THR A O 1
ATOM 6116 N N . PHE A 1 740 ? 23.069 -7.353 -34.296 1.00 34.69 740 PHE A N 1
ATOM 6117 C CA . PHE A 1 740 ? 23.482 -6.525 -33.165 1.00 34.69 740 PHE A CA 1
ATOM 6118 C C . PHE A 1 740 ? 23.610 -5.062 -33.565 1.00 34.69 740 PHE A C 1
ATOM 6120 O O . PHE A 1 740 ? 24.195 -4.807 -34.646 1.00 34.69 740 PHE A O 1
#

pLDDT: mean 78.85, std 14.51, range [28.94, 95.38]

Sequence (740 aa):
MNENITLPDKRKLLIELILKLLAIKEKSSQDKPEMLEKINNLMKKIEEFKKQIEENKEKIKENIIKFLNNTNILEKLSDLKLKHHINEQLDTISIDREKLDKKDYLFIRDKSEQYEKRDEISQIKTINYNLDNINSKFDKLKSKLVSLEETSDKESKKSEIKNKLSTIFQEIQSFKLDNKESYQSFFKYINENVLKLLKNKKLNFSFIQLKRAYNKGILNENNIVNYFNNTLLVELSAAAVLYLLRNDIKFQFDELLKITGLKNDLVLKAIILLLDRKLIELVETNGTLRYKLIIEENILVKYFKEIINNLQNIYKEIKEQNISSLLSVSRRLLENIKEKNLKEEQKIIEILTELLKEISDLREKVIQTKKEIKPDILNLEVLAGMELYRMKNIPLIFEKGQYIAEEKEPADLGQSEMANYFNQTISEEYNKALIIVALKNYGPMTPSELAKVTKIKQRNIVDLLLTLIKDNKIEIISEKNEYFLYDIHHELNQYEEILRSFIDNCSSIIHNLDWIKKLKELNSSNFGVLNSNLISIREKINKLMELEYDSKIIFQGDLNSLKSSLKSLLRISESIDTFLKKEKLTVNIENLIPIKIPQREDEIEVDYDQYIVGFGELNWKLNKCLGCRSCVDICPEDALILRNEWDIQNFIEMNDKDSNELPQNRRVLLDMIKNLAIEKPERSITLPKDYLGLGNIEIIPIKCIACNKCDERCPNEAIEFKKIWDLPEVMREFLKQSTF

Foldseek 3Di:
DPDQADFDPVLVVVVVVVVVVLVVVCVVDDDDVVLVVLQVVLVVLLVVVLVCLVVLLVLLLVLLQVCLQVDCLLVVDPDPVLLVVLVVLCVLSPRPLVSHDPVSSCSSCVVNVCQVPPPPVVLVVVLVVLLVVLVVLLVVLVVVLVVVVPPDPLPVVLVVLLVLLLVLLVVLVPQDLDDPVSVVVNLVSCVPRPCVLLVDPVLVVLSVVLVVCVVVVVDDSVRSVVCCQQPNLLVSLLSSVLSCQVSVNKDALVSSCNSNVDDSVSNVSSVVVCVVVQQWDWDDDPNGTTIHGPDDQAVLLVLLVLLLVLLVLLCVQPVDPSSVVVNVSSVVVSVVCVVVVDHDDVVSVVSSVVSSVSSVVSSVSSVVVVVVLVVVLVVLLVQLVVQLVVPPVVVVCVVCVVVQVPDDDPDDDPPVVVVVVSVVVSVLSSLLSSLQSCCSVSNWDFLVRSCVSNVPDSVSSVVSQVVCVVVQQKDFDDDDPNTTIIHGDDDQDPSSVLSSLSSVLSSLLSVLSVVSSPDDRDDPVCLVVVLVSLVSNLVSLVSLQVRDDPNDRRDPPSSVVVNVSSVVSNVSSVVSVVVVVVVPDPPVLVPDDWDFDDDPPDDDPDPDDPADQQFWDKDFAPLQDQQQCQLQVQQPQSQKDFAQWAPLLCLLVDDPVSLVNHDPVVSVVNVVCNVVDPDRDPGIDGHPPPDGRGTDIDGNPSRHRLPCRSCVRRPRSRMDIGRIHPPSVNVVSVVVSPPD